Protein AF-A0A9P6E2W4-F1 (afdb_monomer)

Sequence (621 aa):
MAFSSSSATRSGRLSRLARTTFSVRLRFTAWRVTIISTPLVLALVAFSSHRPNINVLGLTLLSVVLVHHFLSMLGPRFSFPKILDCVLLCTECIATIPNLILYLTPIVHNTANKSNDSSVDIATIANIVLWFILILSLLLLSLFRTIDLVVAPRRSDSWKFLWERYDLAWPARKTSRKADQARAGIQTEGSLASKIILGHLYKSYFPGESGWVIYSRAILAVIFILSLLAYGFVNIVVGPLQERMMELAREHRSLSLSDQISQNFPLWGVVASIRLNYLESSIVSDIVQNFPSAISVEQLGSSRGSRACEWDPAQTSHDPTPIAGQHTIFFAGMFLCQIPGLYLYNPDVLRVQDAGLSRFNSDLLVTVNFTQLKIPGDRLGFTSRDSVQIFLATNPDVKRVMTLTAPTTLIPGVNLVGMVKMAIRRKFQFQGLSSLGIFDIYEDTVIGDMPHVYSDPLASGPVASPLILRDPNSGKSREDYQNQSVFSGFSQVGGLWTFFAGIFAAVFGTSTMRILFGLKPLAIFGLAHSFQKSKLREACNAEYPRVQQDLSALPVDRGILSLMHDHLLDVEFLSPNKSHKDDYDSNDINDTQRSDLAHENIDLNPLCTSSSEYTDSKYVP

Structure (mmCIF, N/CA/C/O backbone):
data_AF-A0A9P6E2W4-F1
#
_entry.id   AF-A0A9P6E2W4-F1
#
loop_
_atom_site.group_PDB
_atom_site.id
_atom_site.type_symbol
_atom_site.label_atom_id
_atom_site.label_alt_id
_atom_site.label_comp_id
_atom_site.label_asym_id
_atom_site.label_entity_id
_atom_site.label_seq_id
_atom_site.pdbx_PDB_ins_code
_atom_site.Cartn_x
_atom_site.Cartn_y
_atom_site.Cartn_z
_atom_site.occupancy
_atom_site.B_iso_or_equiv
_atom_site.auth_seq_id
_atom_site.auth_comp_id
_atom_site.auth_asym_id
_atom_site.auth_atom_id
_atom_site.pdbx_PDB_model_num
ATOM 1 N N . MET A 1 1 ? -52.756 -23.139 67.344 1.00 40.38 1 MET A N 1
ATOM 2 C CA . MET A 1 1 ? -52.790 -23.454 65.898 1.00 40.38 1 MET A CA 1
ATOM 3 C C . MET A 1 1 ? -52.792 -22.155 65.101 1.00 40.38 1 MET A C 1
ATOM 5 O O . MET A 1 1 ? -53.851 -21.563 64.982 1.00 40.38 1 MET A O 1
ATOM 9 N N . ALA A 1 2 ? -51.631 -21.680 64.636 1.00 42.97 2 ALA A N 1
ATOM 10 C CA . ALA A 1 2 ? -51.486 -20.686 63.557 1.00 42.97 2 ALA A CA 1
ATOM 11 C C . ALA A 1 2 ? -49.994 -20.353 63.364 1.00 42.97 2 ALA A C 1
ATOM 13 O O . ALA A 1 2 ? -49.530 -19.349 63.877 1.00 42.97 2 ALA A O 1
ATOM 14 N N . PHE A 1 3 ? -49.239 -21.197 62.657 1.00 42.91 3 PHE A N 1
ATOM 15 C CA . PHE A 1 3 ? -47.951 -20.828 62.047 1.00 42.91 3 PHE A CA 1
ATOM 16 C C . PHE A 1 3 ? -47.621 -21.847 60.948 1.00 42.91 3 PHE A C 1
ATOM 18 O O . PHE A 1 3 ? -46.970 -22.850 61.201 1.00 42.91 3 PHE A O 1
ATOM 25 N N . SER A 1 4 ? -48.129 -21.625 59.731 1.00 41.91 4 SER A N 1
ATOM 26 C CA . SER A 1 4 ? -47.621 -22.257 58.500 1.00 41.91 4 SER A CA 1
ATOM 27 C C . SER A 1 4 ? -48.259 -21.596 57.271 1.00 41.91 4 SER A C 1
ATOM 29 O O . SER A 1 4 ? -49.301 -22.029 56.790 1.00 41.91 4 SER A O 1
ATOM 31 N N . SER A 1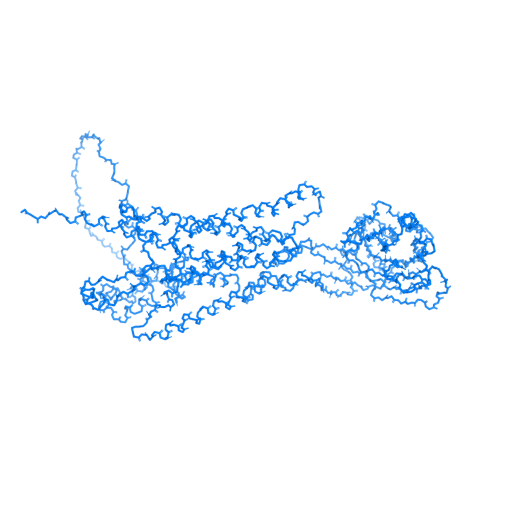 5 ? -47.681 -20.490 56.787 1.00 41.06 5 SER A N 1
ATOM 32 C CA . SER A 1 5 ? -48.003 -19.957 55.445 1.00 41.06 5 SER A CA 1
ATOM 33 C C . SER A 1 5 ? -46.945 -19.018 54.832 1.00 41.06 5 SER A C 1
ATOM 35 O O . SER A 1 5 ? -47.159 -18.483 53.744 1.00 41.06 5 SER A O 1
ATOM 37 N N . SER A 1 6 ? -45.771 -18.815 55.450 1.00 47.09 6 SER A N 1
ATOM 38 C CA . SER A 1 6 ? -44.806 -17.805 54.968 1.00 47.09 6 SER A CA 1
ATOM 39 C C . SER A 1 6 ? -43.807 -18.292 53.903 1.00 47.09 6 SER A C 1
ATOM 41 O O . SER A 1 6 ? -43.174 -17.458 53.254 1.00 47.09 6 SER A O 1
ATOM 43 N N . SER A 1 7 ? -43.673 -19.600 53.645 1.00 45.12 7 SER A N 1
ATOM 44 C CA . SER A 1 7 ? -42.653 -20.116 52.709 1.00 45.12 7 SER A CA 1
ATOM 45 C C . SER A 1 7 ? -43.036 -19.969 51.226 1.00 45.12 7 SER A C 1
ATOM 47 O O . SER A 1 7 ? -42.170 -19.706 50.387 1.00 45.12 7 SER A O 1
ATOM 49 N N . ALA A 1 8 ? -44.329 -20.019 50.886 1.00 46.38 8 ALA A N 1
ATOM 50 C CA . ALA A 1 8 ? -44.798 -19.965 49.495 1.00 46.38 8 ALA A CA 1
ATOM 51 C C . ALA A 1 8 ? -44.622 -18.582 48.826 1.00 46.38 8 ALA A C 1
ATOM 53 O O . ALA A 1 8 ? -44.503 -18.480 47.604 1.00 46.38 8 ALA A O 1
ATOM 54 N N . THR A 1 9 ? -44.540 -17.495 49.602 1.00 49.19 9 THR A N 1
ATOM 55 C CA . THR A 1 9 ? -44.405 -16.130 49.053 1.00 49.19 9 THR A CA 1
ATOM 56 C C . THR A 1 9 ? -42.960 -15.745 48.709 1.00 49.19 9 THR A C 1
ATOM 58 O O . THR A 1 9 ? -42.741 -14.844 47.892 1.00 49.19 9 THR A O 1
ATOM 61 N N . ARG A 1 10 ? -41.958 -16.445 49.263 1.00 46.12 10 ARG A N 1
ATOM 62 C CA . ARG A 1 10 ? -40.530 -16.132 49.059 1.00 46.12 10 ARG A CA 1
ATOM 63 C C . ARG A 1 10 ? -39.995 -16.675 47.725 1.00 46.12 10 ARG A C 1
ATOM 65 O O . ARG A 1 10 ? -39.312 -15.947 47.006 1.00 46.12 10 ARG A O 1
ATOM 72 N N . SER A 1 11 ? -40.412 -17.885 47.337 1.00 45.62 11 SER A N 1
ATOM 73 C CA . SER A 1 11 ? -40.090 -18.511 46.037 1.00 45.62 11 SER A CA 1
ATOM 74 C C . SER A 1 11 ? -40.647 -17.712 44.840 1.00 45.62 11 SER A C 1
ATOM 76 O O . SER A 1 11 ? -39.957 -17.455 43.846 1.00 45.62 11 SER A O 1
ATOM 78 N N . GLY A 1 12 ? -41.867 -17.178 44.973 1.00 50.25 12 GLY A N 1
ATOM 79 C CA . GLY A 1 12 ? -42.482 -16.324 43.952 1.00 50.25 12 GLY A CA 1
ATOM 80 C C . GLY A 1 12 ? -41.794 -14.963 43.757 1.00 50.25 12 GLY A C 1
ATOM 81 O O . GLY A 1 12 ? -41.888 -14.386 42.673 1.00 50.25 12 GLY A O 1
ATOM 82 N N . ARG A 1 13 ? -41.090 -14.438 44.771 1.00 50.31 13 ARG A N 1
ATOM 83 C CA . ARG A 1 13 ? -40.333 -13.174 44.667 1.00 50.31 13 ARG A CA 1
ATOM 84 C C . ARG A 1 13 ? -38.989 -13.355 43.964 1.00 50.31 13 ARG A C 1
ATOM 86 O O . ARG A 1 13 ? -38.655 -12.527 43.120 1.00 50.31 13 ARG A O 1
ATOM 93 N N . LEU A 1 14 ? -38.262 -14.437 44.248 1.00 47.31 14 LEU A N 1
ATOM 94 C CA . LEU A 1 14 ? -36.962 -14.724 43.623 1.00 47.31 14 LEU A CA 1
ATOM 95 C C . LEU A 1 14 ? -37.091 -15.000 42.117 1.00 47.31 14 LEU A C 1
ATOM 97 O O . LEU A 1 14 ? -36.346 -14.432 41.320 1.00 47.31 14 LEU A O 1
ATOM 101 N N . SER A 1 15 ? -38.109 -15.759 41.699 1.00 49.72 15 SER A N 1
ATOM 102 C CA . SER A 1 15 ? -38.359 -16.024 40.271 1.00 49.72 15 SER A CA 1
ATOM 103 C C . SER A 1 15 ? -38.841 -14.796 39.481 1.00 49.72 15 SER A C 1
ATOM 105 O O . SER A 1 15 ? -38.644 -14.731 38.263 1.00 49.72 15 SER A O 1
ATOM 107 N N . ARG A 1 16 ? -39.449 -13.803 40.152 1.00 49.50 16 ARG A N 1
ATOM 108 C CA . ARG A 1 16 ? -39.798 -12.503 39.551 1.00 49.50 16 ARG A CA 1
ATOM 109 C C . ARG A 1 16 ? -38.578 -11.594 39.417 1.00 49.50 16 ARG A C 1
ATOM 111 O O . ARG A 1 16 ? -38.427 -10.987 38.364 1.00 49.50 16 ARG A O 1
ATOM 118 N N . LEU A 1 17 ? -37.702 -11.557 40.425 1.00 49.62 17 LEU A N 1
ATOM 119 C CA . LEU A 1 17 ? -36.446 -10.793 40.413 1.00 49.62 17 LEU A CA 1
ATOM 120 C C . LEU A 1 17 ? -35.450 -11.307 39.361 1.00 49.62 17 LEU A C 1
ATOM 122 O O . LEU A 1 17 ? -34.822 -10.507 38.668 1.00 49.62 17 LEU A O 1
ATOM 126 N N . ALA A 1 18 ? -35.352 -12.627 39.179 1.00 47.22 18 ALA A N 1
ATOM 127 C CA . ALA A 1 18 ? -34.524 -13.232 38.131 1.00 47.22 18 ALA A CA 1
ATOM 128 C C . ALA A 1 18 ? -35.051 -12.922 36.712 1.00 47.22 18 ALA A C 1
ATOM 130 O O . ALA A 1 18 ? -34.279 -12.645 35.795 1.00 47.22 18 ALA A O 1
ATOM 131 N N . ARG A 1 19 ? -36.379 -12.889 36.523 1.00 51.19 19 ARG A N 1
ATOM 132 C CA . ARG A 1 19 ? -36.994 -12.554 35.224 1.00 51.19 19 ARG A CA 1
ATOM 133 C C . ARG A 1 19 ? -36.888 -11.072 34.865 1.00 51.19 19 ARG A C 1
ATOM 135 O O . ARG A 1 19 ? -36.658 -10.749 33.699 1.00 51.19 19 ARG A O 1
ATOM 142 N N . THR A 1 20 ? -37.025 -10.167 35.834 1.00 50.81 20 THR A N 1
ATOM 143 C CA . THR A 1 20 ? -36.863 -8.725 35.586 1.00 50.81 20 THR A CA 1
ATOM 144 C C . THR A 1 20 ? -35.409 -8.356 35.306 1.00 50.81 20 THR A C 1
ATOM 146 O O . THR A 1 20 ? -35.151 -7.582 34.385 1.00 50.81 20 THR A O 1
ATOM 149 N N . THR A 1 21 ? -34.448 -8.956 36.014 1.00 47.59 21 THR A N 1
ATOM 150 C CA . THR A 1 21 ? -33.014 -8.753 35.740 1.00 47.59 21 THR A CA 1
ATOM 151 C C . THR A 1 21 ? -32.591 -9.295 34.371 1.00 47.59 21 THR A C 1
ATOM 153 O O . THR A 1 21 ? -31.802 -8.639 33.688 1.00 47.59 21 THR A O 1
ATOM 156 N N . PHE A 1 22 ? -33.160 -10.417 33.914 1.00 46.31 22 PHE A N 1
ATOM 157 C CA . PHE A 1 22 ? -32.892 -10.971 32.581 1.00 46.31 22 PHE A CA 1
ATOM 158 C C . PHE A 1 22 ? -33.386 -10.061 31.440 1.00 46.31 22 PHE A C 1
ATOM 160 O O . PHE A 1 22 ? -32.594 -9.695 30.575 1.00 46.31 22 PHE A O 1
ATOM 167 N N . SER A 1 23 ? -34.647 -9.602 31.466 1.00 47.56 23 SER A N 1
ATOM 168 C CA . SER A 1 23 ? -35.191 -8.693 30.430 1.00 47.56 23 SER A CA 1
ATOM 169 C C . SER A 1 23 ? -34.456 -7.342 30.379 1.00 47.56 23 SER A C 1
ATOM 171 O O . SER A 1 23 ? -34.236 -6.774 29.310 1.00 47.56 23 SER A O 1
ATOM 173 N N . VAL A 1 24 ? -34.002 -6.828 31.526 1.00 50.12 24 VAL A N 1
ATOM 174 C CA . VAL A 1 24 ? -33.217 -5.584 31.579 1.00 50.12 24 VAL A CA 1
ATOM 175 C C . VAL A 1 24 ? -31.842 -5.747 30.925 1.00 50.12 24 VAL A C 1
ATOM 177 O O . VAL A 1 24 ? -31.432 -4.868 30.165 1.00 50.12 24 VAL A O 1
ATOM 180 N N . ARG A 1 25 ? -31.137 -6.857 31.193 1.00 47.72 25 ARG A N 1
ATOM 181 C CA . ARG A 1 25 ? -29.840 -7.161 30.561 1.00 47.72 25 ARG A CA 1
ATOM 182 C C . ARG A 1 25 ? -29.974 -7.298 29.045 1.00 47.72 25 ARG A C 1
ATOM 184 O O . ARG A 1 25 ? -29.106 -6.846 28.313 1.00 47.72 25 ARG A O 1
ATOM 191 N N . LEU A 1 26 ? -31.095 -7.836 28.583 1.00 48.22 26 LEU A N 1
ATOM 192 C CA . LEU A 1 26 ? -31.401 -8.040 27.173 1.00 48.22 26 LEU A CA 1
ATOM 193 C C . LEU A 1 26 ? -31.588 -6.722 26.392 1.00 48.22 26 LEU A C 1
ATOM 195 O O . LEU A 1 26 ? -30.977 -6.515 25.343 1.00 48.22 26 LEU A O 1
ATOM 199 N N . ARG A 1 27 ? -32.371 -5.783 26.946 1.00 53.62 27 ARG A N 1
ATOM 200 C CA . ARG A 1 27 ? -32.585 -4.438 26.367 1.00 53.62 27 ARG A CA 1
ATOM 201 C C . ARG A 1 27 ? -31.310 -3.614 26.286 1.00 53.62 27 ARG A C 1
ATOM 203 O O . ARG A 1 27 ? -31.170 -2.757 25.423 1.00 53.62 27 ARG A O 1
ATOM 210 N N . PHE A 1 28 ? -30.398 -3.862 27.214 1.00 50.50 28 PHE A N 1
ATOM 211 C CA . PHE A 1 28 ? -29.119 -3.185 27.311 1.00 50.50 28 PHE A CA 1
ATOM 212 C C . PHE A 1 28 ? -28.142 -3.631 26.218 1.00 50.50 28 PHE A C 1
ATOM 214 O O . PHE A 1 28 ? -27.510 -2.793 25.572 1.00 50.50 28 PHE A O 1
ATOM 221 N N . THR A 1 29 ? -28.077 -4.931 25.934 1.00 49.84 29 THR A N 1
ATOM 222 C CA . THR A 1 29 ? -27.294 -5.450 24.807 1.00 49.84 29 THR A CA 1
ATOM 223 C C . THR A 1 29 ? -27.864 -4.966 23.472 1.00 49.84 29 THR A C 1
ATOM 225 O O . THR A 1 29 ? -27.108 -4.536 22.606 1.00 49.84 29 THR A O 1
ATOM 228 N N . ALA A 1 30 ? -29.195 -4.899 23.357 1.00 53.34 30 ALA A N 1
ATOM 229 C CA . ALA A 1 30 ? -29.890 -4.341 22.198 1.00 53.34 30 ALA A CA 1
ATOM 230 C C . ALA A 1 30 ? -29.743 -2.815 22.024 1.00 53.34 30 ALA A C 1
ATOM 232 O O . ALA A 1 30 ? -30.168 -2.290 21.012 1.00 53.34 30 ALA A O 1
ATOM 233 N N . TRP A 1 31 ? -29.189 -2.073 22.984 1.00 59.28 31 TRP A N 1
ATOM 234 C CA . TRP A 1 31 ? -28.897 -0.642 22.806 1.00 59.28 31 TRP A CA 1
ATOM 235 C C . TRP A 1 31 ? -27.435 -0.427 22.397 1.00 59.28 31 TRP A C 1
ATOM 237 O O . TRP A 1 31 ? -27.132 0.361 21.505 1.00 59.28 31 TRP A O 1
ATOM 247 N N . ARG A 1 32 ? -26.520 -1.198 22.999 1.00 57.53 32 ARG A N 1
ATOM 248 C CA . ARG A 1 32 ? -25.078 -1.178 22.697 1.00 57.53 32 ARG A CA 1
ATOM 249 C C . ARG A 1 32 ? -24.769 -1.530 21.251 1.00 57.53 32 ARG A C 1
ATOM 251 O O . ARG A 1 32 ? -23.950 -0.888 20.607 1.00 57.53 32 ARG A O 1
ATOM 258 N N . VAL A 1 33 ? -25.432 -2.563 20.762 1.00 55.66 33 VAL A N 1
ATOM 259 C CA . VAL A 1 33 ? -25.231 -3.071 19.413 1.00 55.66 33 VAL A CA 1
ATOM 260 C C . VAL A 1 33 ? -25.770 -2.074 18.379 1.00 55.66 33 VAL A C 1
ATOM 262 O O . VAL A 1 33 ? -25.120 -1.890 17.358 1.00 55.66 33 VAL A O 1
ATOM 265 N N . THR A 1 34 ? -26.842 -1.324 18.678 1.00 59.09 34 THR A N 1
ATOM 266 C CA . THR A 1 34 ? -27.303 -0.220 17.818 1.00 59.09 34 THR A CA 1
ATOM 267 C C . THR A 1 34 ? -26.239 0.870 17.708 1.00 59.09 34 THR A C 1
ATOM 269 O O . THR A 1 34 ? -25.816 1.174 16.602 1.00 59.09 34 THR A O 1
ATOM 272 N N . ILE A 1 35 ? -25.718 1.378 18.833 1.00 59.22 35 ILE A N 1
ATOM 273 C CA . ILE A 1 35 ? -24.688 2.441 18.855 1.00 59.22 35 ILE A CA 1
ATOM 274 C C . ILE A 1 35 ? -23.433 2.059 18.071 1.00 59.22 35 ILE A C 1
ATOM 276 O O . ILE A 1 35 ? -22.842 2.919 17.429 1.00 59.22 35 ILE A O 1
ATOM 280 N N . ILE A 1 36 ? -23.021 0.792 18.136 1.00 55.81 36 ILE A N 1
ATOM 281 C CA . ILE A 1 36 ? -21.848 0.295 17.409 1.00 55.81 36 ILE A CA 1
ATOM 282 C C . ILE A 1 36 ? -22.181 0.088 15.926 1.00 55.81 36 ILE A C 1
ATOM 284 O O . ILE A 1 36 ? -21.369 0.426 15.069 1.00 55.81 36 ILE A O 1
ATOM 288 N N . SER A 1 37 ? -23.379 -0.413 15.607 1.00 58.62 37 SER A N 1
ATOM 289 C CA . SER A 1 37 ? -23.798 -0.657 14.224 1.00 58.62 37 SER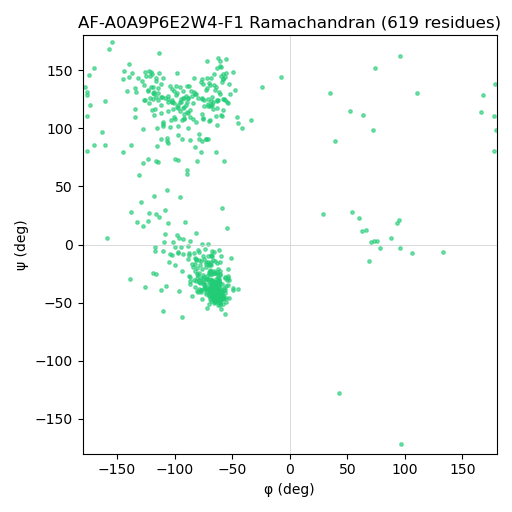 A CA 1
ATOM 290 C C . SER A 1 37 ? -23.990 0.634 13.421 1.00 58.62 37 SER A C 1
ATOM 292 O O . SER A 1 37 ? -23.568 0.688 12.275 1.00 58.62 37 SER A O 1
ATOM 294 N N . THR A 1 38 ? -24.525 1.708 14.011 1.00 59.81 38 THR A N 1
ATOM 295 C CA . THR A 1 38 ? -24.844 2.964 13.309 1.00 59.81 38 THR A CA 1
ATOM 296 C C . THR A 1 38 ? -23.643 3.642 12.612 1.00 59.81 38 THR A C 1
ATOM 298 O O . THR A 1 38 ? -23.748 3.937 11.421 1.00 59.81 38 THR A O 1
ATOM 301 N N . PRO A 1 39 ? -22.489 3.888 13.270 1.00 54.53 39 PRO A N 1
ATOM 302 C CA . PRO A 1 39 ? -21.304 4.439 12.609 1.00 54.53 39 PRO A CA 1
ATOM 303 C C . PRO A 1 39 ? -20.661 3.442 11.637 1.00 54.53 39 PRO A C 1
ATOM 305 O O . PRO A 1 39 ? -20.104 3.861 10.626 1.00 54.53 39 PRO A O 1
ATOM 308 N N . LEU A 1 40 ? -20.784 2.134 11.896 1.00 57.41 40 LEU A N 1
ATOM 309 C CA . LEU A 1 40 ? -20.317 1.083 10.990 1.00 57.41 40 LEU A CA 1
ATOM 310 C C . LEU A 1 40 ? -21.101 1.103 9.669 1.00 57.41 40 LEU A C 1
ATOM 312 O O . LEU A 1 40 ? -20.507 1.044 8.595 1.00 57.41 40 LEU A O 1
ATOM 316 N N . VAL A 1 41 ? -22.428 1.261 9.752 1.00 60.56 41 VAL A N 1
ATOM 317 C CA . VAL A 1 41 ? -23.320 1.470 8.605 1.00 60.56 41 VAL A CA 1
ATOM 318 C C . VAL A 1 41 ? -22.953 2.753 7.870 1.00 60.56 41 VAL A C 1
ATOM 320 O O . VAL A 1 41 ? -22.839 2.734 6.650 1.00 60.56 41 VAL A O 1
ATOM 323 N N . LEU A 1 42 ? -22.731 3.863 8.582 1.00 59.50 42 LEU A N 1
ATOM 324 C CA . LEU A 1 42 ? -22.363 5.138 7.957 1.00 59.50 42 LEU A CA 1
ATOM 325 C C . LEU A 1 42 ? -21.038 5.039 7.186 1.00 59.50 42 LEU A C 1
ATOM 327 O O . LEU A 1 42 ? -20.942 5.529 6.062 1.00 59.50 42 LEU A O 1
ATOM 331 N N . ALA A 1 43 ? -20.039 4.366 7.766 1.00 57.97 43 ALA A N 1
ATOM 332 C CA . ALA A 1 43 ? -18.764 4.093 7.112 1.00 57.97 43 ALA A CA 1
ATOM 333 C C . ALA A 1 43 ? -18.949 3.208 5.868 1.00 57.97 43 ALA A C 1
ATOM 335 O O . ALA A 1 43 ? -18.376 3.497 4.821 1.00 57.97 43 ALA A O 1
ATOM 336 N N . LEU A 1 44 ? -19.812 2.189 5.948 1.00 59.94 44 LEU A N 1
ATOM 337 C CA . LEU A 1 44 ? -20.186 1.334 4.818 1.00 59.94 44 LEU A CA 1
ATOM 338 C C . LEU A 1 44 ? -20.889 2.097 3.694 1.00 59.94 44 LEU A C 1
ATOM 340 O O . LEU A 1 44 ? -20.599 1.850 2.524 1.00 59.94 44 LEU A O 1
ATOM 344 N N . VAL A 1 45 ? -21.777 3.039 4.023 1.00 59.94 45 VAL A N 1
ATOM 345 C CA . VAL A 1 45 ? -22.448 3.912 3.044 1.00 59.94 45 VAL A CA 1
ATOM 346 C C . VAL A 1 45 ? -21.452 4.830 2.363 1.00 59.94 45 VAL A C 1
ATOM 348 O O . VAL A 1 45 ? -21.439 4.905 1.136 1.00 59.94 45 VAL A O 1
ATOM 351 N N . ALA A 1 46 ? -20.598 5.497 3.141 1.00 57.34 46 ALA A N 1
ATOM 352 C CA . ALA A 1 46 ? -19.574 6.386 2.610 1.00 57.34 46 ALA A CA 1
ATOM 353 C C . ALA A 1 46 ? -18.609 5.623 1.691 1.00 57.34 46 ALA A C 1
ATOM 355 O O . ALA A 1 46 ? -18.337 6.072 0.579 1.00 57.34 46 ALA A O 1
ATOM 356 N N . PHE A 1 47 ? -18.175 4.430 2.101 1.00 58.97 47 PHE A N 1
ATOM 357 C CA . PHE A 1 47 ? -17.299 3.579 1.299 1.00 58.97 47 PHE A CA 1
ATOM 358 C C . PHE A 1 47 ? -17.990 3.055 0.034 1.00 58.97 47 PHE A C 1
ATOM 360 O O . PHE A 1 47 ? -17.396 3.022 -1.043 1.00 58.97 47 PHE A O 1
ATOM 367 N N . SER A 1 48 ? -19.269 2.687 0.139 1.00 57.22 48 SER A N 1
ATOM 368 C CA . SER A 1 48 ? -20.049 2.228 -1.009 1.00 57.22 48 SER A CA 1
ATOM 369 C C . SER A 1 48 ? -20.278 3.354 -2.015 1.00 57.22 48 SER A C 1
ATOM 371 O O . SER A 1 48 ? -20.225 3.070 -3.207 1.00 57.22 48 SER A O 1
ATOM 373 N N . SER A 1 49 ? -20.465 4.608 -1.558 1.00 54.75 49 SER A N 1
ATOM 374 C CA . SER A 1 49 ? -20.770 5.806 -2.375 1.00 54.75 49 SER A CA 1
ATOM 375 C C . SER A 1 49 ? -19.792 6.074 -3.525 1.00 54.75 49 SER A C 1
ATOM 377 O O . SER A 1 49 ? -20.145 6.740 -4.492 1.00 54.75 49 SER A O 1
ATOM 379 N N . HIS A 1 50 ? -18.580 5.521 -3.452 1.00 52.66 50 HIS A N 1
ATOM 380 C CA . HIS A 1 50 ? -17.570 5.606 -4.507 1.00 52.66 50 HIS A CA 1
ATOM 381 C C . HIS A 1 50 ? -17.773 4.624 -5.669 1.00 52.66 50 HIS A C 1
ATOM 383 O O . HIS A 1 50 ? -17.029 4.684 -6.648 1.00 52.66 50 HIS A O 1
ATOM 389 N N . ARG A 1 51 ? -18.764 3.725 -5.612 1.00 59.19 51 ARG A N 1
ATOM 390 C CA . ARG A 1 51 ? -19.100 2.848 -6.741 1.00 59.19 51 ARG A CA 1
ATOM 391 C C . ARG A 1 51 ? -20.284 3.415 -7.536 1.00 59.19 51 ARG A C 1
ATOM 393 O O . ARG A 1 51 ? -21.324 3.692 -6.945 1.00 59.19 51 ARG A O 1
ATOM 400 N N . PRO A 1 52 ? -20.185 3.521 -8.874 1.00 51.88 52 PRO A N 1
ATOM 401 C CA . PRO A 1 52 ? -21.186 4.200 -9.706 1.00 51.88 52 PRO A CA 1
ATOM 402 C C . PRO A 1 52 ? -22.557 3.496 -9.788 1.00 51.88 52 PRO A C 1
ATOM 404 O O . PRO A 1 52 ? -23.506 4.091 -10.282 1.00 51.88 52 PRO A O 1
ATOM 407 N N . ASN A 1 53 ? -22.691 2.266 -9.274 1.00 57.62 53 ASN A N 1
ATOM 408 C CA . ASN A 1 53 ? -23.897 1.433 -9.396 1.00 57.62 53 ASN A CA 1
ATOM 409 C C . ASN A 1 53 ? -24.544 1.097 -8.043 1.00 57.62 53 ASN A C 1
ATOM 411 O O . ASN A 1 53 ? -24.933 -0.047 -7.798 1.00 57.62 53 ASN A O 1
ATOM 415 N N . ILE A 1 54 ? -24.638 2.051 -7.120 1.00 58.34 54 ILE A N 1
ATOM 416 C CA . ILE A 1 54 ? -25.390 1.804 -5.885 1.00 58.34 54 ILE A CA 1
ATOM 417 C C . ILE A 1 54 ? -26.877 1.957 -6.167 1.00 58.34 54 ILE A C 1
ATOM 419 O O . ILE A 1 54 ? -27.339 2.998 -6.629 1.00 58.34 54 ILE A O 1
ATOM 423 N N . ASN A 1 55 ? -27.638 0.921 -5.823 1.00 67.56 55 ASN A N 1
ATOM 424 C CA . ASN A 1 55 ? -29.090 0.966 -5.843 1.00 67.56 55 ASN A CA 1
ATOM 425 C C . ASN A 1 55 ? -29.579 2.072 -4.895 1.00 67.56 55 ASN A C 1
ATOM 427 O O . ASN A 1 55 ? -29.469 1.938 -3.674 1.00 67.56 55 ASN A O 1
ATOM 431 N N . VAL A 1 56 ? -30.159 3.141 -5.452 1.00 68.88 56 VAL A N 1
ATOM 432 C CA . VAL A 1 56 ? -30.784 4.253 -4.706 1.00 68.88 56 VAL A CA 1
ATOM 433 C C . VAL A 1 56 ? -31.742 3.718 -3.636 1.00 68.88 56 VAL A C 1
ATOM 435 O O . VAL A 1 56 ? -31.754 4.211 -2.510 1.00 68.88 56 VAL A O 1
ATOM 438 N N . LEU A 1 57 ? -32.451 2.629 -3.956 1.00 68.88 57 LEU A N 1
ATOM 439 C CA . LEU A 1 57 ? -33.329 1.908 -3.039 1.00 68.88 57 LEU A CA 1
ATOM 440 C C . LEU A 1 57 ? -32.603 1.451 -1.761 1.00 68.88 57 LEU A C 1
ATOM 442 O O . LEU A 1 57 ? -33.103 1.677 -0.662 1.00 68.88 57 LEU A O 1
ATOM 446 N N . GLY A 1 58 ? -31.406 0.871 -1.887 1.00 68.38 58 GLY A N 1
ATOM 447 C CA . GLY A 1 58 ? -30.605 0.411 -0.751 1.00 68.38 58 GLY A CA 1
ATOM 448 C C . GLY A 1 58 ? -30.164 1.565 0.149 1.00 68.38 58 GLY A C 1
ATOM 449 O O . GLY A 1 58 ? -30.280 1.472 1.368 1.00 68.38 58 GLY A O 1
ATOM 450 N N . LEU A 1 59 ? -29.751 2.689 -0.448 1.00 65.81 59 LEU A N 1
ATOM 451 C CA . LEU A 1 59 ? -29.352 3.888 0.294 1.00 65.81 59 LEU A CA 1
ATOM 452 C C . LEU A 1 59 ? -30.539 4.522 1.038 1.00 65.81 59 LEU A C 1
ATOM 454 O O . LEU A 1 59 ? -30.400 4.932 2.190 1.00 65.81 59 LEU A O 1
ATOM 458 N N . THR A 1 60 ? -31.722 4.559 0.412 1.00 69.62 60 THR A N 1
ATOM 459 C CA . THR A 1 60 ? -32.950 5.068 1.045 1.00 69.62 60 THR A CA 1
ATOM 460 C C . THR A 1 60 ? -33.424 4.192 2.199 1.00 69.62 60 THR A C 1
ATOM 462 O O . THR A 1 60 ? -33.736 4.717 3.266 1.00 69.62 60 THR A O 1
ATOM 465 N N . LEU A 1 61 ? -33.420 2.866 2.032 1.00 67.12 61 LEU A N 1
ATOM 466 C CA . LEU A 1 61 ? -33.831 1.926 3.077 1.00 67.12 61 LEU A CA 1
ATOM 467 C C . LEU A 1 61 ? -32.894 2.021 4.285 1.00 67.12 61 LEU A C 1
ATOM 469 O O . LEU A 1 61 ? -33.347 2.107 5.423 1.00 67.12 61 LEU A O 1
ATOM 473 N N . LEU A 1 62 ? -31.591 2.119 4.022 1.00 67.31 62 LEU A N 1
ATOM 474 C CA . LEU A 1 62 ? -30.570 2.264 5.049 1.00 67.31 62 LEU A CA 1
ATOM 475 C C . LEU A 1 62 ? -30.667 3.602 5.788 1.00 67.31 62 LEU A C 1
ATOM 477 O O . LEU A 1 62 ? -30.508 3.636 7.002 1.00 67.31 62 LEU A O 1
ATOM 481 N N . SER A 1 63 ? -30.997 4.687 5.083 1.00 66.50 63 SER A N 1
ATOM 482 C CA . SER A 1 63 ? -31.215 6.014 5.678 1.00 66.50 63 SER A CA 1
ATOM 483 C C . SER A 1 63 ? -32.442 6.039 6.594 1.00 66.50 63 SER A C 1
ATOM 485 O O . SER A 1 63 ? -32.371 6.565 7.703 1.00 66.50 63 SER A O 1
ATOM 487 N N . VAL A 1 64 ? -33.557 5.431 6.167 1.00 71.00 64 VAL A N 1
ATOM 488 C CA . VAL A 1 64 ? -34.785 5.308 6.978 1.00 71.00 64 VAL A CA 1
ATOM 489 C C . VAL A 1 64 ? -34.519 4.505 8.248 1.00 71.00 64 VAL A C 1
ATOM 491 O O . VAL A 1 64 ? -34.945 4.892 9.334 1.00 71.00 64 VAL A O 1
ATOM 494 N N . VAL A 1 65 ? -33.764 3.419 8.122 1.00 68.88 65 VAL A N 1
ATOM 495 C CA . VAL A 1 65 ? -33.346 2.568 9.235 1.00 68.88 65 VAL A CA 1
ATOM 496 C C . VAL A 1 65 ? -32.408 3.305 10.198 1.00 68.88 65 VAL A C 1
ATOM 498 O O . VAL A 1 65 ? -32.588 3.228 11.410 1.00 68.88 65 VAL A O 1
ATOM 501 N N . LEU A 1 66 ? -31.457 4.086 9.683 1.00 66.88 66 LEU A N 1
ATOM 502 C CA . LEU A 1 66 ? -30.555 4.924 10.481 1.00 66.88 66 LEU A CA 1
ATOM 503 C C . LEU A 1 66 ? -31.322 5.961 11.303 1.00 66.88 66 LEU A C 1
ATOM 505 O O . LEU A 1 66 ? -31.085 6.110 12.503 1.00 66.88 66 LEU A O 1
ATOM 509 N N . VAL A 1 67 ? -32.276 6.643 10.664 1.00 71.19 67 VAL A N 1
ATOM 510 C CA . VAL A 1 67 ? -33.170 7.601 11.322 1.00 71.19 67 VAL A CA 1
ATOM 511 C C . VAL A 1 67 ? -34.023 6.893 12.371 1.00 71.19 67 VAL A C 1
ATOM 513 O O . VAL A 1 67 ? -34.150 7.389 13.486 1.00 71.19 67 VAL A O 1
ATOM 516 N N . HIS A 1 68 ? -34.555 5.710 12.063 1.00 74.88 68 HIS A N 1
ATOM 517 C CA . HIS A 1 68 ? -35.333 4.905 13.004 1.00 74.88 68 HIS A CA 1
ATOM 518 C C . HIS A 1 68 ? -34.518 4.482 14.235 1.00 74.88 68 HIS A C 1
ATOM 520 O O . HIS A 1 68 ? -34.979 4.660 15.365 1.00 74.88 68 HIS A O 1
ATOM 526 N N . HIS A 1 69 ? -33.290 3.991 14.049 1.00 69.94 69 HIS A N 1
ATOM 527 C CA . HIS A 1 69 ? -32.381 3.629 15.143 1.00 69.94 69 HIS A CA 1
ATOM 528 C C . HIS A 1 69 ? -32.001 4.845 15.985 1.00 69.94 69 HIS A C 1
ATOM 530 O O . HIS A 1 69 ? -32.032 4.777 17.214 1.00 69.94 69 HIS A O 1
ATOM 536 N N . PHE A 1 70 ? -31.713 5.977 15.341 1.00 66.12 70 PHE A N 1
ATOM 537 C CA . PHE A 1 70 ? -31.405 7.235 16.017 1.00 66.12 70 PHE A CA 1
ATOM 538 C C . PHE A 1 70 ? -32.593 7.755 16.840 1.00 66.12 70 PHE A C 1
ATOM 540 O O . PHE A 1 70 ? -32.441 8.085 18.015 1.00 66.12 70 PHE A O 1
ATOM 547 N N . LEU A 1 71 ? -33.800 7.761 16.269 1.00 67.88 71 LEU A N 1
ATOM 548 C CA . LEU A 1 71 ? -35.024 8.166 16.966 1.00 67.88 71 LEU A CA 1
ATOM 549 C C . LEU A 1 71 ? -35.3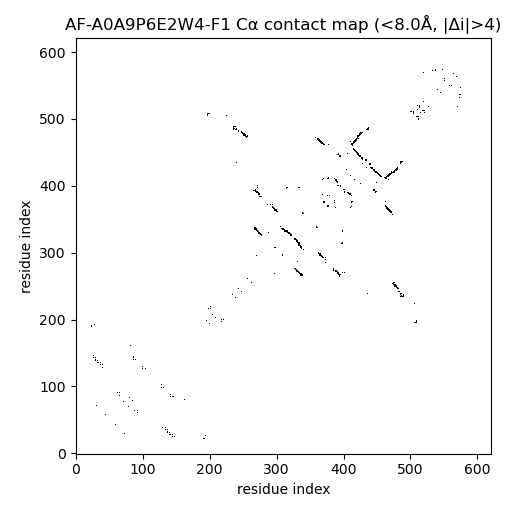49 7.221 18.128 1.00 67.88 71 LEU A C 1
ATOM 551 O O . LEU A 1 71 ? -35.660 7.679 19.227 1.00 67.88 71 LEU A O 1
ATOM 555 N N . SER A 1 72 ? -35.183 5.914 17.928 1.00 64.25 72 SER A N 1
ATOM 556 C CA . SER A 1 72 ? -35.340 4.904 18.982 1.00 64.25 72 SER A CA 1
ATOM 557 C C . SER A 1 72 ? -34.328 5.094 20.122 1.00 64.25 72 SER A C 1
ATOM 559 O O . SER A 1 72 ? -34.616 4.772 21.278 1.00 64.25 72 SER A O 1
ATOM 561 N N . MET A 1 73 ? -33.159 5.668 19.820 1.00 58.72 73 MET A N 1
ATOM 562 C CA . MET A 1 73 ? -32.107 5.981 20.786 1.00 58.72 73 MET A CA 1
ATOM 563 C C . MET A 1 73 ? -32.430 7.209 21.657 1.00 58.72 73 MET A C 1
ATOM 565 O O . MET A 1 73 ? -32.030 7.239 22.822 1.00 58.72 73 MET A O 1
ATOM 569 N N . LEU A 1 74 ? -33.205 8.180 21.151 1.00 59.44 74 LEU A N 1
ATOM 570 C CA . LEU A 1 74 ? -33.613 9.404 21.872 1.00 59.44 74 LEU A CA 1
ATOM 571 C C . LEU A 1 74 ? -34.643 9.159 22.994 1.00 59.44 74 LEU A C 1
ATOM 573 O O . LEU A 1 74 ? -35.046 10.083 23.708 1.00 59.44 74 LEU A O 1
ATOM 577 N N . GLY A 1 75 ? -35.039 7.903 23.203 1.00 57.09 75 GLY A N 1
ATOM 578 C CA . GLY A 1 75 ? -35.798 7.467 24.365 1.00 57.09 75 GLY A CA 1
ATOM 579 C C . GLY A 1 75 ? -37.312 7.386 24.137 1.00 57.09 75 GLY A C 1
ATOM 580 O O . GLY A 1 75 ? -37.811 7.514 23.022 1.00 57.09 75 GLY A O 1
ATOM 581 N N . PRO A 1 76 ? -38.091 7.156 25.211 1.00 52.94 76 PRO A N 1
ATOM 582 C CA . PRO A 1 76 ? -39.485 6.705 25.132 1.00 52.94 76 PRO A CA 1
ATOM 583 C C . PRO A 1 76 ? -40.465 7.710 24.511 1.00 52.94 76 PRO A C 1
ATOM 585 O O . PRO A 1 76 ? -41.622 7.361 24.309 1.00 52.94 76 PRO A O 1
ATOM 588 N N . ARG A 1 77 ? -40.030 8.942 24.215 1.00 50.22 77 ARG A N 1
ATOM 589 C CA . ARG A 1 77 ? -40.832 9.927 23.472 1.00 50.22 77 ARG A CA 1
ATOM 590 C C . ARG A 1 77 ? -40.963 9.590 21.984 1.00 50.22 77 ARG A C 1
ATOM 592 O O . ARG A 1 77 ? -41.898 10.069 21.359 1.00 50.22 77 ARG A O 1
ATOM 599 N N . PHE A 1 78 ? -40.076 8.750 21.455 1.00 53.91 78 PHE A N 1
ATOM 600 C CA . PHE A 1 78 ? -40.043 8.329 20.052 1.00 53.91 78 PHE A CA 1
ATOM 601 C C . PHE A 1 78 ? -40.136 6.801 19.908 1.00 53.91 78 PHE A C 1
ATOM 603 O O . PHE A 1 78 ? -39.616 6.221 18.960 1.00 53.91 78 PHE A O 1
ATOM 610 N N . SER A 1 79 ? -40.769 6.111 20.867 1.00 56.12 79 SER A N 1
ATOM 611 C CA . SER A 1 79 ? -40.900 4.654 20.799 1.00 56.12 79 SER A CA 1
ATOM 612 C C . SER A 1 79 ? -41.960 4.248 19.775 1.00 56.12 79 SER A C 1
ATOM 614 O O . SER A 1 79 ? -43.156 4.389 20.037 1.00 56.12 79 SER A O 1
ATOM 616 N N . PHE A 1 80 ? -41.523 3.696 18.647 1.00 66.94 80 PHE A N 1
ATOM 617 C CA . PHE A 1 80 ? -42.395 3.000 17.706 1.00 66.94 80 PHE A CA 1
ATOM 618 C C . PHE A 1 80 ? -43.049 1.762 18.350 1.00 66.94 80 PHE A C 1
ATOM 620 O O . PHE A 1 80 ? -42.547 1.239 19.357 1.00 66.94 80 PHE A O 1
ATOM 627 N N . PRO A 1 81 ? -44.163 1.253 17.784 1.00 77.62 81 PRO A N 1
ATOM 628 C CA . PRO A 1 81 ? -44.727 -0.025 18.200 1.00 77.62 81 PRO A CA 1
ATOM 629 C C . PRO A 1 81 ? -43.636 -1.097 18.166 1.00 77.62 81 PRO A C 1
ATOM 631 O O . PRO A 1 81 ? -42.949 -1.256 17.159 1.00 77.62 81 PRO A O 1
ATOM 634 N N . LYS A 1 82 ? -43.474 -1.860 19.253 1.00 71.00 82 LYS A N 1
ATOM 635 C CA . LYS A 1 82 ? -42.402 -2.871 19.367 1.00 71.00 82 LYS A CA 1
ATOM 636 C C . LYS A 1 82 ? -42.402 -3.881 18.217 1.00 71.00 82 LYS A C 1
ATOM 638 O O . LYS A 1 82 ? -41.345 -4.389 17.859 1.00 71.00 82 LYS A O 1
ATOM 643 N N . ILE A 1 83 ? -43.584 -4.160 17.665 1.00 74.12 83 ILE A N 1
ATOM 644 C CA . ILE A 1 83 ? -43.773 -5.030 16.501 1.00 74.12 83 ILE A CA 1
ATOM 645 C C . ILE A 1 83 ? -43.148 -4.395 15.258 1.00 74.12 83 ILE A C 1
ATOM 647 O O . ILE A 1 83 ? -42.381 -5.062 14.578 1.00 74.12 83 ILE A O 1
ATOM 651 N N . LEU A 1 84 ? -43.416 -3.112 14.996 1.00 75.19 84 LEU A N 1
ATOM 652 C CA . LEU A 1 84 ? -42.851 -2.392 13.852 1.00 75.19 84 LEU A CA 1
ATOM 653 C C . LEU A 1 84 ? -41.324 -2.338 13.935 1.00 75.19 84 LEU A C 1
ATOM 655 O O . LEU A 1 84 ? -40.643 -2.579 12.951 1.00 75.19 84 LEU A O 1
ATOM 659 N N . ASP A 1 85 ? -40.799 -2.092 15.130 1.00 73.56 85 ASP A N 1
ATOM 660 C CA . ASP A 1 85 ? -39.364 -2.055 15.407 1.00 73.56 85 ASP A CA 1
ATOM 661 C C . ASP A 1 85 ? -38.700 -3.426 15.143 1.00 73.56 85 ASP A C 1
ATOM 663 O O . ASP A 1 85 ? -37.649 -3.518 14.516 1.00 73.56 85 ASP A O 1
ATOM 667 N N . CYS A 1 86 ? -39.362 -4.521 15.537 1.00 75.31 86 CYS A N 1
ATOM 668 C CA . CYS A 1 86 ? -38.901 -5.881 15.248 1.00 75.31 86 CYS A CA 1
ATOM 669 C C . CYS A 1 86 ? -38.996 -6.226 13.752 1.00 75.31 86 CYS A C 1
ATOM 671 O O . CYS A 1 86 ? -38.099 -6.869 13.215 1.00 75.31 86 CYS A O 1
ATOM 673 N N . VAL A 1 87 ? -40.063 -5.790 13.072 1.00 78.75 87 VAL A N 1
ATOM 674 C CA . VAL A 1 87 ? -40.249 -5.990 11.627 1.00 78.75 87 VAL A CA 1
ATOM 675 C C . VAL A 1 87 ? -39.192 -5.222 10.841 1.00 78.75 87 VAL A C 1
ATOM 677 O O . VAL A 1 87 ? -38.565 -5.812 9.966 1.00 78.75 87 VAL A O 1
ATOM 680 N N . LEU A 1 88 ? -38.938 -3.954 11.171 1.00 76.69 88 LEU A N 1
ATOM 681 C CA . LEU A 1 88 ? -37.899 -3.138 10.536 1.00 76.69 88 LEU A CA 1
ATOM 682 C C . LEU A 1 88 ? -36.522 -3.785 10.684 1.00 76.69 88 LEU A C 1
ATOM 684 O O . LEU A 1 88 ? -35.803 -3.919 9.700 1.00 76.69 88 LEU A O 1
ATOM 688 N N . LEU A 1 89 ? -36.206 -4.282 11.879 1.00 76.31 89 LEU A N 1
ATOM 689 C CA . LEU A 1 89 ? -34.938 -4.946 12.147 1.00 76.31 89 LEU A CA 1
ATOM 690 C C . LEU A 1 89 ? -34.784 -6.285 11.403 1.00 76.31 89 LEU A C 1
ATOM 692 O O . LEU A 1 89 ? -33.730 -6.577 10.845 1.00 76.31 89 LEU A O 1
ATOM 696 N N . CYS A 1 90 ? -35.839 -7.104 11.351 1.00 77.62 90 CYS A N 1
ATOM 697 C CA . CYS A 1 90 ? -35.831 -8.329 10.549 1.00 77.62 90 CYS A CA 1
ATOM 698 C C . CYS A 1 90 ? -35.711 -8.018 9.054 1.00 77.62 90 CYS A C 1
ATOM 700 O O . CYS A 1 90 ? -34.987 -8.711 8.345 1.00 77.62 90 CYS A O 1
ATOM 702 N N . THR A 1 91 ? -36.379 -6.964 8.582 1.00 77.56 91 THR A N 1
ATOM 703 C CA . THR A 1 91 ? -36.298 -6.511 7.186 1.00 77.56 91 THR A CA 1
ATOM 704 C C . THR A 1 91 ? -34.884 -6.036 6.856 1.00 77.56 91 THR A C 1
ATOM 706 O O . THR A 1 91 ? -34.374 -6.347 5.787 1.00 77.56 91 THR A O 1
ATOM 709 N N . GLU A 1 92 ? -34.211 -5.364 7.792 1.00 75.00 92 GLU A N 1
ATOM 710 C CA . GLU A 1 92 ? -32.810 -4.952 7.674 1.00 75.00 92 GLU A CA 1
ATOM 711 C C . GLU A 1 92 ? -31.862 -6.162 7.595 1.00 75.00 92 GLU A C 1
ATOM 713 O O . GLU A 1 92 ? -31.038 -6.239 6.683 1.00 75.00 92 GLU A O 1
ATOM 718 N N . CYS A 1 93 ? -32.019 -7.165 8.468 1.00 78.00 93 CYS A N 1
ATOM 719 C CA . CYS A 1 93 ? -31.263 -8.422 8.372 1.00 78.00 93 CYS A CA 1
ATOM 720 C C . CYS A 1 93 ? -31.495 -9.127 7.024 1.00 78.00 93 CYS A C 1
ATOM 722 O O . CYS A 1 93 ? -30.548 -9.549 6.364 1.00 78.00 93 CYS A O 1
ATOM 724 N N . ILE A 1 94 ? -32.752 -9.226 6.584 1.00 80.88 94 ILE A N 1
ATOM 725 C CA . ILE A 1 94 ? -33.110 -9.883 5.320 1.00 80.88 94 ILE A CA 1
ATOM 726 C C . ILE A 1 94 ? -32.591 -9.090 4.114 1.00 80.88 94 ILE A C 1
ATOM 728 O O . ILE A 1 94 ? -32.220 -9.701 3.122 1.00 80.88 94 ILE A O 1
ATOM 732 N N . ALA A 1 95 ? -32.519 -7.758 4.180 1.00 76.56 95 ALA A N 1
ATOM 733 C CA . ALA A 1 95 ? -32.009 -6.921 3.094 1.00 76.56 95 ALA A CA 1
ATOM 734 C C . ALA A 1 95 ? -30.470 -6.866 3.041 1.00 76.56 95 ALA A C 1
ATOM 736 O O . ALA A 1 95 ? -29.888 -6.694 1.968 1.00 76.56 95 ALA A O 1
ATOM 737 N N . THR A 1 96 ? -29.786 -7.016 4.177 1.00 76.06 96 THR A N 1
ATOM 738 C CA . THR A 1 96 ? -28.313 -6.976 4.252 1.00 76.06 96 THR A CA 1
ATOM 739 C C . THR A 1 96 ? -27.661 -8.280 3.786 1.00 76.06 96 THR A C 1
ATOM 741 O O . THR A 1 96 ? -26.617 -8.230 3.138 1.00 76.06 96 THR A O 1
ATOM 744 N N . ILE A 1 97 ? -28.295 -9.436 4.015 1.00 78.25 97 ILE A N 1
ATOM 745 C CA . ILE A 1 97 ? -27.767 -10.751 3.605 1.00 78.25 97 ILE A CA 1
ATOM 746 C C . ILE A 1 97 ? -27.580 -10.873 2.074 1.00 78.25 97 ILE A C 1
ATOM 748 O O . ILE A 1 97 ? -26.478 -11.223 1.654 1.00 78.25 97 ILE A O 1
ATOM 752 N N . PRO A 1 98 ? -28.564 -10.547 1.208 1.00 79.38 98 PRO A N 1
ATOM 753 C CA . PRO A 1 98 ? -28.391 -10.579 -0.244 1.00 79.38 98 PRO A CA 1
ATOM 754 C C . PRO A 1 98 ? -27.309 -9.620 -0.732 1.00 79.38 98 PRO A C 1
ATOM 756 O O . PRO A 1 98 ? -26.572 -9.966 -1.647 1.00 79.38 98 PRO A O 1
ATOM 759 N N . ASN A 1 99 ? -27.171 -8.444 -0.110 1.00 74.25 99 ASN A N 1
ATOM 760 C CA . ASN A 1 99 ? -26.106 -7.498 -0.448 1.00 74.25 99 ASN A CA 1
ATOM 761 C C . ASN A 1 99 ? -24.721 -8.063 -0.108 1.00 74.25 99 ASN A C 1
ATOM 763 O O . ASN A 1 99 ? -23.810 -7.948 -0.925 1.00 74.25 99 ASN A O 1
ATOM 767 N N . LEU A 1 100 ? -24.569 -8.739 1.038 1.00 79.19 100 LEU A N 1
ATOM 768 C CA . LEU A 1 100 ? -23.338 -9.458 1.365 1.00 79.19 100 LEU A CA 1
ATOM 769 C C . LEU A 1 100 ? -23.072 -10.599 0.371 1.00 79.19 100 LEU A C 1
ATOM 771 O O . LEU A 1 100 ? -21.945 -10.746 -0.091 1.00 79.19 100 LEU A O 1
ATOM 775 N N . ILE A 1 101 ? -24.088 -11.386 0.005 1.00 79.50 101 ILE A N 1
ATOM 776 C CA . ILE A 1 101 ? -23.942 -12.482 -0.967 1.00 79.50 101 ILE A CA 1
ATOM 777 C C . ILE A 1 101 ? -23.524 -11.931 -2.335 1.00 79.50 101 ILE A C 1
ATOM 779 O O . ILE A 1 101 ? -22.550 -12.408 -2.914 1.00 79.50 101 ILE A O 1
ATOM 783 N N . LEU A 1 102 ? -24.195 -10.889 -2.833 1.00 79.69 102 LEU A N 1
ATOM 784 C CA . LEU A 1 102 ? -23.841 -10.216 -4.086 1.00 79.69 102 LEU A CA 1
ATOM 785 C C . LEU A 1 102 ? -22.437 -9.606 -4.033 1.00 79.69 102 LEU A C 1
ATOM 787 O O . LEU A 1 102 ? -21.754 -9.576 -5.052 1.00 79.69 102 LEU A O 1
ATOM 791 N N . TYR A 1 103 ? -21.982 -9.162 -2.860 1.00 74.69 103 TYR A N 1
ATOM 792 C CA . TYR A 1 103 ? -20.619 -8.674 -2.664 1.00 74.69 103 TYR A CA 1
ATOM 793 C C . TYR A 1 103 ? -19.580 -9.808 -2.643 1.00 74.69 103 TYR A C 1
ATOM 795 O O . TYR A 1 103 ? -18.493 -9.650 -3.194 1.00 74.69 103 TYR A O 1
ATOM 803 N N . LEU A 1 104 ? -19.908 -10.959 -2.047 1.00 77.94 104 LEU A N 1
ATOM 804 C CA . LEU A 1 104 ? -19.035 -12.135 -1.953 1.00 77.94 104 LEU A CA 1
ATOM 805 C C . LEU A 1 104 ? -18.930 -12.916 -3.266 1.00 77.94 104 LEU A C 1
ATOM 807 O O . LEU A 1 104 ? -17.875 -13.475 -3.559 1.00 77.94 104 LEU A O 1
ATOM 811 N N . THR A 1 105 ? -19.990 -12.940 -4.074 1.00 78.56 105 THR A N 1
ATOM 812 C CA . THR A 1 105 ? -20.061 -13.764 -5.294 1.00 78.56 105 THR A CA 1
ATOM 813 C C . THR A 1 105 ? -18.929 -13.461 -6.296 1.00 78.56 105 THR A C 1
ATOM 815 O O . THR A 1 105 ? -18.274 -14.407 -6.730 1.00 78.56 105 THR A O 1
ATOM 818 N N . PRO A 1 106 ? -18.596 -12.192 -6.624 1.00 75.06 106 PRO A N 1
ATOM 819 C CA . PRO A 1 106 ? -17.476 -11.864 -7.509 1.00 75.06 106 PRO A CA 1
ATOM 820 C C . PRO A 1 106 ? -16.118 -12.247 -6.922 1.00 75.06 106 PRO A C 1
ATOM 822 O O . PRO A 1 106 ? -15.206 -12.592 -7.663 1.00 75.06 106 PRO A O 1
ATOM 825 N N . ILE A 1 107 ? -15.971 -12.182 -5.596 1.00 74.81 107 ILE A N 1
ATOM 826 C CA . ILE A 1 107 ? -14.718 -12.504 -4.904 1.00 74.81 107 ILE A CA 1
ATOM 827 C C . ILE A 1 107 ? -14.475 -14.002 -4.991 1.00 74.81 107 ILE A C 1
ATOM 829 O O . ILE A 1 107 ? -13.419 -14.406 -5.455 1.00 74.81 107 ILE A O 1
ATOM 833 N N . VAL A 1 108 ? -15.480 -14.805 -4.630 1.00 78.06 108 VAL A N 1
ATOM 834 C CA . VAL A 1 108 ? -15.425 -16.269 -4.717 1.00 78.06 108 VAL A CA 1
ATOM 835 C C . VAL A 1 108 ? -15.201 -16.714 -6.163 1.00 78.06 108 VAL A C 1
ATOM 837 O O . VAL A 1 108 ? -14.378 -17.591 -6.415 1.00 78.06 108 VAL A O 1
ATOM 840 N N . HIS A 1 109 ? -15.876 -16.071 -7.122 1.00 78.06 109 HIS A N 1
ATOM 841 C CA . HIS A 1 109 ? -15.695 -16.362 -8.542 1.00 78.06 109 HIS A CA 1
ATOM 842 C C . HIS A 1 109 ? -14.279 -16.015 -9.032 1.00 78.06 109 HIS A C 1
ATOM 844 O O . HIS A 1 109 ? -13.658 -16.808 -9.736 1.00 78.06 109 HIS A O 1
ATOM 850 N N . ASN A 1 110 ? -13.724 -14.876 -8.606 1.00 70.94 110 ASN A N 1
ATOM 851 C CA . ASN A 1 110 ? -12.369 -14.465 -8.976 1.00 70.94 110 ASN A CA 1
ATOM 852 C C . ASN A 1 110 ? -11.282 -15.304 -8.295 1.00 70.94 110 ASN A C 1
ATOM 854 O O . ASN A 1 110 ? -10.273 -15.593 -8.931 1.00 70.94 110 ASN A O 1
ATOM 858 N N . THR A 1 111 ? -11.468 -15.720 -7.039 1.00 69.12 111 THR A N 1
ATOM 859 C CA . THR A 1 111 ? -10.514 -16.603 -6.348 1.00 69.12 111 THR A CA 1
ATOM 860 C C . THR A 1 111 ? -10.548 -18.026 -6.893 1.00 69.12 111 THR A C 1
ATOM 862 O O . THR A 1 111 ? -9.525 -18.695 -6.879 1.00 69.12 111 THR A O 1
ATOM 865 N N . ALA A 1 112 ? -11.696 -18.489 -7.400 1.00 71.00 112 ALA A N 1
ATOM 866 C CA . ALA A 1 112 ? -11.801 -19.800 -8.038 1.00 71.00 112 ALA A CA 1
ATOM 867 C C . ALA A 1 112 ? -11.130 -19.841 -9.425 1.00 71.00 112 ALA A C 1
ATOM 869 O O . ALA A 1 112 ? -10.633 -20.890 -9.822 1.00 71.00 112 ALA A O 1
ATOM 870 N N . ASN A 1 113 ? -11.092 -18.709 -10.142 1.00 69.06 113 ASN A N 1
ATOM 871 C CA . ASN A 1 113 ? -10.605 -18.643 -11.525 1.00 69.06 113 ASN A CA 1
ATOM 872 C C . ASN A 1 113 ? -9.186 -18.067 -11.699 1.00 69.06 113 ASN A C 1
ATOM 874 O O . ASN A 1 113 ? -8.650 -18.148 -12.803 1.00 69.06 113 ASN A O 1
ATOM 878 N N . LYS A 1 114 ? -8.548 -17.493 -10.668 1.00 53.28 114 LYS A N 1
ATOM 879 C CA . LYS A 1 114 ? -7.171 -16.975 -10.782 1.00 53.28 114 LYS A CA 1
ATOM 880 C C . LYS A 1 114 ? -6.136 -17.945 -10.220 1.00 53.28 114 LYS A C 1
ATOM 882 O O . LYS A 1 114 ? -5.960 -18.053 -9.011 1.00 53.28 114 LYS A O 1
ATOM 887 N N . SER A 1 115 ? -5.372 -18.560 -11.120 1.00 53.66 115 SER A N 1
ATOM 888 C CA . SER A 1 115 ? -4.078 -19.153 -10.793 1.00 53.66 115 SER A CA 1
ATOM 889 C C . SER A 1 115 ? -3.063 -18.045 -10.469 1.00 53.66 115 SER A C 1
ATOM 891 O O . SER A 1 115 ? -2.757 -17.200 -11.308 1.00 53.66 115 SER A O 1
ATOM 893 N N . ASN A 1 116 ? -2.548 -18.082 -9.243 1.00 50.03 116 ASN A N 1
ATOM 894 C CA . ASN A 1 116 ? -1.309 -17.478 -8.734 1.00 50.03 116 ASN A CA 1
ATOM 895 C C . ASN A 1 116 ? -1.154 -15.953 -8.593 1.00 50.03 116 ASN A C 1
ATOM 897 O O . ASN A 1 116 ? -0.269 -15.565 -7.842 1.00 50.03 116 ASN A O 1
ATOM 901 N N . ASP A 1 117 ? -1.996 -15.094 -9.177 1.00 52.47 117 ASP A N 1
ATOM 902 C CA . ASP A 1 117 ? -1.741 -13.631 -9.139 1.00 52.47 117 ASP A CA 1
ATOM 903 C C . ASP A 1 117 ? -2.804 -12.800 -8.384 1.00 52.47 117 ASP A C 1
ATOM 905 O O . ASP A 1 117 ? -3.039 -11.625 -8.673 1.00 52.47 117 ASP A O 1
ATOM 909 N N . SER A 1 118 ? -3.515 -13.399 -7.421 1.00 44.75 118 SER A N 1
ATOM 910 C CA . SER A 1 118 ? -4.574 -12.716 -6.664 1.00 44.75 118 SER A CA 1
ATOM 911 C C . SER A 1 118 ? -4.155 -12.390 -5.233 1.00 44.75 118 SER A C 1
ATOM 913 O O . SER A 1 118 ? -4.459 -13.134 -4.297 1.00 44.75 118 SER A O 1
ATOM 915 N N . SER A 1 119 ? -3.551 -11.219 -5.035 1.00 51.16 119 SER A N 1
ATOM 916 C CA . SER A 1 119 ? -3.698 -10.536 -3.754 1.00 51.16 119 SER A CA 1
ATOM 917 C C . SER A 1 119 ? -5.184 -10.204 -3.592 1.00 51.16 119 SER A C 1
ATOM 919 O O . SER A 1 119 ? -5.738 -9.325 -4.252 1.00 51.16 119 SER A O 1
ATOM 921 N N . VAL A 1 120 ? -5.886 -10.986 -2.768 1.00 60.09 120 VAL A N 1
ATOM 922 C CA . VAL A 1 120 ? -7.226 -10.608 -2.315 1.00 60.09 120 VAL A CA 1
ATOM 923 C C . VAL A 1 120 ? -7.052 -9.266 -1.615 1.00 60.09 120 VAL A C 1
ATOM 925 O O . VAL A 1 120 ? -6.392 -9.191 -0.578 1.00 60.09 120 VAL A O 1
ATOM 928 N N . ASP A 1 121 ? -7.567 -8.196 -2.224 1.00 68.44 121 ASP A N 1
ATOM 929 C CA . ASP A 1 121 ? -7.361 -6.847 -1.709 1.00 68.44 121 ASP A CA 1
ATOM 930 C C . ASP A 1 121 ? -7.863 -6.795 -0.266 1.00 68.44 121 ASP A C 1
ATOM 932 O O . ASP A 1 121 ? -9.010 -7.132 0.023 1.00 68.44 121 ASP A O 1
ATOM 936 N N . ILE A 1 122 ? -7.000 -6.390 0.660 1.00 59.38 122 ILE A N 1
ATOM 937 C CA . ILE A 1 122 ? -7.308 -6.328 2.090 1.00 59.38 122 ILE A CA 1
ATOM 938 C C . ILE A 1 122 ? -8.477 -5.377 2.365 1.00 59.38 122 ILE A C 1
ATOM 940 O O . ILE A 1 122 ? -9.198 -5.583 3.335 1.00 59.38 122 ILE A O 1
ATOM 944 N N . ALA A 1 123 ? -8.758 -4.414 1.477 1.00 59.88 123 ALA A N 1
ATOM 945 C CA . ALA A 1 123 ? -9.992 -3.624 1.539 1.00 59.88 123 ALA A CA 1
ATOM 946 C C . ALA A 1 123 ? -11.255 -4.494 1.401 1.00 59.88 123 ALA A C 1
ATOM 948 O O . ALA A 1 123 ? -12.286 -4.227 2.019 1.00 59.88 123 ALA A O 1
ATOM 949 N N . THR A 1 124 ? -11.165 -5.566 0.622 1.00 68.81 124 THR A N 1
ATOM 950 C CA . THR A 1 124 ? -12.209 -6.577 0.470 1.00 68.81 124 THR A CA 1
ATOM 951 C C . THR A 1 124 ? -12.359 -7.397 1.746 1.00 68.81 124 THR A C 1
ATOM 953 O O . THR A 1 124 ? -13.472 -7.549 2.239 1.00 68.81 124 THR A O 1
ATOM 956 N N . ILE A 1 125 ? -11.251 -7.870 2.329 1.00 69.88 125 ILE A N 1
ATOM 957 C CA . ILE A 1 125 ? -11.270 -8.629 3.592 1.00 69.88 125 ILE A CA 1
ATOM 958 C C . ILE A 1 125 ? -11.821 -7.759 4.728 1.00 69.88 125 ILE A C 1
ATOM 960 O O . ILE A 1 125 ? -12.716 -8.188 5.451 1.00 69.88 125 ILE A O 1
ATOM 964 N N . ALA A 1 126 ? -11.352 -6.516 4.847 1.00 64.88 126 ALA A N 1
ATOM 965 C CA . ALA A 1 126 ? -11.840 -5.556 5.828 1.00 64.88 126 ALA A CA 1
ATOM 966 C C . ALA A 1 126 ? -13.340 -5.282 5.651 1.00 64.88 126 ALA A C 1
ATOM 968 O O . ALA A 1 126 ? -14.070 -5.302 6.638 1.00 64.88 126 ALA A O 1
ATOM 969 N N . ASN A 1 127 ? -13.829 -5.113 4.416 1.00 69.06 127 ASN A N 1
ATOM 970 C CA . ASN A 1 127 ? -15.264 -4.974 4.152 1.00 69.06 127 ASN A CA 1
ATOM 971 C C . ASN A 1 127 ? -16.057 -6.223 4.539 1.00 69.06 127 ASN A C 1
ATOM 973 O O . ASN A 1 127 ? -17.123 -6.087 5.131 1.00 69.06 127 ASN A O 1
ATOM 977 N N . ILE A 1 128 ? -15.556 -7.427 4.249 1.00 73.62 128 ILE A N 1
ATOM 978 C CA . ILE A 1 128 ? -16.211 -8.678 4.659 1.00 73.62 128 ILE A CA 1
ATOM 979 C C . ILE A 1 128 ? -16.310 -8.744 6.183 1.00 73.62 128 ILE A C 1
ATOM 981 O O . ILE A 1 128 ? -17.382 -9.028 6.713 1.00 73.62 128 ILE A O 1
ATOM 985 N N . VAL A 1 129 ? -15.221 -8.441 6.894 1.00 70.38 129 VAL A N 1
ATOM 986 C CA . VAL A 1 129 ? -15.198 -8.419 8.363 1.00 70.38 129 VAL A CA 1
ATOM 987 C C . VAL A 1 129 ? -16.172 -7.372 8.901 1.00 70.38 129 VAL A C 1
ATOM 989 O O . VAL A 1 129 ? -16.931 -7.660 9.823 1.00 70.38 129 VAL A O 1
ATOM 992 N N . LEU A 1 130 ? -16.214 -6.183 8.300 1.00 70.06 130 LEU A N 1
ATOM 993 C CA . LEU A 1 130 ? -17.119 -5.106 8.691 1.00 70.06 130 LEU A CA 1
ATOM 994 C C . LEU A 1 130 ? -18.592 -5.500 8.485 1.00 70.06 130 LEU A C 1
ATOM 996 O O . LEU A 1 130 ? -19.404 -5.342 9.394 1.00 70.06 130 LEU A O 1
ATOM 1000 N N . TRP A 1 131 ? -18.931 -6.086 7.333 1.00 74.38 131 TRP A N 1
ATOM 1001 C CA . TRP A 1 131 ? -20.263 -6.628 7.056 1.00 74.38 131 TRP A CA 1
ATOM 1002 C C . TRP A 1 131 ? -20.633 -7.771 8.001 1.00 74.38 131 TRP A C 1
ATOM 1004 O O . TRP A 1 131 ? -21.773 -7.848 8.452 1.00 74.38 131 TRP A O 1
ATOM 1014 N N . PHE A 1 132 ? -19.684 -8.645 8.334 1.00 71.75 132 PHE A N 1
ATOM 1015 C CA . PHE A 1 132 ? -19.912 -9.737 9.273 1.00 71.75 132 PHE A CA 1
ATOM 1016 C C . PHE A 1 132 ? -20.195 -9.210 10.682 1.00 71.75 132 PHE A C 1
ATOM 1018 O O . PHE A 1 132 ? -21.165 -9.631 11.310 1.00 71.75 132 PHE A O 1
ATOM 1025 N N . ILE A 1 133 ? -19.408 -8.237 11.157 1.00 69.62 133 ILE A N 1
ATOM 1026 C CA . ILE A 1 133 ? -19.645 -7.551 12.434 1.00 69.62 133 ILE A CA 1
ATOM 1027 C C . ILE A 1 133 ? -21.016 -6.872 12.417 1.00 69.62 133 ILE A C 1
ATOM 1029 O O . ILE A 1 133 ? -21.753 -6.988 13.396 1.00 69.62 133 ILE A O 1
ATOM 1033 N N . LEU A 1 134 ? -21.387 -6.214 11.315 1.00 73.62 134 LEU A N 1
ATOM 1034 C CA . LEU A 1 134 ? -22.695 -5.584 11.155 1.00 73.62 134 LEU A CA 1
ATOM 1035 C C . LEU A 1 134 ? -23.836 -6.603 11.261 1.00 73.62 134 LEU A C 1
ATOM 1037 O O . LEU A 1 134 ? -24.752 -6.422 12.056 1.00 73.62 134 LEU A O 1
ATOM 1041 N N . ILE A 1 135 ? -23.777 -7.687 10.489 1.00 74.00 135 ILE A N 1
ATOM 1042 C CA . ILE A 1 135 ? -24.829 -8.707 10.451 1.00 74.00 135 ILE A CA 1
ATOM 1043 C C . ILE A 1 135 ? -24.933 -9.418 11.797 1.00 74.00 135 ILE A C 1
ATOM 1045 O O . ILE A 1 135 ? -26.034 -9.587 12.313 1.00 74.00 135 ILE A O 1
ATOM 1049 N N . LEU A 1 136 ? -23.803 -9.784 12.407 1.00 72.88 136 LEU A N 1
ATOM 1050 C CA . LEU A 1 136 ? -23.781 -10.398 13.733 1.00 72.88 136 LEU A CA 1
ATOM 1051 C C . LEU A 1 136 ? -24.385 -9.461 14.785 1.00 72.88 136 LEU A C 1
ATOM 1053 O O . LEU A 1 136 ? -25.158 -9.903 15.636 1.00 72.88 136 LEU A O 1
ATOM 1057 N N . SER A 1 137 ? -24.080 -8.165 14.689 1.00 71.06 137 SER A N 1
ATOM 1058 C CA . SER A 1 137 ? -24.679 -7.123 15.520 1.00 71.06 137 SER A CA 1
ATOM 1059 C C . SER A 1 137 ? -26.200 -7.092 15.332 1.00 71.06 137 SER A C 1
ATOM 1061 O O . SER A 1 137 ? -26.945 -7.286 16.289 1.00 71.06 137 SER A O 1
ATOM 1063 N N . LEU A 1 138 ? -26.688 -6.945 14.101 1.00 71.94 138 LEU A N 1
ATOM 1064 C CA . LEU A 1 138 ? -28.124 -6.883 13.807 1.00 71.94 138 LEU A CA 1
ATOM 1065 C C . LEU A 1 138 ? -28.875 -8.161 14.227 1.00 71.94 138 LEU A C 1
ATOM 1067 O O . LEU A 1 138 ? -29.955 -8.076 14.818 1.00 71.94 138 LEU A O 1
ATOM 1071 N N . LEU A 1 139 ? -28.285 -9.341 14.015 1.00 72.38 139 LEU A N 1
ATOM 1072 C CA . LEU A 1 139 ? -28.840 -10.627 14.450 1.00 72.38 139 LEU A CA 1
ATOM 1073 C C . LEU A 1 139 ? -28.938 -10.723 15.973 1.00 72.38 139 LEU A C 1
ATOM 1075 O O . LEU A 1 139 ? -29.986 -11.114 16.489 1.00 72.38 139 LEU A O 1
ATOM 1079 N N . LEU A 1 140 ? -27.891 -10.326 16.702 1.00 69.19 140 LEU A N 1
ATOM 1080 C CA . LEU A 1 140 ? -27.925 -10.264 18.164 1.00 69.19 140 LEU A CA 1
ATOM 1081 C C . LEU A 1 140 ? -29.009 -9.294 18.644 1.00 69.19 140 LEU A C 1
ATOM 1083 O O . LEU A 1 140 ? -29.773 -9.627 19.549 1.00 69.19 140 LEU A O 1
ATOM 1087 N N . LEU A 1 141 ? -29.134 -8.125 18.009 1.00 69.94 141 LEU A N 1
ATOM 1088 C CA . LEU A 1 141 ? -30.181 -7.151 18.322 1.00 69.94 141 LEU A CA 1
ATOM 1089 C C . LEU A 1 141 ? -31.584 -7.744 18.143 1.00 69.94 141 LEU A C 1
ATOM 1091 O O . LEU A 1 141 ? -32.459 -7.550 18.990 1.00 69.94 141 LEU A O 1
ATOM 1095 N N . SER A 1 142 ? -31.775 -8.490 17.053 1.00 72.62 142 SER A N 1
ATOM 1096 C CA . SER A 1 142 ? -33.044 -9.124 16.695 1.00 72.62 142 SER A CA 1
ATOM 1097 C C . SER A 1 142 ? -33.405 -10.242 17.656 1.00 72.62 142 SER A C 1
ATOM 1099 O O . SER A 1 142 ? -34.524 -10.285 18.177 1.00 72.62 142 SER A O 1
ATOM 1101 N N . LEU A 1 143 ? -32.433 -11.089 17.992 1.00 73.19 143 LEU A N 1
ATOM 1102 C CA . LEU A 1 143 ? -32.574 -12.128 19.004 1.00 73.19 143 LEU A CA 1
ATOM 1103 C C . LEU A 1 143 ? -32.978 -11.526 20.357 1.00 73.19 143 LEU A C 1
ATOM 1105 O O . LEU A 1 143 ? -33.909 -11.996 21.009 1.00 73.19 143 LEU A O 1
ATOM 1109 N N . PHE A 1 144 ? -32.323 -10.443 20.778 1.00 69.31 144 PHE A N 1
ATOM 1110 C CA . PHE A 1 144 ? -32.672 -9.785 22.031 1.00 69.31 144 PHE A CA 1
ATOM 1111 C C . PHE A 1 144 ? -34.076 -9.185 21.988 1.00 69.31 144 PHE A C 1
ATOM 1113 O O . PHE A 1 144 ? -34.842 -9.371 22.927 1.00 69.31 144 PHE A O 1
ATOM 1120 N N . ARG A 1 145 ? -34.471 -8.527 20.897 1.00 70.00 145 ARG A N 1
ATOM 1121 C CA . ARG A 1 145 ? -35.827 -7.973 20.744 1.00 70.00 145 ARG A CA 1
ATOM 1122 C C . ARG A 1 145 ? -36.908 -9.052 20.768 1.00 70.00 145 ARG A C 1
ATOM 1124 O O . ARG A 1 145 ? -37.923 -8.867 21.436 1.00 70.00 145 ARG A O 1
ATOM 1131 N N . THR A 1 146 ? -36.688 -10.166 20.073 1.00 71.00 146 THR A N 1
ATOM 1132 C CA . THR A 1 146 ? -37.633 -11.291 20.003 1.00 71.00 146 THR A CA 1
ATOM 1133 C C . THR A 1 146 ? -37.781 -11.993 21.346 1.00 71.00 146 THR A C 1
ATOM 1135 O O . THR A 1 146 ? -38.909 -12.191 21.795 1.00 71.00 146 THR A O 1
ATOM 1138 N N . ILE A 1 147 ? -36.682 -12.280 22.049 1.00 69.44 147 ILE A N 1
ATOM 1139 C CA . ILE A 1 147 ? -36.731 -12.823 23.415 1.00 69.44 147 ILE A CA 1
ATOM 1140 C C . ILE A 1 147 ? -37.493 -11.861 24.341 1.00 69.44 147 ILE A C 1
ATOM 1142 O O . ILE A 1 147 ? -38.328 -12.305 25.121 1.00 69.44 147 ILE A O 1
ATOM 1146 N N . ASP A 1 148 ? -37.289 -10.547 24.234 1.00 65.19 148 ASP A N 1
ATOM 1147 C CA . ASP A 1 148 ? -38.020 -9.563 25.042 1.00 65.19 148 ASP A CA 1
ATOM 1148 C C . ASP A 1 148 ? -39.533 -9.546 24.750 1.00 65.19 148 ASP A C 1
ATOM 1150 O O . ASP A 1 148 ? -40.338 -9.224 25.628 1.00 65.19 148 ASP A O 1
ATOM 1154 N N . LEU A 1 149 ? -39.919 -9.888 23.519 1.00 70.62 149 LEU A N 1
ATOM 1155 C CA . LEU A 1 149 ? -41.304 -9.976 23.054 1.00 70.62 149 LEU A CA 1
ATOM 1156 C C . LEU A 1 149 ? -41.969 -11.282 23.518 1.00 70.62 149 LEU A C 1
ATOM 1158 O O . LEU A 1 149 ? -43.125 -11.263 23.931 1.00 70.62 149 LEU A O 1
ATOM 1162 N N . VAL A 1 150 ? -41.221 -12.390 23.517 1.00 73.75 150 VAL A N 1
ATOM 1163 C CA . VAL A 1 150 ? -41.675 -13.725 23.951 1.00 73.75 150 VAL A CA 1
ATOM 1164 C C . VAL A 1 150 ? -41.715 -13.851 25.478 1.00 73.75 150 VAL A C 1
ATOM 1166 O O . VAL A 1 150 ? -42.638 -14.448 26.029 1.00 73.75 150 VAL A O 1
ATOM 1169 N N . VAL A 1 151 ? -40.728 -13.283 26.177 1.00 66.50 151 VAL A N 1
ATOM 1170 C CA . VAL A 1 151 ? -40.603 -13.338 27.646 1.00 66.50 151 VAL A CA 1
ATOM 1171 C C . VAL A 1 151 ? -41.480 -12.284 28.330 1.00 66.50 151 VAL A C 1
ATOM 1173 O O . VAL A 1 151 ? -41.772 -12.412 29.524 1.00 66.50 151 VAL A O 1
ATOM 1176 N N . ALA A 1 152 ? -41.957 -11.265 27.598 1.00 64.75 152 ALA A N 1
ATOM 1177 C CA . ALA A 1 152 ? -42.964 -10.347 28.115 1.00 64.75 152 ALA A CA 1
ATOM 1178 C C . ALA A 1 152 ? -44.173 -11.161 28.618 1.00 64.75 152 ALA A C 1
ATOM 1180 O O . ALA A 1 152 ? -44.748 -11.945 27.864 1.00 64.75 152 ALA A O 1
ATOM 1181 N N . PRO A 1 153 ? -44.545 -11.034 29.903 1.00 52.47 153 PRO A N 1
ATOM 1182 C CA . PRO A 1 153 ? -45.467 -11.965 30.528 1.00 52.47 153 PRO A CA 1
ATOM 1183 C C . PRO A 1 153 ? -46.798 -12.003 29.772 1.00 52.47 153 PRO A C 1
ATOM 1185 O O . PRO A 1 153 ? -47.455 -10.971 29.609 1.00 52.47 153 PRO A O 1
ATOM 1188 N N . ARG A 1 154 ? -47.197 -13.219 29.368 1.00 51.16 154 ARG A N 1
ATOM 1189 C CA . ARG A 1 154 ? -48.560 -13.619 28.978 1.00 51.16 154 ARG A CA 1
ATOM 1190 C C . ARG A 1 154 ? -49.526 -13.319 30.137 1.00 51.16 154 ARG A C 1
ATOM 1192 O O . ARG A 1 154 ? -49.966 -14.207 30.856 1.00 51.16 154 ARG A O 1
ATOM 1199 N N . ARG A 1 155 ? -49.820 -12.045 30.384 1.00 48.78 155 ARG A N 1
ATOM 1200 C CA . ARG A 1 155 ? -51.061 -11.633 31.039 1.00 48.78 155 ARG A CA 1
ATOM 1201 C C . ARG A 1 155 ? -52.119 -11.606 29.942 1.00 48.78 155 ARG A C 1
ATOM 1203 O O . ARG A 1 155 ? -51.871 -11.050 28.877 1.00 48.78 155 ARG A O 1
ATOM 1210 N N . SER A 1 156 ? -53.251 -12.258 30.180 1.00 47.19 156 SER A N 1
ATOM 1211 C CA . SER A 1 156 ? -54.279 -12.570 29.177 1.00 47.19 156 SER A CA 1
ATOM 1212 C C . SER A 1 156 ? -54.895 -11.356 28.470 1.00 47.19 156 SER A C 1
ATOM 1214 O O . SER A 1 156 ? -55.536 -11.540 27.445 1.00 47.19 156 SER A O 1
ATOM 1216 N N . ASP A 1 157 ? -54.621 -10.129 28.926 1.00 54.41 157 ASP A N 1
ATOM 1217 C CA . ASP A 1 157 ? -55.181 -8.894 28.356 1.00 54.41 157 ASP A CA 1
ATOM 1218 C C . ASP A 1 157 ? -54.135 -8.055 27.573 1.00 54.41 157 ASP A C 1
ATOM 1220 O O . ASP A 1 157 ? -54.389 -6.919 27.169 1.00 54.41 157 ASP A O 1
ATOM 1224 N N . SER A 1 158 ? -52.932 -8.603 27.342 1.00 51.38 158 SER A N 1
ATOM 1225 C CA . SER A 1 158 ? -51.741 -7.886 26.839 1.00 51.38 158 SER A CA 1
ATOM 1226 C C . SER A 1 158 ? -51.798 -7.366 25.392 1.00 51.38 158 SER A C 1
ATOM 1228 O O . SER A 1 158 ? -50.924 -6.584 25.014 1.00 51.38 158 SER A O 1
ATOM 1230 N N . TRP A 1 159 ? -52.797 -7.722 24.576 1.00 55.19 159 TRP A N 1
ATOM 1231 C CA . TRP A 1 159 ? -52.902 -7.176 23.210 1.00 55.19 159 TRP A CA 1
ATOM 1232 C C . TRP A 1 159 ? -53.205 -5.673 23.200 1.00 55.19 159 TRP A C 1
ATOM 1234 O O . TRP A 1 159 ? -52.676 -4.959 22.349 1.00 55.19 159 TRP A O 1
ATOM 1244 N N . LYS A 1 160 ? -53.943 -5.161 24.198 1.00 57.09 160 LYS A N 1
ATOM 1245 C CA . LYS A 1 160 ? -54.122 -3.710 24.377 1.00 57.09 160 LYS A CA 1
ATOM 1246 C C . LYS A 1 160 ? -52.807 -3.017 24.741 1.00 57.09 160 LYS A C 1
ATOM 1248 O O . LYS A 1 160 ? -52.489 -1.981 24.178 1.00 57.09 160 LYS A O 1
ATOM 1253 N N . PHE A 1 161 ? -51.949 -3.641 25.550 1.00 55.34 161 PHE A N 1
ATOM 1254 C CA . PHE A 1 161 ? -50.651 -3.068 25.943 1.00 55.34 161 PHE A CA 1
ATOM 1255 C C . PHE A 1 161 ? -49.651 -2.910 24.778 1.00 55.34 161 PHE A C 1
ATOM 1257 O O . PHE A 1 161 ? -48.731 -2.095 24.860 1.00 55.34 161 PHE A O 1
ATOM 1264 N N . LEU A 1 162 ? -49.812 -3.680 23.695 1.00 53.16 162 LEU A N 1
ATOM 1265 C CA . LEU A 1 162 ? -48.989 -3.564 22.484 1.00 53.16 162 LEU A CA 1
ATOM 1266 C C . LEU A 1 162 ? -49.365 -2.356 21.605 1.00 53.16 162 LEU A C 1
ATOM 1268 O O . LEU A 1 162 ? -48.512 -1.903 20.843 1.00 53.16 162 LEU A O 1
ATOM 1272 N N . TRP A 1 163 ? -50.582 -1.818 21.747 1.00 53.94 163 TRP A N 1
ATOM 1273 C CA . TRP A 1 163 ? -51.125 -0.735 20.913 1.00 53.94 163 TRP A CA 1
ATOM 1274 C C . TRP A 1 163 ? -51.486 0.549 21.695 1.00 53.94 163 TRP A C 1
ATOM 1276 O O . TRP A 1 163 ? -51.461 1.643 21.137 1.00 53.94 163 TRP A O 1
ATOM 1286 N N . GLU A 1 164 ? -51.761 0.464 22.997 1.00 45.19 164 GLU A N 1
ATOM 1287 C CA . GLU A 1 164 ? -52.352 1.538 23.815 1.00 45.19 164 GLU A CA 1
ATOM 1288 C C . GLU A 1 164 ? -51.295 2.479 24.434 1.00 45.19 164 GLU A C 1
ATOM 1290 O O . GLU A 1 164 ? -51.155 2.598 25.653 1.00 45.19 164 GLU A O 1
ATOM 1295 N N . ARG A 1 165 ? -50.498 3.150 23.589 1.00 47.38 165 ARG A N 1
ATOM 1296 C CA . ARG A 1 165 ? -49.547 4.191 24.043 1.00 47.38 165 ARG A CA 1
ATOM 1297 C C . ARG A 1 165 ? -49.545 5.501 23.252 1.00 47.38 165 ARG A C 1
ATOM 1299 O O . ARG A 1 165 ? -48.605 6.277 23.391 1.00 47.38 165 ARG A O 1
ATOM 1306 N N . TYR A 1 166 ? -50.611 5.782 22.505 1.00 41.50 166 TYR A N 1
ATOM 1307 C CA . TYR A 1 166 ? -50.785 7.043 21.770 1.00 41.50 166 TYR A CA 1
ATOM 1308 C C . TYR A 1 166 ? -51.805 8.020 22.377 1.00 41.50 166 TYR A C 1
ATOM 1310 O O . TYR A 1 166 ? -52.205 8.966 21.707 1.00 41.50 166 TYR A O 1
ATOM 1318 N N . ASP A 1 167 ? -52.172 7.880 23.653 1.00 39.69 167 ASP A N 1
ATOM 1319 C CA . ASP A 1 167 ? -52.879 8.966 24.341 1.00 39.69 167 ASP A CA 1
ATOM 1320 C C . ASP A 1 167 ? -51.879 10.052 24.770 1.00 39.69 167 ASP A C 1
ATOM 1322 O O . ASP A 1 167 ? -51.308 10.039 25.861 1.00 39.69 167 ASP A O 1
ATOM 1326 N N . LEU A 1 168 ? -51.680 11.023 23.872 1.00 43.62 168 LEU A N 1
ATOM 1327 C CA . LEU A 1 168 ? -50.988 12.301 24.097 1.00 43.62 168 LEU A CA 1
ATOM 1328 C C . LEU A 1 168 ? -51.672 13.184 25.163 1.00 43.62 168 LEU A C 1
ATOM 1330 O O . LEU A 1 168 ? -51.135 14.223 25.549 1.00 43.62 168 LEU A O 1
ATOM 1334 N N . ALA A 1 169 ? -52.825 12.771 25.687 1.00 38.28 169 ALA A N 1
ATOM 1335 C CA . ALA A 1 169 ? -53.481 13.414 26.812 1.00 38.28 169 ALA A CA 1
ATOM 1336 C C . ALA A 1 169 ? -52.864 12.935 28.136 1.00 38.28 169 ALA A C 1
ATOM 1338 O O . ALA A 1 169 ? -53.376 12.040 28.800 1.00 38.28 169 ALA A O 1
ATOM 1339 N N . TRP A 1 170 ? -51.759 13.556 28.551 1.00 38.84 170 TRP A N 1
ATOM 1340 C CA . TRP A 1 170 ? -51.298 13.501 29.939 1.00 38.84 170 TRP A CA 1
ATOM 1341 C C . TRP A 1 170 ? -52.280 14.290 30.822 1.00 38.84 170 TRP A C 1
ATOM 1343 O O . TRP A 1 170 ? -52.260 15.522 30.765 1.00 38.84 170 TRP A O 1
ATOM 1353 N N . PRO A 1 171 ? -53.131 13.671 31.667 1.00 42.78 171 PRO A N 1
ATOM 1354 C CA . PRO A 1 171 ? -54.019 14.443 32.510 1.00 42.78 171 PRO A CA 1
ATOM 1355 C C . PRO A 1 171 ? -53.291 14.780 33.808 1.00 42.78 171 PRO A C 1
ATOM 1357 O O . PRO A 1 171 ? -52.669 13.935 34.460 1.00 42.78 171 PRO A O 1
ATOM 1360 N N . ALA A 1 172 ? -53.449 16.031 34.209 1.00 46.28 172 ALA A N 1
ATOM 1361 C CA . ALA A 1 172 ? -52.967 16.686 35.416 1.00 46.28 172 ALA A CA 1
ATOM 1362 C C . ALA A 1 172 ? -53.440 16.075 36.767 1.00 46.28 172 ALA A C 1
ATOM 1364 O O . ALA A 1 172 ? -53.557 16.784 37.760 1.00 46.28 172 ALA A O 1
ATOM 1365 N N . ARG A 1 173 ? -53.685 14.760 36.873 1.00 44.41 173 ARG A N 1
ATOM 1366 C CA . ARG A 1 173 ? -54.175 14.077 38.093 1.00 44.41 173 ARG A CA 1
ATOM 1367 C C . ARG A 1 173 ? -53.107 13.233 38.806 1.00 44.41 173 ARG A C 1
ATOM 1369 O O . ARG A 1 173 ? -53.350 12.084 39.167 1.00 44.41 173 ARG A O 1
ATOM 1376 N N . LYS A 1 174 ? -51.899 13.768 39.024 1.00 44.22 174 LYS A N 1
ATOM 1377 C CA . LYS A 1 174 ? -50.825 13.070 39.778 1.00 44.22 174 LYS A CA 1
ATOM 1378 C C . LYS A 1 174 ? -50.287 13.822 40.998 1.00 44.22 174 LYS A C 1
ATOM 1380 O O . LYS A 1 174 ? -49.205 13.500 41.483 1.00 44.22 174 LYS A O 1
ATOM 1385 N N . THR A 1 175 ? -51.039 14.775 41.539 1.00 51.19 175 THR A N 1
ATOM 1386 C CA . THR A 1 175 ? -50.691 15.415 42.818 1.00 51.19 175 THR A CA 1
ATOM 1387 C C . THR A 1 175 ? -51.149 14.602 44.033 1.00 51.19 175 THR A C 1
ATOM 1389 O O . THR A 1 175 ? -50.430 14.568 45.021 1.00 51.19 175 THR A O 1
ATOM 1392 N N . SER A 1 176 ? -52.247 13.839 43.956 1.00 51.56 176 SER A N 1
ATOM 1393 C CA . SER A 1 176 ? -52.758 13.095 45.126 1.00 51.56 176 SER A CA 1
ATOM 1394 C C . SER A 1 176 ? -52.053 11.747 45.382 1.00 51.56 176 SER A C 1
ATOM 1396 O O . SER A 1 176 ? -51.737 11.425 46.521 1.00 51.56 176 SER A O 1
ATOM 1398 N N . ARG A 1 177 ? -51.669 10.988 44.344 1.00 50.03 177 ARG A N 1
ATOM 1399 C CA . ARG A 1 177 ? -51.042 9.656 44.522 1.00 50.03 177 ARG A CA 1
ATOM 1400 C C . ARG A 1 177 ? -49.562 9.663 44.929 1.00 50.03 177 ARG A C 1
ATOM 1402 O O . ARG A 1 177 ? -49.049 8.624 45.335 1.00 50.03 177 ARG A O 1
ATOM 1409 N N . LYS A 1 178 ? -48.862 10.801 44.826 1.00 50.78 178 LYS A N 1
ATOM 1410 C CA . LYS A 1 178 ? -47.451 10.908 45.247 1.00 50.78 178 LYS A CA 1
ATOM 1411 C C . LYS A 1 178 ? -47.288 10.888 46.772 1.00 50.78 178 LYS A C 1
ATOM 1413 O O . LYS A 1 178 ? -46.258 10.413 47.240 1.00 50.78 178 LYS A O 1
ATOM 1418 N N . ALA A 1 179 ? -48.294 11.331 47.530 1.00 56.53 179 ALA A N 1
ATOM 1419 C CA . ALA A 1 179 ? -48.263 11.291 48.993 1.00 56.53 179 ALA A CA 1
ATOM 1420 C C . ALA A 1 179 ? -48.352 9.849 49.532 1.00 56.53 179 ALA A C 1
ATOM 1422 O O . ALA A 1 179 ? -47.601 9.475 50.431 1.00 56.53 179 ALA A O 1
ATOM 1423 N N . ASP A 1 180 ? -49.175 9.004 48.907 1.00 56.09 180 ASP A N 1
ATOM 1424 C CA . ASP A 1 180 ? -49.340 7.608 49.336 1.00 56.09 180 ASP A CA 1
ATOM 1425 C C . ASP A 1 180 ? -48.191 6.703 48.863 1.00 56.09 180 ASP A C 1
ATOM 1427 O O . ASP A 1 180 ? -47.778 5.787 49.574 1.00 56.09 180 ASP A O 1
ATOM 1431 N N . GLN A 1 181 ? -47.598 6.984 47.696 1.00 53.59 181 GLN A N 1
ATOM 1432 C CA . GLN A 1 181 ? -46.422 6.245 47.216 1.00 53.59 181 GLN A CA 1
ATOM 1433 C C . GLN A 1 181 ? -45.139 6.571 47.994 1.00 53.59 181 GLN A C 1
ATOM 1435 O O . GLN A 1 181 ? -44.298 5.687 48.152 1.00 53.59 181 GLN A O 1
ATOM 1440 N N . ALA A 1 182 ? -45.006 7.790 48.532 1.00 55.03 182 ALA A N 1
ATOM 1441 C CA . ALA A 1 182 ? -43.914 8.136 49.442 1.00 55.03 182 ALA A CA 1
ATOM 1442 C C . ALA A 1 182 ? -44.011 7.373 50.779 1.00 55.03 182 ALA A C 1
ATOM 1444 O O . ALA A 1 182 ? -42.983 6.989 51.332 1.00 55.03 182 ALA A O 1
ATOM 1445 N N . ARG A 1 183 ? -45.229 7.073 51.260 1.00 53.62 183 ARG A N 1
ATOM 1446 C CA . ARG A 1 183 ? -45.454 6.252 52.467 1.00 53.62 183 ARG A CA 1
ATOM 1447 C C . ARG A 1 183 ? -45.227 4.754 52.255 1.00 53.62 183 ARG A C 1
ATOM 1449 O O . ARG A 1 183 ? -44.884 4.063 53.206 1.00 53.62 183 ARG A O 1
ATOM 1456 N N . ALA A 1 184 ? -45.385 4.247 51.034 1.00 55.31 184 ALA A N 1
ATOM 1457 C CA . ALA A 1 184 ? -45.223 2.819 50.751 1.00 55.31 184 ALA A CA 1
ATOM 1458 C C . ALA A 1 184 ? -43.763 2.379 50.522 1.00 55.31 184 ALA A C 1
ATOM 1460 O O . ALA A 1 184 ? -43.511 1.186 50.377 1.00 55.31 184 ALA A O 1
ATOM 1461 N N . GLY A 1 185 ? -42.797 3.304 50.439 1.00 48.97 185 GLY A N 1
ATOM 1462 C CA . GLY A 1 185 ? -41.386 2.964 50.197 1.00 48.97 185 GLY A CA 1
ATOM 1463 C C . GLY A 1 185 ? -41.116 2.284 48.845 1.00 48.97 185 GLY A C 1
ATOM 1464 O O . GLY A 1 185 ? -40.027 1.761 48.615 1.00 48.97 185 GLY A O 1
ATOM 1465 N N . ILE A 1 186 ? -42.088 2.276 47.928 1.00 51.00 186 ILE A N 1
ATOM 1466 C CA . ILE A 1 186 ? -41.952 1.632 46.621 1.00 51.00 186 ILE A CA 1
ATOM 1467 C C . ILE A 1 186 ? -41.314 2.641 45.669 1.00 51.00 186 ILE A C 1
ATOM 1469 O O . ILE A 1 186 ? -41.998 3.418 44.999 1.00 51.00 186 ILE A O 1
ATOM 1473 N N . GLN A 1 187 ? -39.980 2.635 45.621 1.00 48.38 187 GLN A N 1
ATOM 1474 C CA . GLN A 1 187 ? -39.228 3.328 44.581 1.00 48.38 187 GLN A CA 1
ATOM 1475 C C . GLN A 1 187 ? -39.659 2.785 43.215 1.00 48.38 187 GLN A C 1
ATOM 1477 O O . GLN A 1 187 ? -39.478 1.612 42.898 1.00 48.38 187 GLN A O 1
ATOM 1482 N N . THR A 1 188 ? -40.257 3.644 42.393 1.00 46.81 188 THR A N 1
ATOM 1483 C CA . THR A 1 188 ? -40.635 3.305 41.022 1.00 46.81 188 THR A CA 1
ATOM 1484 C C . THR A 1 188 ? -39.382 3.006 40.200 1.00 46.81 188 THR A C 1
ATOM 1486 O O . THR A 1 188 ? -38.603 3.913 39.893 1.00 46.81 188 THR A O 1
ATOM 1489 N N . GLU A 1 189 ? -39.203 1.734 39.838 1.00 47.81 189 GLU A N 1
ATOM 1490 C CA . GLU A 1 189 ? -38.180 1.223 38.921 1.00 47.81 189 GLU A CA 1
ATOM 1491 C C . GLU A 1 189 ? -38.385 1.792 37.504 1.00 47.81 189 GLU A C 1
ATOM 1493 O O . GLU A 1 189 ? -38.940 1.159 36.607 1.00 47.81 189 GLU A O 1
ATOM 1498 N N . GLY A 1 190 ? -37.951 3.035 37.284 1.00 46.34 190 GLY A N 1
ATOM 1499 C CA . GLY A 1 190 ? -37.690 3.537 35.935 1.00 46.34 190 GLY A CA 1
ATOM 1500 C C . GLY A 1 190 ? -36.647 2.650 35.245 1.00 46.34 190 GLY A C 1
ATOM 1501 O O . GLY A 1 190 ? -35.724 2.174 35.908 1.00 46.34 190 GLY A O 1
ATOM 1502 N N . SER A 1 191 ? -36.814 2.413 33.936 1.00 47.47 191 SER A N 1
ATOM 1503 C CA . SER A 1 191 ? -36.099 1.379 33.173 1.00 47.47 191 SER A CA 1
ATOM 1504 C C . SER A 1 191 ? -34.598 1.352 33.468 1.00 47.47 191 SER A C 1
ATOM 1506 O O . SER A 1 191 ? -33.843 2.240 33.077 1.00 47.47 191 SER A O 1
ATOM 1508 N N . LEU A 1 192 ? -34.188 0.288 34.145 1.00 50.53 192 LEU A N 1
ATOM 1509 C CA . LEU A 1 192 ? -32.875 0.086 34.749 1.00 50.53 192 LEU A CA 1
ATOM 1510 C C . LEU A 1 192 ? -31.730 0.059 33.708 1.00 50.53 192 LEU A C 1
ATOM 1512 O O . LEU A 1 192 ? -30.581 0.293 34.051 1.00 50.53 192 LEU A O 1
ATOM 1516 N N . ALA A 1 193 ? -32.048 -0.111 32.419 1.00 43.06 193 ALA A N 1
ATOM 1517 C CA . ALA A 1 193 ? -31.081 -0.142 31.319 1.00 43.06 193 ALA A CA 1
ATOM 1518 C C . ALA A 1 193 ? -30.413 1.218 31.028 1.00 43.06 193 ALA A C 1
ATOM 1520 O O . ALA A 1 193 ? -29.196 1.265 30.861 1.00 43.06 193 ALA A O 1
ATOM 1521 N N . SER A 1 194 ? -31.155 2.337 31.045 1.00 47.06 194 SER A N 1
ATOM 1522 C CA . SER A 1 194 ? -30.536 3.669 30.892 1.00 47.06 194 SER A CA 1
ATOM 1523 C C . SER A 1 194 ? -29.716 4.062 32.124 1.00 47.06 194 SER A C 1
ATOM 1525 O O . SER A 1 194 ? -28.836 4.920 32.039 1.00 47.06 194 SER A O 1
ATOM 1527 N N . LYS A 1 195 ? -29.950 3.390 33.263 1.00 50.97 195 LYS A N 1
ATOM 1528 C CA . LYS A 1 195 ? -29.223 3.631 34.507 1.00 50.97 195 LYS A CA 1
ATOM 1529 C C . LYS A 1 195 ? -27.822 3.004 34.567 1.00 50.97 195 LYS A C 1
ATOM 1531 O O . LYS A 1 195 ? -27.040 3.414 35.415 1.00 50.97 195 LYS A O 1
ATOM 1536 N N . ILE A 1 196 ? -27.485 2.033 33.715 1.00 51.84 196 ILE A N 1
ATOM 1537 C CA . ILE A 1 196 ? -26.246 1.255 33.906 1.00 51.84 196 ILE A CA 1
ATOM 1538 C C . ILE A 1 196 ? -25.017 1.945 33.296 1.00 51.84 196 ILE A C 1
ATOM 1540 O O . ILE A 1 196 ? -23.995 2.025 33.965 1.00 51.84 196 ILE A O 1
ATOM 1544 N N . ILE A 1 197 ? -25.103 2.488 32.076 1.00 51.41 197 ILE A N 1
ATOM 1545 C CA . ILE A 1 197 ? -23.954 3.185 31.453 1.00 51.41 197 ILE A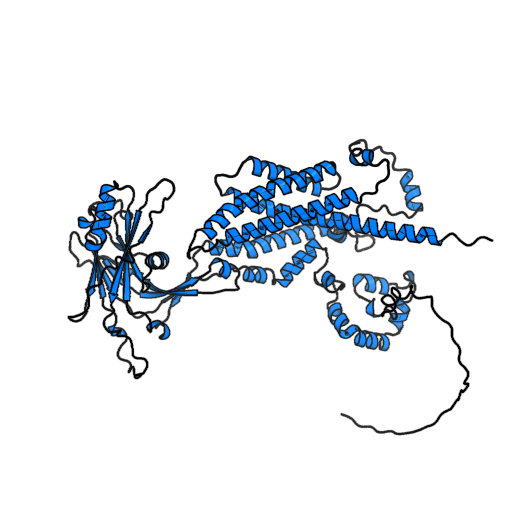 CA 1
ATOM 1546 C C . ILE A 1 197 ? -24.036 4.678 31.742 1.00 51.41 197 ILE A C 1
ATOM 1548 O O . ILE A 1 197 ? -23.204 5.241 32.446 1.00 51.41 197 ILE A O 1
ATOM 1552 N N . LEU A 1 198 ? -25.103 5.315 31.259 1.00 55.72 198 LEU A N 1
ATOM 1553 C CA . LEU A 1 198 ? -25.324 6.738 31.479 1.00 55.72 198 LEU A CA 1
ATOM 1554 C C . LEU A 1 198 ? -25.796 7.014 32.898 1.00 55.72 198 LEU A C 1
ATOM 1556 O O . LEU A 1 198 ? -25.413 8.024 33.463 1.00 55.72 198 LEU A O 1
ATOM 1560 N N . GLY A 1 199 ? -26.565 6.129 33.532 1.00 63.94 199 GLY A N 1
ATOM 1561 C CA . GLY A 1 199 ? -26.957 6.376 34.918 1.00 63.94 199 GLY A CA 1
ATOM 1562 C C . GLY A 1 199 ? -25.826 6.292 35.922 1.00 63.94 199 GLY A C 1
ATOM 1563 O O . GLY A 1 199 ? -26.034 6.804 37.008 1.00 63.94 199 GLY A O 1
ATOM 1564 N N . HIS A 1 200 ? -24.656 5.734 35.587 1.00 63.84 200 HIS A N 1
ATOM 1565 C CA . HIS A 1 200 ? -23.458 5.924 36.406 1.00 63.84 200 HIS A CA 1
ATOM 1566 C C . HIS A 1 200 ? -22.888 7.339 36.251 1.00 63.84 200 HIS A C 1
ATOM 1568 O O . HIS A 1 200 ? -22.453 7.929 37.237 1.00 63.84 200 HIS A O 1
ATOM 1574 N N . LEU A 1 201 ? -22.953 7.922 35.052 1.00 63.94 201 LEU A N 1
ATOM 1575 C CA . LEU A 1 201 ? -22.595 9.325 34.818 1.00 63.94 201 LEU A CA 1
ATOM 1576 C C . LEU A 1 201 ? -23.611 10.284 35.461 1.00 63.94 201 LEU A C 1
ATOM 1578 O O . LEU A 1 201 ? -23.219 11.268 36.092 1.00 63.94 201 LEU A O 1
ATOM 1582 N N . TYR A 1 202 ? -24.899 9.937 35.376 1.00 71.31 202 TYR A N 1
ATOM 1583 C CA . TYR A 1 202 ? -26.020 10.663 35.969 1.00 71.31 202 TYR A CA 1
ATOM 1584 C C . TYR A 1 202 ? -26.316 10.269 37.427 1.00 71.31 202 TYR A C 1
ATOM 1586 O O . TYR A 1 202 ? -27.290 10.755 38.008 1.00 71.31 202 TYR A O 1
ATOM 1594 N N . LYS A 1 203 ? -25.515 9.383 38.038 1.00 75.12 203 LYS A N 1
ATOM 1595 C CA . LYS A 1 203 ? -25.679 9.036 39.452 1.00 75.12 203 LYS A CA 1
ATOM 1596 C C . LYS A 1 203 ? -25.193 10.215 40.273 1.00 75.12 203 LYS A C 1
ATOM 1598 O O . LYS A 1 203 ? -24.104 10.726 40.032 1.00 75.12 203 LYS A O 1
ATOM 1603 N N . SER A 1 204 ? -25.984 10.614 41.257 1.00 73.19 204 SER A N 1
ATOM 1604 C CA . SER A 1 204 ? -25.476 11.477 42.311 1.00 73.19 204 SER A CA 1
ATOM 1605 C C . SER A 1 204 ? -24.463 10.671 43.135 1.00 73.19 204 SER A C 1
ATOM 1607 O O . SER A 1 204 ? -24.798 9.598 43.643 1.00 73.19 204 S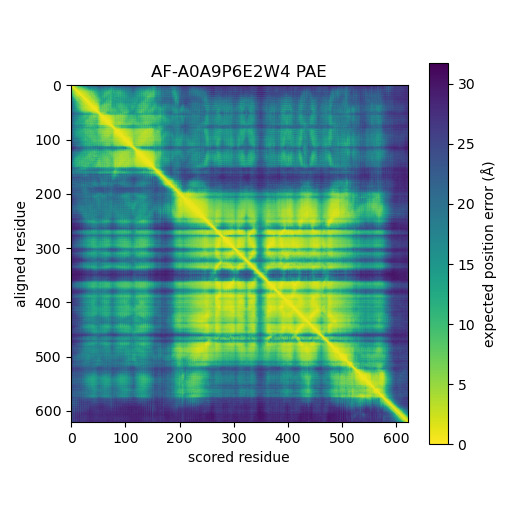ER A O 1
ATOM 1609 N N . TYR A 1 205 ? -23.216 11.135 43.185 1.00 67.62 205 TYR A N 1
ATOM 1610 C CA . TYR A 1 205 ? -22.145 10.539 43.990 1.00 67.62 205 TYR A CA 1
ATOM 1611 C C . TYR A 1 205 ? -22.129 11.113 45.403 1.00 67.62 205 TYR A C 1
ATOM 1613 O O . TYR A 1 205 ? -21.724 10.416 46.328 1.00 67.62 205 TYR A O 1
ATOM 1621 N N . PHE A 1 206 ? -22.612 12.347 45.569 1.00 71.75 206 PHE A N 1
ATOM 1622 C CA . PHE A 1 206 ? -22.659 13.024 46.859 1.00 71.75 206 PHE A CA 1
ATOM 1623 C C . PHE A 1 206 ? -24.094 13.396 47.233 1.00 71.75 206 PHE A C 1
ATOM 1625 O O . PHE A 1 206 ? -24.821 13.934 46.392 1.00 71.75 206 PHE A O 1
ATOM 1632 N N . PRO A 1 207 ? -24.514 13.173 48.490 1.00 71.94 207 PRO A N 1
ATOM 1633 C CA . PRO A 1 207 ? -25.773 13.714 48.983 1.00 71.94 207 PRO A CA 1
ATOM 1634 C C . PRO A 1 207 ? -25.796 15.236 48.773 1.00 71.94 207 PRO A C 1
ATOM 1636 O O . PRO A 1 207 ? -24.903 15.937 49.237 1.00 71.94 207 PRO A O 1
ATOM 1639 N N . GLY A 1 208 ? -26.797 15.743 48.049 1.00 81.88 208 GLY A N 1
ATOM 1640 C CA . GLY A 1 208 ? -26.915 17.173 47.732 1.00 81.88 208 GLY A CA 1
ATOM 1641 C C . GLY A 1 208 ? -26.185 17.635 46.464 1.00 81.88 208 GLY A C 1
ATOM 1642 O O . GLY A 1 208 ? -26.179 18.831 46.182 1.00 81.88 208 GLY A O 1
ATOM 1643 N N . GLU A 1 209 ? -25.603 16.726 45.671 1.00 75.44 209 GLU A N 1
ATOM 1644 C CA . GLU A 1 209 ? -25.017 17.078 44.372 1.00 75.44 209 GLU A CA 1
ATOM 1645 C C . GLU A 1 209 ? -26.068 17.735 43.462 1.00 75.44 209 GLU A C 1
ATOM 1647 O O . GLU A 1 209 ? -27.145 17.182 43.217 1.00 75.44 209 GLU A O 1
ATOM 1652 N N . SER A 1 210 ? -25.765 18.936 42.962 1.00 86.50 210 SER A N 1
ATOM 1653 C CA . SER A 1 210 ? -26.705 19.677 42.125 1.00 86.50 210 SER A CA 1
ATOM 1654 C C . SER A 1 210 ? -26.891 18.979 40.775 1.00 86.50 210 SER A C 1
ATOM 1656 O O . SER A 1 210 ? -25.947 18.447 40.187 1.00 86.50 210 SER A O 1
ATOM 1658 N N . GLY A 1 211 ? -28.116 19.010 40.239 1.00 79.00 211 GLY A N 1
ATOM 1659 C CA . GLY A 1 211 ? -28.410 18.390 38.943 1.00 79.00 211 GLY A CA 1
ATOM 1660 C C . GLY A 1 211 ? -27.499 18.903 37.823 1.00 79.00 211 GLY A C 1
ATOM 1661 O O . GLY A 1 211 ? -27.076 18.125 36.976 1.00 79.00 211 GLY A O 1
ATOM 1662 N N . TRP A 1 212 ? -27.127 20.187 37.858 1.00 77.50 212 TRP A N 1
ATOM 1663 C CA . TRP A 1 212 ? -26.214 20.798 36.888 1.00 77.50 212 TRP A CA 1
ATOM 1664 C C . TRP A 1 212 ? -24.829 20.146 36.855 1.00 77.50 212 TRP A C 1
ATOM 1666 O O . TRP A 1 212 ? -24.315 19.909 35.765 1.00 77.50 212 TRP A O 1
ATOM 1676 N N . VAL A 1 213 ? -24.252 19.807 38.014 1.00 67.88 213 VAL A N 1
ATOM 1677 C CA . VAL A 1 213 ? -22.951 19.114 38.096 1.00 67.88 213 VAL A CA 1
ATOM 1678 C C . VAL A 1 213 ? -23.050 17.704 37.513 1.00 67.88 213 VAL A C 1
ATOM 1680 O O . VAL A 1 213 ? -22.170 17.255 36.779 1.00 67.88 213 VAL A O 1
ATOM 1683 N N . ILE A 1 214 ? -24.165 17.021 37.773 1.00 75.88 214 ILE A N 1
ATOM 1684 C CA . ILE A 1 214 ? -24.434 15.689 37.230 1.00 75.88 214 ILE A CA 1
ATOM 1685 C C . ILE A 1 214 ? -24.543 15.740 35.693 1.00 75.88 214 ILE A C 1
ATOM 1687 O O . ILE A 1 214 ? -23.930 14.924 35.000 1.00 75.88 214 ILE A O 1
ATOM 1691 N N . TYR A 1 215 ? -25.293 16.706 35.146 1.00 74.75 215 TYR A N 1
ATOM 1692 C CA . TYR A 1 215 ? -25.446 16.877 33.697 1.00 74.75 215 TYR A CA 1
ATOM 1693 C C . TYR A 1 215 ? -24.137 17.283 33.016 1.00 74.75 215 TYR A C 1
ATOM 1695 O O . TYR A 1 215 ? -23.799 16.706 31.982 1.00 74.75 215 TYR A O 1
ATOM 1703 N N . SER A 1 216 ? -23.389 18.232 33.586 1.00 72.94 216 SER A N 1
ATOM 1704 C CA . SER A 1 216 ? -22.127 18.691 33.000 1.00 72.94 216 SER A CA 1
ATOM 1705 C C . SER A 1 216 ? -21.092 17.570 32.953 1.00 72.94 216 SER A C 1
ATOM 1707 O O . SER A 1 216 ? -20.484 17.358 31.906 1.00 72.94 216 SER A O 1
ATOM 1709 N N . ARG A 1 217 ? -20.960 16.772 34.023 1.00 77.19 217 ARG A N 1
ATOM 1710 C CA . ARG A 1 217 ? -20.085 15.590 34.043 1.00 77.19 217 ARG A CA 1
ATOM 1711 C C . ARG A 1 217 ? -20.466 14.583 32.964 1.00 77.19 217 ARG A C 1
ATOM 1713 O O . ARG A 1 217 ? -19.587 14.077 32.273 1.00 77.19 217 ARG A O 1
ATOM 1720 N N . ALA A 1 218 ? -21.755 14.283 32.813 1.00 73.19 218 ALA A N 1
ATOM 1721 C CA . ALA A 1 218 ? -22.209 13.332 31.803 1.00 73.19 218 ALA A CA 1
ATOM 1722 C C . ALA A 1 218 ? -21.925 13.826 30.375 1.00 73.19 218 ALA A C 1
ATOM 1724 O O . ALA A 1 218 ? -21.440 13.052 29.554 1.00 73.19 218 ALA A O 1
ATOM 1725 N N . ILE A 1 219 ? -22.166 15.111 30.095 1.00 74.88 219 ILE A N 1
ATOM 1726 C CA . ILE A 1 219 ? -21.868 15.720 28.791 1.00 74.88 219 ILE A CA 1
ATOM 1727 C C . ILE A 1 219 ? -20.361 15.699 28.518 1.00 74.88 219 ILE A C 1
ATOM 1729 O O . ILE A 1 219 ? -19.948 15.241 27.456 1.00 74.88 219 ILE A O 1
ATOM 1733 N N . LEU A 1 220 ? -19.536 16.129 29.478 1.00 70.50 220 LEU A N 1
ATOM 1734 C CA . LEU A 1 220 ? -18.076 16.112 29.345 1.00 70.50 220 LEU A CA 1
ATOM 1735 C C . LEU A 1 220 ? -17.542 14.696 29.119 1.00 70.50 220 LEU A C 1
ATOM 1737 O O . LEU A 1 220 ? -16.682 14.506 28.265 1.00 70.50 220 LEU A O 1
ATOM 1741 N N . ALA A 1 221 ? -18.078 13.696 29.823 1.00 72.69 221 ALA A N 1
ATOM 1742 C CA . ALA A 1 221 ? -17.698 12.302 29.620 1.00 72.69 221 ALA A CA 1
ATOM 1743 C C . ALA A 1 221 ? -18.061 11.801 28.214 1.00 72.69 221 ALA A C 1
ATOM 1745 O O . ALA A 1 221 ? -17.249 11.132 27.583 1.00 72.69 221 ALA A O 1
ATOM 1746 N N . VAL A 1 222 ? -19.246 12.145 27.697 1.00 73.81 222 VAL A N 1
ATOM 1747 C CA . VAL A 1 222 ? -19.649 11.784 26.328 1.00 73.81 222 VAL A CA 1
ATOM 1748 C C . VAL A 1 222 ? -18.756 12.466 25.294 1.00 73.81 222 VAL A C 1
ATOM 1750 O O . VAL A 1 222 ? -18.272 11.788 24.392 1.00 73.81 222 VAL A O 1
ATOM 1753 N N . ILE A 1 223 ? -18.490 13.770 25.436 1.00 72.81 223 ILE A N 1
ATOM 1754 C CA . ILE A 1 223 ? -17.575 14.506 24.548 1.00 72.81 223 ILE A CA 1
ATOM 1755 C C . ILE A 1 223 ? -16.188 13.864 24.584 1.00 72.81 223 ILE A C 1
ATOM 1757 O O . ILE A 1 223 ? -15.618 13.591 23.537 1.00 72.81 223 ILE A O 1
ATOM 1761 N N . PHE A 1 224 ? -15.666 13.563 25.773 1.00 75.31 224 PHE A N 1
ATOM 1762 C CA . PHE A 1 224 ? -14.363 12.927 25.936 1.00 75.31 224 PHE A CA 1
ATOM 1763 C C . PHE A 1 224 ? -14.301 11.542 25.275 1.00 75.31 224 PHE A C 1
ATOM 1765 O O . PHE A 1 224 ? -13.355 11.260 24.544 1.00 75.31 224 PHE A O 1
ATOM 1772 N N . ILE A 1 225 ? -15.321 10.699 25.468 1.00 74.38 225 ILE A N 1
ATOM 1773 C CA . ILE A 1 225 ? -15.412 9.380 24.823 1.00 74.38 225 ILE A CA 1
ATOM 1774 C C . ILE A 1 225 ? -15.473 9.526 23.300 1.00 74.38 225 ILE A C 1
ATOM 1776 O O . ILE A 1 225 ? -14.753 8.821 22.599 1.00 74.38 225 ILE A O 1
ATOM 1780 N N . LEU A 1 226 ? -16.296 10.439 22.777 1.00 75.38 226 LEU A N 1
ATOM 1781 C CA . LEU A 1 226 ? -16.391 10.686 21.337 1.00 75.38 226 LEU A CA 1
ATOM 1782 C C . LEU A 1 226 ? -15.065 11.193 20.764 1.00 75.38 226 LEU A C 1
ATOM 1784 O O . LEU A 1 226 ? -14.643 10.705 19.720 1.00 75.38 226 LEU A O 1
ATOM 1788 N N . SER A 1 227 ? -14.381 12.103 21.459 1.00 76.31 227 SER A N 1
ATOM 1789 C CA . SER A 1 227 ? -13.057 12.590 21.067 1.00 76.31 227 SER A CA 1
ATOM 1790 C C . SER A 1 227 ? -12.014 11.473 21.067 1.00 76.31 227 SER A C 1
ATOM 1792 O O . SER A 1 227 ? -11.242 11.378 20.118 1.00 76.31 227 SER A O 1
ATOM 1794 N N . LEU A 1 228 ? -12.010 10.590 22.073 1.00 78.19 228 LEU A N 1
ATOM 1795 C CA . LEU A 1 228 ? -11.118 9.425 22.111 1.00 78.19 228 LEU A CA 1
ATOM 1796 C C . LEU A 1 228 ? -11.415 8.429 20.987 1.00 78.19 228 LEU A C 1
ATOM 1798 O O . LEU A 1 228 ? -10.486 7.917 20.371 1.00 78.19 228 LEU A O 1
ATOM 1802 N N . LEU A 1 229 ? -12.691 8.158 20.704 1.00 78.88 229 LEU A N 1
ATOM 1803 C CA . LEU A 1 229 ? -13.092 7.278 19.607 1.00 78.88 229 LEU A CA 1
ATOM 1804 C C . LEU A 1 229 ? -12.720 7.870 18.247 1.00 78.88 229 LEU A C 1
ATOM 1806 O O . LEU A 1 229 ? -12.193 7.152 17.404 1.00 78.88 229 LEU A O 1
ATOM 1810 N N . ALA A 1 230 ? -12.949 9.169 18.044 1.00 77.50 230 ALA A N 1
ATOM 1811 C CA . ALA A 1 230 ? -12.567 9.868 16.824 1.00 77.50 230 ALA A CA 1
ATOM 1812 C C . ALA A 1 230 ? -11.042 9.884 16.649 1.00 77.50 230 ALA A C 1
ATOM 1814 O O . ALA A 1 230 ? -10.547 9.543 15.579 1.00 77.50 230 ALA A O 1
ATOM 1815 N N . TYR A 1 231 ? -10.293 10.200 17.709 1.00 85.38 231 TYR A N 1
ATOM 1816 C CA . TYR A 1 231 ? -8.832 10.161 17.699 1.00 85.38 231 TYR A CA 1
ATOM 1817 C C . TYR A 1 231 ? -8.305 8.745 17.429 1.00 85.38 231 TYR A C 1
ATOM 1819 O O . TYR A 1 231 ? -7.424 8.563 16.592 1.00 85.38 231 TYR A O 1
ATOM 1827 N N . GLY A 1 232 ? -8.880 7.727 18.074 1.00 83.69 232 GLY A N 1
ATOM 1828 C CA . GLY A 1 232 ? -8.558 6.329 17.807 1.00 83.69 232 GLY A CA 1
ATOM 1829 C C . GLY A 1 232 ? -8.843 5.946 16.358 1.00 83.69 232 GLY A C 1
ATOM 1830 O O . GLY A 1 232 ? -7.981 5.382 15.699 1.00 83.69 232 GLY A O 1
ATOM 1831 N N . PHE A 1 233 ? -10.004 6.314 15.819 1.00 83.75 233 PHE A N 1
ATOM 1832 C CA . PHE A 1 233 ? -10.358 6.045 14.426 1.00 83.75 233 PHE A CA 1
ATOM 1833 C C . PHE A 1 233 ? -9.386 6.706 13.438 1.00 83.75 233 PHE A C 1
ATOM 1835 O O . PHE A 1 233 ? -8.924 6.052 12.505 1.00 83.75 233 PHE A O 1
ATOM 1842 N N . VAL A 1 234 ? -9.027 7.974 13.656 1.00 83.19 234 VAL A N 1
ATOM 1843 C CA . VAL A 1 234 ? -8.082 8.684 12.785 1.00 83.19 234 VAL A CA 1
ATOM 1844 C C . VAL A 1 234 ? -6.712 8.001 12.790 1.00 83.19 234 VAL A C 1
ATOM 1846 O O . VAL A 1 234 ? -6.187 7.719 11.720 1.00 83.19 234 VAL A O 1
ATOM 1849 N N . ASN A 1 235 ? -6.156 7.658 13.953 1.00 89.12 235 ASN A N 1
ATOM 1850 C CA . ASN A 1 235 ? -4.795 7.104 14.015 1.00 89.12 235 ASN A CA 1
ATOM 1851 C C . ASN A 1 235 ? -4.717 5.601 13.711 1.00 89.12 235 ASN A C 1
ATOM 1853 O O . ASN A 1 235 ? -3.717 5.137 13.177 1.00 89.12 235 ASN A O 1
ATOM 1857 N N . ILE A 1 236 ? -5.750 4.824 14.046 1.00 88.00 236 ILE A N 1
ATOM 1858 C CA . ILE A 1 236 ? -5.758 3.363 13.858 1.00 88.00 236 ILE A CA 1
ATOM 1859 C C . ILE A 1 236 ? -6.234 2.997 12.447 1.00 88.00 236 ILE A C 1
ATOM 1861 O O . ILE A 1 236 ? -5.760 2.014 11.886 1.00 88.00 236 ILE A O 1
ATOM 1865 N N . VAL A 1 237 ? -7.169 3.762 11.869 1.00 85.25 237 VAL A N 1
ATOM 1866 C CA . VAL A 1 237 ? -7.790 3.438 10.574 1.00 85.25 237 VAL A CA 1
ATOM 1867 C C . VAL A 1 237 ? -7.343 4.403 9.484 1.00 85.25 237 VAL A C 1
ATOM 1869 O O . VAL A 1 237 ? -6.811 3.967 8.467 1.00 85.25 237 VAL A O 1
ATOM 1872 N N . VAL A 1 238 ? -7.552 5.710 9.670 1.00 84.50 238 VAL A N 1
ATOM 1873 C CA . VAL A 1 238 ? -7.320 6.690 8.594 1.00 84.50 238 VAL A CA 1
ATOM 1874 C C . VAL A 1 238 ? -5.832 6.846 8.285 1.00 84.50 238 VAL A C 1
ATOM 1876 O O . VAL A 1 238 ? -5.474 6.844 7.113 1.00 84.50 238 VAL A O 1
ATOM 1879 N N . GLY A 1 239 ? -4.976 6.923 9.302 1.00 89.81 239 GLY A N 1
ATOM 1880 C CA . GLY A 1 239 ? -3.529 7.088 9.151 1.00 89.81 239 GLY A CA 1
ATOM 1881 C C . GLY A 1 239 ? -2.877 6.000 8.288 1.00 89.81 239 GLY A C 1
ATOM 1882 O O . GLY A 1 239 ? -2.371 6.306 7.206 1.00 89.81 239 GLY A O 1
ATOM 1883 N N . PRO A 1 240 ? -2.986 4.712 8.671 1.00 89.69 240 PRO A N 1
ATOM 1884 C CA . PRO A 1 240 ? -2.456 3.609 7.868 1.00 89.69 240 PRO A CA 1
ATOM 1885 C C . PRO A 1 240 ? -3.057 3.536 6.454 1.00 89.69 240 PRO A C 1
ATOM 1887 O O . PRO A 1 240 ? -2.366 3.183 5.500 1.00 89.69 240 PRO A O 1
ATOM 1890 N N . LEU A 1 241 ? -4.337 3.899 6.282 1.00 85.69 241 LEU A N 1
ATOM 1891 C CA . LEU A 1 241 ? -4.966 3.954 4.956 1.00 85.69 241 LEU A CA 1
ATOM 1892 C C . LEU A 1 241 ? -4.406 5.083 4.083 1.00 85.69 241 LEU A C 1
ATOM 1894 O O . LEU A 1 241 ? -4.186 4.861 2.893 1.00 85.69 241 LEU A O 1
ATOM 1898 N N . GLN A 1 242 ? -4.176 6.270 4.649 1.00 88.19 242 GLN A N 1
ATOM 1899 C CA . GLN A 1 242 ? -3.578 7.399 3.932 1.00 88.19 242 GLN A CA 1
ATOM 1900 C C . GLN A 1 242 ? -2.152 7.077 3.492 1.00 88.19 242 GLN A C 1
ATOM 1902 O O . GLN A 1 242 ? -1.799 7.347 2.346 1.00 88.19 242 GLN A O 1
ATOM 1907 N N . GLU A 1 243 ? -1.352 6.451 4.358 1.00 87.62 243 GLU A N 1
ATOM 1908 C CA . GLU A 1 243 ? -0.006 6.019 3.979 1.00 87.62 243 GLU A CA 1
ATOM 1909 C C . GLU A 1 243 ? -0.022 4.917 2.928 1.00 87.62 243 GLU A C 1
ATOM 1911 O O . GLU A 1 243 ? 0.792 4.959 2.019 1.00 87.62 243 GLU A O 1
ATOM 1916 N N . ARG A 1 244 ? -0.985 3.989 2.955 1.00 84.44 244 ARG A N 1
ATOM 1917 C CA . ARG A 1 244 ? -1.114 2.977 1.894 1.00 84.44 244 ARG A CA 1
ATOM 1918 C C . ARG A 1 244 ? -1.383 3.590 0.516 1.00 84.44 244 ARG A C 1
ATOM 1920 O O . ARG A 1 244 ? -1.008 2.999 -0.493 1.00 84.44 244 ARG A O 1
ATOM 1927 N N . MET A 1 245 ? -2.042 4.746 0.457 1.00 82.50 245 MET A N 1
ATOM 1928 C CA . MET A 1 245 ? -2.280 5.455 -0.805 1.00 82.50 245 MET A CA 1
ATOM 1929 C C . MET A 1 245 ? -1.028 6.164 -1.339 1.00 82.50 245 MET A C 1
ATOM 1931 O O . MET A 1 245 ? -1.042 6.638 -2.474 1.00 82.50 245 MET A O 1
ATOM 1935 N N . MET A 1 246 ? 0.045 6.238 -0.550 1.00 84.69 246 MET A N 1
ATOM 1936 C CA . MET A 1 246 ? 1.305 6.865 -0.926 1.00 84.69 246 MET A CA 1
ATOM 1937 C C . MET A 1 246 ? 2.419 5.815 -0.965 1.00 84.69 246 MET A C 1
ATOM 1939 O O . MET A 1 246 ? 2.677 5.119 0.010 1.00 84.69 246 MET A O 1
ATOM 1943 N N . GLU A 1 247 ? 3.149 5.719 -2.075 1.00 83.56 247 GLU A N 1
ATOM 1944 C CA . GLU A 1 247 ? 4.379 4.920 -2.108 1.00 83.56 247 GLU A CA 1
ATOM 1945 C C . GLU A 1 247 ? 5.511 5.688 -1.413 1.00 83.56 247 GLU A C 1
ATOM 1947 O O . GLU A 1 247 ? 6.347 6.343 -2.041 1.00 83.56 247 GLU A O 1
ATOM 1952 N N . LEU A 1 248 ? 5.511 5.645 -0.082 1.00 88.88 248 LEU A N 1
ATOM 1953 C CA . LEU A 1 248 ? 6.609 6.148 0.729 1.00 88.88 248 LEU A CA 1
ATOM 1954 C C . LEU A 1 248 ? 7.804 5.208 0.576 1.00 88.88 248 LEU A C 1
ATOM 1956 O O . LEU A 1 248 ? 7.737 4.015 0.867 1.00 88.88 248 LEU A O 1
ATOM 1960 N N . ALA A 1 249 ? 8.916 5.767 0.111 1.00 90.62 249 ALA A N 1
ATOM 1961 C CA . ALA A 1 249 ? 10.166 5.047 -0.027 1.00 90.62 249 ALA A CA 1
ATOM 1962 C C . ALA A 1 249 ? 11.262 5.756 0.765 1.00 90.62 249 ALA A C 1
ATOM 1964 O O . ALA A 1 249 ? 11.450 6.969 0.646 1.00 90.62 249 ALA A O 1
ATOM 1965 N N . ARG A 1 250 ? 12.007 4.989 1.554 1.00 93.81 250 ARG A N 1
ATOM 1966 C CA . ARG A 1 250 ? 13.196 5.439 2.265 1.00 93.81 250 ARG A CA 1
ATOM 1967 C C . ARG A 1 250 ? 14.422 5.116 1.424 1.00 93.81 250 ARG A C 1
ATOM 1969 O O . ARG A 1 250 ? 14.649 3.968 1.051 1.00 93.81 250 ARG A O 1
ATOM 1976 N N . GLU A 1 251 ? 15.203 6.140 1.098 1.00 92.62 251 GLU A N 1
ATOM 1977 C CA . GLU A 1 251 ? 16.467 5.969 0.381 1.00 92.62 251 GLU A CA 1
ATOM 1978 C C . GLU A 1 251 ? 17.612 5.857 1.393 1.00 92.62 251 GLU A C 1
ATOM 1980 O O . GLU A 1 251 ? 17.906 6.792 2.138 1.00 92.62 251 GLU A O 1
ATOM 1985 N N . HIS A 1 252 ? 18.279 4.711 1.393 1.00 91.00 252 HIS A N 1
ATOM 1986 C CA . HIS A 1 252 ? 19.533 4.476 2.084 1.00 91.00 252 HIS A CA 1
ATOM 1987 C C . HIS A 1 252 ? 20.674 4.560 1.073 1.00 91.00 252 HIS A C 1
ATOM 1989 O O . HIS A 1 252 ? 20.624 3.964 -0.004 1.00 91.00 252 HIS A O 1
ATOM 1995 N N . ARG A 1 253 ? 21.719 5.309 1.419 1.00 88.44 253 ARG A N 1
ATOM 1996 C CA . ARG A 1 253 ? 22.932 5.417 0.607 1.00 88.44 253 ARG A CA 1
ATOM 1997 C C . ARG A 1 253 ? 24.059 4.721 1.338 1.00 88.44 253 ARG A C 1
ATOM 1999 O O . ARG A 1 253 ? 24.315 5.034 2.499 1.00 88.44 253 ARG A O 1
ATOM 2006 N N . SER A 1 254 ? 24.722 3.799 0.658 1.00 81.94 254 SER A N 1
ATOM 2007 C CA . SER A 1 254 ? 25.926 3.151 1.156 1.00 81.94 254 SER A CA 1
ATOM 2008 C C . SER A 1 254 ? 27.077 3.425 0.196 1.00 81.94 254 SER A C 1
ATOM 2010 O O . SER A 1 254 ? 26.890 3.609 -1.006 1.00 81.94 254 SER A O 1
ATOM 2012 N N . LEU A 1 255 ? 28.291 3.499 0.739 1.00 77.25 255 LEU A N 1
ATOM 2013 C CA . LEU A 1 255 ? 29.494 3.673 -0.079 1.00 77.25 255 LEU A CA 1
ATOM 2014 C C . LEU A 1 255 ? 29.792 2.424 -0.922 1.00 77.25 255 LEU A C 1
ATOM 2016 O O . LEU A 1 255 ? 30.426 2.541 -1.964 1.00 77.25 255 LEU A O 1
ATOM 2020 N N . SER A 1 256 ? 29.295 1.259 -0.502 1.00 71.19 256 SER A N 1
ATOM 2021 C CA . SER A 1 256 ? 29.379 -0.013 -1.220 1.00 71.19 256 SER A CA 1
ATOM 2022 C C . SER A 1 256 ? 28.044 -0.760 -1.161 1.00 71.19 256 SER A C 1
ATOM 2024 O O . SER A 1 256 ? 27.298 -0.642 -0.182 1.00 71.19 256 SER A O 1
ATOM 2026 N N . LEU A 1 257 ? 27.714 -1.525 -2.208 1.00 67.19 257 LEU A N 1
ATOM 2027 C CA . LEU A 1 257 ? 26.662 -2.541 -2.110 1.00 67.19 257 LEU A CA 1
ATOM 2028 C C . LEU A 1 257 ? 27.120 -3.633 -1.132 1.00 67.19 257 LEU A C 1
ATOM 2030 O O . LEU A 1 257 ? 28.307 -3.933 -1.055 1.00 67.19 257 LEU A O 1
ATOM 2034 N N . SER A 1 258 ? 26.187 -4.228 -0.386 1.00 68.31 258 SER A N 1
ATOM 2035 C CA . SER A 1 258 ? 26.508 -5.380 0.463 1.00 68.31 258 SER A CA 1
ATOM 2036 C C . SER A 1 258 ? 27.006 -6.545 -0.398 1.00 68.31 258 SER A C 1
ATOM 2038 O O . SER A 1 258 ? 26.339 -6.913 -1.366 1.00 68.31 258 SER A O 1
ATOM 2040 N N . ASP A 1 259 ? 28.133 -7.155 -0.023 1.00 66.06 259 ASP A N 1
ATOM 2041 C CA . ASP A 1 259 ? 28.755 -8.264 -0.765 1.00 66.06 259 ASP A CA 1
ATOM 2042 C C . ASP A 1 259 ? 27.806 -9.455 -0.976 1.00 66.06 259 ASP A C 1
ATOM 2044 O O . ASP A 1 259 ? 27.901 -10.156 -1.981 1.00 66.06 259 ASP A O 1
ATOM 2048 N N . GLN A 1 260 ? 26.832 -9.653 -0.082 1.00 62.41 260 GLN A N 1
ATOM 2049 C CA . GLN A 1 260 ? 25.829 -10.723 -0.189 1.00 62.41 260 GLN A CA 1
ATOM 2050 C C . GLN A 1 260 ? 24.930 -10.587 -1.424 1.00 62.41 260 GLN A C 1
ATOM 2052 O O . GLN A 1 260 ? 24.405 -11.574 -1.929 1.00 62.41 260 GLN A O 1
ATOM 2057 N N . ILE A 1 261 ? 24.768 -9.366 -1.929 1.00 62.66 261 ILE A N 1
ATOM 2058 C CA . ILE A 1 261 ? 23.896 -9.064 -3.063 1.00 62.66 261 ILE A CA 1
ATOM 2059 C C . ILE A 1 261 ? 24.622 -9.410 -4.373 1.00 62.66 261 ILE A C 1
ATOM 2061 O O . ILE A 1 261 ? 23.993 -9.805 -5.343 1.00 62.66 261 ILE A O 1
ATOM 2065 N N . SER A 1 262 ? 25.956 -9.415 -4.394 1.00 56.50 262 SER A N 1
ATOM 2066 C CA . SER A 1 262 ? 26.749 -9.698 -5.601 1.00 56.50 262 SER A CA 1
ATOM 2067 C C . SER A 1 262 ? 26.650 -11.136 -6.145 1.00 56.50 262 SER A C 1
ATOM 2069 O O . SER A 1 262 ? 27.051 -11.381 -7.280 1.00 56.50 262 SER A O 1
ATOM 2071 N N . GLN A 1 263 ? 26.107 -12.093 -5.382 1.00 56.00 263 GLN A N 1
ATOM 2072 C CA . GLN A 1 263 ? 26.245 -13.522 -5.698 1.00 56.00 263 GLN A CA 1
ATOM 2073 C C . GLN A 1 263 ? 25.264 -14.060 -6.758 1.00 56.00 263 GLN A C 1
ATOM 2075 O O . GLN A 1 263 ? 25.504 -15.141 -7.287 1.00 56.00 263 GLN A O 1
ATOM 2080 N N . ASN A 1 264 ? 24.201 -13.324 -7.118 1.00 55.88 264 ASN A N 1
ATOM 2081 C CA . ASN A 1 264 ? 23.100 -13.859 -7.941 1.00 55.88 264 ASN A CA 1
ATOM 2082 C C . ASN A 1 264 ? 22.739 -13.045 -9.203 1.00 55.88 264 ASN A C 1
ATOM 2084 O O . ASN A 1 264 ? 21.671 -13.275 -9.770 1.00 55.88 264 ASN A O 1
ATOM 2088 N N . PHE A 1 265 ? 23.579 -12.117 -9.684 1.00 59.56 265 PHE A N 1
ATOM 2089 C CA . PHE A 1 265 ? 23.215 -11.265 -10.835 1.00 59.56 265 PHE A CA 1
ATOM 2090 C C . PHE A 1 265 ? 24.084 -11.482 -12.076 1.00 59.56 265 PHE A C 1
ATOM 2092 O O . PHE A 1 265 ? 25.028 -10.728 -12.293 1.00 59.56 265 PHE A O 1
ATOM 2099 N N . PRO A 1 266 ? 23.772 -12.465 -12.938 1.00 60.47 266 PRO A N 1
ATOM 2100 C CA . PRO A 1 266 ? 24.542 -12.639 -14.165 1.00 60.47 266 PRO A CA 1
ATOM 2101 C C . PRO A 1 266 ? 24.076 -11.756 -15.339 1.00 60.47 266 PRO A C 1
ATOM 2103 O O . PRO A 1 266 ? 24.831 -11.616 -16.303 1.00 60.47 266 PRO A O 1
ATOM 2106 N N . LEU A 1 267 ? 22.862 -11.180 -15.308 1.00 79.56 267 LEU A N 1
ATOM 2107 C CA . LEU A 1 267 ? 22.234 -10.568 -16.490 1.00 79.56 267 LEU A CA 1
ATOM 2108 C C . LEU A 1 267 ? 21.609 -9.193 -16.200 1.00 79.56 267 LEU A C 1
ATOM 2110 O O . LEU A 1 267 ? 20.861 -9.029 -15.234 1.00 79.56 267 LEU A O 1
ATOM 2114 N N . TRP A 1 268 ? 21.862 -8.229 -17.086 1.00 83.62 268 TRP A N 1
ATOM 2115 C CA . TRP A 1 268 ? 21.058 -7.011 -17.199 1.00 83.62 268 TRP A CA 1
ATOM 2116 C C . TRP A 1 268 ? 19.843 -7.292 -18.084 1.00 83.62 268 TRP A C 1
ATOM 2118 O O . TRP A 1 268 ? 19.998 -7.671 -19.243 1.00 83.62 268 TRP A O 1
ATOM 2128 N N . GLY A 1 269 ? 18.645 -7.085 -17.550 1.00 89.75 269 GLY A N 1
ATOM 2129 C CA . GLY A 1 269 ? 17.399 -7.021 -18.303 1.00 89.75 269 GLY A CA 1
ATOM 2130 C C . GLY A 1 269 ? 17.108 -5.577 -18.702 1.00 89.75 269 GLY A C 1
ATOM 2131 O O . GLY A 1 269 ? 16.768 -4.744 -17.857 1.00 89.75 269 GLY A O 1
ATOM 2132 N N . VAL A 1 270 ? 17.241 -5.274 -19.994 1.00 92.06 270 VAL A N 1
ATOM 2133 C CA . VAL A 1 270 ? 16.808 -3.997 -20.572 1.00 92.06 270 VAL A CA 1
ATOM 2134 C C . VAL A 1 270 ? 15.398 -4.188 -21.102 1.00 92.06 270 VAL A C 1
ATOM 2136 O O . VAL A 1 270 ? 15.194 -4.865 -22.106 1.00 92.06 270 VAL A O 1
ATOM 2139 N N . VAL A 1 271 ? 14.414 -3.614 -20.418 1.00 94.19 271 VAL A N 1
ATOM 2140 C CA . VAL A 1 271 ? 13.014 -3.690 -20.836 1.00 94.19 271 VAL A CA 1
ATOM 2141 C C . VAL A 1 271 ? 12.666 -2.431 -21.606 1.00 94.19 271 VAL A C 1
ATOM 2143 O O . VAL A 1 271 ? 12.749 -1.326 -21.074 1.00 94.19 271 VAL A O 1
ATOM 2146 N N . ALA A 1 272 ? 12.260 -2.598 -22.857 1.00 94.38 272 ALA A N 1
ATOM 2147 C CA . ALA A 1 272 ? 11.742 -1.513 -23.669 1.00 94.38 272 ALA A CA 1
ATOM 2148 C C . ALA A 1 272 ? 10.221 -1.608 -23.736 1.00 94.38 272 ALA A C 1
ATOM 2150 O O . ALA A 1 272 ? 9.673 -2.683 -23.972 1.00 94.38 272 ALA A O 1
ATOM 2151 N N . SER A 1 273 ? 9.544 -0.480 -23.543 1.00 94.56 273 SER A N 1
ATOM 2152 C CA . SER A 1 273 ? 8.089 -0.384 -23.575 1.00 94.56 273 SER A CA 1
ATOM 2153 C C . SER A 1 273 ? 7.642 0.782 -24.442 1.00 94.56 273 SER A C 1
ATOM 2155 O O . SER A 1 273 ? 8.259 1.846 -24.432 1.00 94.56 273 SER A O 1
ATOM 2157 N N . ILE A 1 274 ? 6.543 0.602 -25.165 1.00 93.44 274 ILE A N 1
ATOM 2158 C CA . ILE A 1 274 ? 5.883 1.673 -25.909 1.00 93.44 274 ILE A CA 1
ATOM 2159 C C . ILE A 1 274 ? 4.402 1.729 -25.554 1.00 93.44 274 ILE A C 1
ATOM 2161 O O . ILE A 1 274 ? 3.739 0.701 -25.386 1.00 93.44 274 ILE A O 1
ATOM 2165 N N . ARG A 1 275 ? 3.881 2.954 -25.440 1.00 89.62 275 ARG A N 1
ATOM 2166 C CA . ARG A 1 275 ? 2.464 3.212 -25.192 1.00 89.62 275 ARG A CA 1
ATOM 2167 C C . ARG A 1 275 ? 1.789 3.658 -26.482 1.00 89.62 275 ARG A C 1
ATOM 2169 O O . ARG A 1 275 ? 1.941 4.801 -26.904 1.00 89.62 275 ARG A O 1
ATOM 2176 N N . LEU A 1 276 ? 0.982 2.779 -27.066 1.00 85.50 276 LEU A N 1
ATOM 2177 C CA . LEU A 1 276 ? 0.263 3.057 -28.305 1.00 85.50 276 LEU A CA 1
ATOM 2178 C C . LEU A 1 276 ? -1.164 3.512 -27.981 1.00 85.50 276 LEU A C 1
ATOM 2180 O O . LEU A 1 276 ? -1.949 2.766 -27.396 1.00 85.50 276 LEU A O 1
ATOM 2184 N N . ASN A 1 277 ? -1.491 4.748 -28.360 1.00 79.00 277 ASN A N 1
ATOM 2185 C CA . ASN A 1 277 ? -2.802 5.365 -28.165 1.00 79.00 277 ASN A CA 1
ATOM 2186 C C . ASN A 1 277 ? -3.425 5.698 -29.527 1.00 79.00 277 ASN A C 1
ATOM 2188 O O . ASN A 1 277 ? -2.797 6.406 -30.309 1.00 79.00 277 ASN A O 1
ATOM 2192 N N . TYR A 1 278 ? -4.677 5.293 -29.771 1.00 65.62 278 TYR A N 1
ATOM 2193 C CA . TYR A 1 278 ? -5.492 5.754 -30.915 1.00 65.62 278 TYR A CA 1
ATOM 2194 C C . TYR A 1 278 ? -4.935 5.474 -32.324 1.00 65.62 278 TYR A C 1
ATOM 2196 O O . TYR A 1 278 ? -5.312 6.152 -33.279 1.00 65.62 278 TYR A O 1
ATOM 2204 N N . LEU A 1 279 ? -4.060 4.484 -32.480 1.00 64.81 279 LEU A N 1
ATOM 2205 C CA . LEU A 1 279 ? -3.608 4.076 -33.806 1.00 64.81 279 LEU A CA 1
ATOM 2206 C C . LEU A 1 279 ? -4.618 3.119 -34.440 1.00 64.81 279 LEU A C 1
ATOM 2208 O O . LEU A 1 279 ? -5.224 2.288 -33.761 1.00 64.81 279 LEU A O 1
ATOM 2212 N N . GLU A 1 280 ? -4.792 3.253 -35.753 1.00 81.31 280 GLU A N 1
ATOM 2213 C CA . GLU A 1 280 ? -5.514 2.280 -36.567 1.00 81.31 280 GLU A CA 1
ATOM 2214 C C . GLU A 1 280 ? -4.913 0.888 -36.321 1.00 81.31 280 GLU A C 1
ATOM 2216 O O . GLU A 1 280 ? -3.692 0.746 -36.196 1.00 81.31 280 GLU A O 1
ATOM 2221 N N . SER A 1 281 ? -5.753 -0.143 -36.201 1.00 82.25 281 SER A N 1
ATOM 2222 C CA . SER A 1 281 ? -5.316 -1.479 -35.767 1.00 82.25 281 SER A CA 1
ATOM 2223 C C . SER A 1 281 ? -4.192 -2.064 -36.632 1.00 82.25 281 SER A C 1
ATOM 2225 O O . SER A 1 281 ? -3.365 -2.816 -36.123 1.00 82.25 281 SER A O 1
ATOM 2227 N N . SER A 1 282 ? -4.137 -1.682 -37.912 1.00 87.69 282 SER A N 1
ATOM 2228 C CA . SER A 1 282 ? -3.080 -2.043 -38.866 1.00 87.69 282 SER A CA 1
ATOM 2229 C C . SER A 1 282 ? -1.711 -1.457 -38.501 1.00 87.69 282 SER A C 1
ATOM 2231 O O . SER A 1 282 ? -0.694 -2.137 -38.596 1.00 87.69 282 SER A O 1
ATOM 2233 N N . ILE A 1 283 ? -1.663 -0.210 -38.027 1.00 86.62 283 ILE A N 1
ATOM 2234 C CA . ILE A 1 283 ? -0.410 0.435 -37.618 1.00 86.62 283 ILE A CA 1
ATOM 2235 C C . ILE A 1 283 ? 0.108 -0.220 -36.337 1.00 86.62 283 ILE A C 1
ATOM 2237 O O . ILE A 1 283 ? 1.303 -0.471 -36.213 1.00 86.62 283 ILE A O 1
ATOM 2241 N N . VAL A 1 284 ? -0.786 -0.547 -35.399 1.00 87.56 284 VAL A N 1
ATOM 2242 C CA . VAL A 1 284 ? -0.401 -1.225 -34.153 1.00 87.56 284 VAL A CA 1
ATOM 2243 C C . VAL A 1 284 ? 0.228 -2.587 -34.436 1.00 87.56 284 VAL A C 1
ATOM 2245 O O . VAL A 1 284 ? 1.270 -2.889 -33.858 1.00 87.56 284 VAL A O 1
ATOM 2248 N N . SER A 1 285 ? -0.361 -3.397 -35.324 1.00 89.31 285 SER A N 1
ATOM 2249 C CA . SER A 1 285 ? 0.213 -4.703 -35.667 1.00 89.31 285 SER A CA 1
ATOM 2250 C C . SER A 1 285 ? 1.599 -4.575 -36.292 1.00 89.31 285 SER A C 1
ATOM 2252 O O . SER A 1 285 ? 2.495 -5.330 -35.924 1.00 89.31 285 SER A O 1
ATOM 2254 N N . ASP A 1 286 ? 1.798 -3.588 -37.168 1.00 92.06 286 ASP A N 1
ATOM 2255 C CA . ASP A 1 286 ? 3.097 -3.342 -37.798 1.00 92.06 286 ASP A CA 1
ATOM 2256 C C . ASP A 1 286 ? 4.147 -2.902 -36.772 1.00 92.06 286 ASP A C 1
ATOM 2258 O O . ASP A 1 286 ? 5.288 -3.358 -36.816 1.00 92.06 286 ASP A O 1
ATOM 2262 N N . ILE A 1 287 ? 3.774 -2.031 -35.829 1.00 91.00 287 ILE A N 1
ATOM 2263 C CA . ILE A 1 287 ? 4.671 -1.589 -34.755 1.00 91.00 287 ILE A CA 1
ATOM 2264 C C . ILE A 1 287 ? 5.063 -2.772 -33.876 1.00 91.00 287 ILE A C 1
ATOM 2266 O O . ILE A 1 287 ? 6.244 -2.960 -33.611 1.00 91.00 287 ILE A O 1
ATOM 2270 N N . VAL A 1 288 ? 4.093 -3.586 -33.454 1.00 90.50 288 VAL A N 1
ATOM 2271 C CA . VAL A 1 288 ? 4.330 -4.756 -32.598 1.00 90.50 288 VAL A CA 1
ATOM 2272 C C . VAL A 1 288 ? 5.251 -5.771 -33.280 1.00 90.50 288 VAL A C 1
ATOM 2274 O O . VAL A 1 288 ? 6.160 -6.290 -32.638 1.00 90.50 288 VAL A O 1
ATOM 2277 N N . GLN A 1 289 ? 5.062 -6.027 -34.578 1.00 92.62 289 GLN A N 1
ATOM 2278 C CA . GLN A 1 289 ? 5.913 -6.951 -35.336 1.00 92.62 289 GLN A CA 1
ATOM 2279 C C . GLN A 1 289 ? 7.339 -6.422 -35.524 1.00 92.62 289 GLN A C 1
ATOM 2281 O O . GLN A 1 289 ? 8.291 -7.194 -35.438 1.00 92.62 289 GLN A O 1
ATOM 2286 N N . ASN A 1 290 ? 7.496 -5.114 -35.746 1.00 95.25 290 ASN A N 1
ATOM 2287 C CA . ASN A 1 290 ? 8.803 -4.496 -35.979 1.00 95.25 290 ASN A CA 1
ATOM 2288 C C . ASN A 1 290 ? 9.524 -4.077 -34.688 1.00 95.25 290 ASN A C 1
ATOM 2290 O O . ASN A 1 290 ? 10.697 -3.705 -34.746 1.00 95.25 290 ASN A O 1
ATOM 2294 N N . PHE A 1 291 ? 8.861 -4.126 -33.528 1.00 94.38 291 PHE A N 1
ATOM 2295 C CA . PHE A 1 291 ? 9.417 -3.636 -32.267 1.00 94.38 291 PHE A CA 1
ATOM 2296 C C . PHE A 1 291 ? 10.741 -4.311 -31.873 1.00 94.38 291 PHE A C 1
ATOM 2298 O O . PHE A 1 291 ? 11.685 -3.577 -31.576 1.00 94.38 291 PHE A O 1
ATOM 2305 N N . PRO A 1 292 ? 10.887 -5.654 -31.929 1.00 94.81 292 PRO A N 1
ATOM 2306 C CA . PRO A 1 292 ? 12.145 -6.305 -31.558 1.00 94.81 292 PRO A CA 1
ATOM 2307 C C . PRO A 1 292 ? 13.310 -5.923 -32.479 1.00 94.81 292 PRO A C 1
ATOM 2309 O O . PRO A 1 292 ? 14.435 -5.792 -32.018 1.00 94.81 292 PRO A O 1
ATOM 2312 N N . SER A 1 293 ? 13.050 -5.712 -33.775 1.00 95.44 293 SER A N 1
ATOM 2313 C CA . SER A 1 293 ? 14.075 -5.297 -34.744 1.00 95.44 293 SER A CA 1
ATOM 2314 C C . SER A 1 293 ? 14.411 -3.807 -34.683 1.00 95.44 293 SER A C 1
ATOM 2316 O O . SER A 1 293 ? 15.505 -3.411 -35.079 1.00 95.44 293 SER A O 1
ATOM 2318 N N . ALA A 1 294 ? 13.480 -2.983 -34.194 1.00 95.44 294 ALA A N 1
ATOM 2319 C CA . ALA A 1 294 ? 13.656 -1.539 -34.095 1.00 95.44 294 ALA A CA 1
ATOM 2320 C C . ALA A 1 294 ? 14.507 -1.113 -32.896 1.00 95.44 294 ALA A C 1
ATOM 2322 O O . ALA A 1 294 ? 14.924 0.045 -32.837 1.00 95.44 294 ALA A O 1
ATOM 2323 N N . ILE A 1 295 ? 14.754 -2.014 -31.945 1.00 95.31 295 ILE A N 1
ATOM 2324 C CA . ILE A 1 295 ? 15.534 -1.740 -30.742 1.00 95.31 295 ILE A CA 1
ATOM 2325 C C . ILE A 1 295 ? 16.752 -2.652 -30.731 1.00 95.31 295 ILE A C 1
ATOM 2327 O O . ILE A 1 295 ? 16.629 -3.870 -30.796 1.00 95.31 295 ILE A O 1
ATOM 2331 N N . SER A 1 296 ? 17.936 -2.061 -30.616 1.00 95.06 296 SER A N 1
ATOM 2332 C CA . SER A 1 296 ? 19.187 -2.802 -30.474 1.00 95.06 296 SER A CA 1
ATOM 2333 C C . SER A 1 296 ? 19.902 -2.380 -29.201 1.00 95.06 296 SER A C 1
ATOM 2335 O O . SER A 1 296 ? 20.060 -1.184 -28.947 1.00 95.06 296 SER A O 1
ATOM 2337 N N . VAL A 1 297 ? 20.364 -3.356 -28.422 1.00 93.44 297 VAL A N 1
ATOM 2338 C CA . VAL A 1 297 ? 21.150 -3.126 -27.207 1.00 93.44 297 VAL A CA 1
ATOM 2339 C C . VAL A 1 297 ? 22.537 -3.734 -27.397 1.00 93.44 297 VAL A C 1
ATOM 2341 O O . VAL A 1 297 ? 22.676 -4.945 -27.560 1.00 93.44 297 VAL A O 1
ATOM 2344 N N . GLU A 1 298 ? 23.564 -2.889 -27.386 1.00 92.19 298 GLU A N 1
ATOM 2345 C CA . GLU A 1 298 ? 24.963 -3.282 -27.566 1.00 92.19 298 GLU A CA 1
ATOM 2346 C C . GLU A 1 298 ? 25.779 -2.995 -26.300 1.00 92.19 298 GLU A C 1
ATOM 2348 O O . GLU A 1 298 ? 25.597 -1.971 -25.645 1.00 92.19 298 GLU A O 1
ATOM 2353 N N . GLN A 1 299 ? 26.700 -3.895 -25.950 1.00 89.06 299 GLN A N 1
ATOM 2354 C CA . GLN A 1 299 ? 27.661 -3.669 -24.871 1.00 89.06 299 GLN A CA 1
ATOM 2355 C C . GLN A 1 299 ? 28.910 -2.967 -25.407 1.00 89.06 299 GLN A C 1
ATOM 2357 O O . GLN A 1 299 ? 29.703 -3.551 -26.149 1.00 89.06 299 GLN A O 1
ATOM 2362 N N . LEU A 1 300 ? 29.123 -1.731 -24.975 1.00 87.06 300 LEU A N 1
ATOM 2363 C CA . LEU A 1 300 ? 30.316 -0.952 -25.262 1.00 87.06 300 LEU A CA 1
ATOM 2364 C C . LEU A 1 300 ? 31.487 -1.415 -24.383 1.00 87.06 300 LEU A C 1
ATOM 2366 O O . LEU A 1 300 ? 31.343 -1.709 -23.196 1.00 87.06 300 LEU A O 1
ATOM 2370 N N . GLY A 1 301 ? 32.681 -1.470 -24.975 1.00 79.19 301 GLY A N 1
ATOM 2371 C CA . GLY A 1 301 ? 33.917 -1.794 -24.256 1.00 79.19 301 GLY A CA 1
ATOM 2372 C C . GLY A 1 301 ? 34.108 -3.274 -23.908 1.00 79.19 301 GLY A C 1
ATOM 2373 O O . GLY A 1 301 ? 35.116 -3.617 -23.289 1.00 79.19 301 GLY A O 1
ATOM 2374 N N . SER A 1 302 ? 33.201 -4.164 -24.322 1.00 73.25 302 SER A N 1
ATOM 2375 C CA . SER A 1 302 ? 33.425 -5.600 -24.163 1.00 73.25 302 SER A CA 1
ATOM 2376 C C . SER A 1 302 ? 34.539 -6.082 -25.108 1.00 73.25 302 SER A C 1
ATOM 2378 O O . SER A 1 302 ? 34.650 -5.644 -26.257 1.00 73.25 302 SER A O 1
ATOM 2380 N N . SER A 1 303 ? 35.420 -6.958 -24.621 1.00 71.75 303 SER A N 1
ATOM 2381 C CA . SER A 1 303 ? 36.452 -7.573 -25.458 1.00 71.75 303 SER A CA 1
ATOM 2382 C C . SER A 1 303 ? 35.806 -8.421 -26.562 1.00 71.75 303 SER A C 1
ATOM 2384 O O . SER A 1 303 ? 34.702 -8.938 -26.393 1.00 71.75 303 SER A O 1
ATOM 2386 N N . ARG A 1 304 ? 36.496 -8.568 -27.709 1.00 68.19 304 ARG A N 1
ATOM 2387 C CA . ARG A 1 304 ? 36.062 -9.416 -28.838 1.00 68.19 304 ARG A CA 1
ATOM 2388 C C . ARG A 1 304 ? 35.573 -10.775 -28.316 1.00 68.19 304 ARG A C 1
ATOM 2390 O O . ARG A 1 304 ? 36.397 -11.604 -27.936 1.00 68.19 304 ARG A O 1
ATOM 2397 N N . GLY A 1 305 ? 34.256 -10.985 -28.299 1.00 70.38 305 GLY A N 1
ATOM 2398 C CA . GLY A 1 305 ? 33.637 -12.218 -27.809 1.00 70.38 305 GLY A CA 1
ATOM 2399 C C . GLY A 1 305 ? 32.446 -12.052 -26.860 1.00 70.38 305 GLY A C 1
ATOM 2400 O O . GLY A 1 305 ? 31.826 -13.069 -26.554 1.00 70.38 305 GLY A O 1
ATOM 2401 N N . SER A 1 306 ? 32.087 -10.842 -26.405 1.00 72.75 306 SER A N 1
ATOM 2402 C CA . SER A 1 306 ? 30.812 -10.691 -25.684 1.00 72.75 306 SER A CA 1
ATOM 2403 C C . SER A 1 306 ? 29.634 -10.962 -26.612 1.00 72.75 306 SER A C 1
ATOM 2405 O O . SER A 1 306 ? 29.624 -10.541 -27.772 1.00 72.75 306 SER A O 1
ATOM 2407 N N . ARG A 1 307 ? 28.647 -11.700 -26.104 1.00 78.31 307 ARG A N 1
ATOM 2408 C CA . ARG A 1 307 ? 27.403 -11.947 -26.830 1.00 78.31 307 ARG A CA 1
ATOM 2409 C C . ARG A 1 307 ? 26.597 -10.653 -26.855 1.00 78.31 307 ARG A C 1
ATOM 2411 O O . ARG A 1 307 ? 26.470 -9.983 -25.833 1.00 78.31 307 ARG A O 1
ATOM 2418 N N . ALA A 1 308 ? 26.061 -10.318 -28.026 1.00 83.44 308 ALA A N 1
ATOM 2419 C CA . ALA A 1 308 ? 25.077 -9.251 -28.141 1.00 83.44 308 ALA A CA 1
ATOM 2420 C C . ALA A 1 308 ? 23.899 -9.540 -27.201 1.00 83.44 308 ALA A C 1
ATOM 2422 O O . ALA A 1 308 ? 23.575 -10.706 -26.960 1.00 83.44 308 ALA A O 1
ATOM 2423 N N . CYS A 1 309 ? 23.277 -8.491 -26.667 1.00 90.44 309 CYS A N 1
ATOM 2424 C CA . CYS A 1 309 ? 22.084 -8.668 -25.857 1.00 90.44 309 CYS A CA 1
ATOM 2425 C C . CYS A 1 309 ? 20.982 -9.275 -26.724 1.00 90.44 309 CYS A C 1
ATOM 2427 O O . CYS A 1 309 ? 20.649 -8.734 -27.781 1.00 90.44 309 CYS A O 1
ATOM 2429 N N . GLU A 1 310 ? 20.442 -10.408 -26.294 1.00 93.19 310 GLU A N 1
ATOM 2430 C CA . GLU A 1 310 ? 19.451 -11.149 -27.066 1.00 93.19 310 GLU A CA 1
ATOM 2431 C C . GLU A 1 310 ? 18.048 -10.756 -26.606 1.00 93.19 310 GLU A C 1
ATOM 2433 O O . GLU A 1 310 ? 17.785 -10.627 -25.407 1.00 93.19 310 GLU A O 1
ATOM 2438 N N . TRP A 1 311 ? 17.155 -10.525 -27.566 1.00 92.62 311 TRP A N 1
ATOM 2439 C CA . TRP A 1 311 ? 15.735 -10.336 -27.293 1.00 92.62 311 TRP A CA 1
ATOM 2440 C C . TRP A 1 311 ? 15.129 -11.650 -26.797 1.00 92.62 311 TRP A C 1
ATOM 2442 O O . TRP A 1 311 ? 15.238 -12.664 -27.486 1.00 92.62 311 TRP A O 1
ATOM 2452 N N . ASP A 1 312 ? 14.452 -11.627 -25.649 1.00 91.94 312 ASP A N 1
ATOM 2453 C CA . ASP A 1 312 ? 13.740 -12.794 -25.129 1.00 91.94 312 ASP A CA 1
ATOM 2454 C C . ASP A 1 312 ? 12.241 -12.724 -25.491 1.00 91.94 312 ASP A C 1
ATOM 2456 O O . ASP A 1 312 ? 11.468 -12.006 -24.840 1.00 91.94 312 ASP A O 1
ATOM 2460 N N . PRO A 1 313 ? 11.779 -13.479 -26.508 1.00 87.88 313 PRO A N 1
ATOM 2461 C CA . PRO A 1 313 ? 10.370 -13.492 -26.878 1.00 87.88 313 PRO A CA 1
ATOM 2462 C C . PRO A 1 313 ? 9.483 -14.104 -25.785 1.00 87.88 313 PRO A C 1
ATOM 2464 O O . PRO A 1 313 ? 8.306 -13.755 -25.715 1.00 87.88 313 PRO A O 1
ATOM 2467 N N . ALA A 1 314 ? 10.016 -14.971 -24.912 1.00 87.00 314 ALA A N 1
ATOM 2468 C CA . ALA A 1 314 ? 9.240 -15.603 -23.844 1.00 87.00 314 ALA A CA 1
ATOM 2469 C C . ALA A 1 314 ? 8.828 -14.606 -22.750 1.00 87.00 314 ALA A C 1
ATOM 2471 O O . ALA A 1 314 ? 7.840 -14.835 -22.056 1.00 87.00 314 ALA A O 1
ATOM 2472 N N . GLN A 1 315 ? 9.550 -13.488 -22.631 1.00 83.25 315 GLN A N 1
ATOM 2473 C CA . GLN A 1 315 ? 9.266 -12.413 -21.678 1.00 83.25 315 GLN A CA 1
ATOM 2474 C C . GLN A 1 315 ? 8.481 -11.251 -22.301 1.00 83.25 315 GLN A C 1
ATOM 2476 O O . GLN A 1 315 ? 8.301 -10.212 -21.670 1.00 83.25 315 GLN A O 1
ATOM 2481 N N . THR A 1 316 ? 7.994 -11.388 -23.537 1.00 85.19 316 THR A N 1
ATOM 2482 C CA . THR A 1 316 ? 7.187 -10.332 -24.160 1.00 85.19 316 THR A CA 1
ATOM 2483 C C . THR A 1 316 ? 5.819 -10.262 -23.485 1.00 85.19 316 THR A C 1
ATOM 2485 O O . THR A 1 316 ? 5.048 -11.221 -23.509 1.00 85.19 316 THR A O 1
ATOM 2488 N N . SER A 1 317 ? 5.506 -9.114 -22.883 1.00 82.44 317 SER A N 1
ATOM 2489 C CA . SER A 1 317 ? 4.226 -8.883 -22.221 1.00 82.44 317 SER A CA 1
ATOM 2490 C C . SER A 1 317 ? 3.318 -8.043 -23.109 1.00 82.44 317 SER A C 1
ATOM 2492 O O . SER A 1 317 ? 3.650 -6.919 -23.499 1.00 82.44 317 SER A O 1
ATOM 2494 N N . HIS A 1 318 ? 2.147 -8.604 -23.400 1.00 81.81 318 HIS A N 1
ATOM 2495 C CA . HIS A 1 318 ? 1.040 -7.922 -24.049 1.00 81.81 318 HIS A CA 1
ATOM 2496 C C . HIS A 1 318 ? -0.069 -7.737 -23.023 1.00 81.81 318 HIS A C 1
ATOM 2498 O O . HIS A 1 318 ? -0.810 -8.679 -22.746 1.00 81.81 318 HIS A O 1
ATOM 2504 N N . ASP A 1 319 ? -0.196 -6.532 -22.471 1.00 75.12 319 ASP A N 1
ATOM 2505 C CA . ASP A 1 319 ? -1.310 -6.215 -21.578 1.00 75.12 319 ASP A CA 1
ATOM 2506 C C . ASP A 1 319 ? -2.245 -5.205 -22.260 1.00 75.12 319 ASP A C 1
ATOM 2508 O O . ASP A 1 319 ? -2.029 -3.986 -22.185 1.00 75.12 319 ASP A O 1
ATOM 2512 N N . PRO A 1 320 ? -3.266 -5.681 -22.999 1.00 69.31 320 PRO A N 1
ATOM 2513 C CA . PRO A 1 320 ? -4.336 -4.818 -23.457 1.00 69.31 320 PRO A CA 1
ATOM 2514 C C . PRO A 1 320 ? -5.172 -4.448 -22.231 1.00 69.31 320 PRO A C 1
ATOM 2516 O O . PRO A 1 320 ? -6.115 -5.150 -21.880 1.00 69.31 320 PRO A O 1
ATOM 2519 N N . THR A 1 321 ? -4.837 -3.344 -21.568 1.00 62.22 321 THR A N 1
ATOM 2520 C CA . THR A 1 321 ? -5.651 -2.826 -20.467 1.00 62.22 321 THR A CA 1
ATOM 2521 C C . THR A 1 321 ? -6.780 -1.967 -21.043 1.00 62.22 321 THR A C 1
ATOM 2523 O O . THR A 1 321 ? -6.528 -0.864 -21.537 1.00 62.22 321 THR A O 1
ATOM 2526 N N . PRO A 1 322 ? -8.051 -2.424 -21.012 1.00 52.09 322 PRO A N 1
ATOM 2527 C CA . PRO A 1 322 ? -9.175 -1.581 -21.389 1.00 52.09 322 PRO A CA 1
ATOM 2528 C C . PRO A 1 322 ? -9.397 -0.544 -20.283 1.00 52.09 322 PRO A C 1
ATOM 2530 O O . PRO A 1 322 ? -10.129 -0.775 -19.322 1.00 52.09 322 PRO A O 1
ATOM 2533 N N . ILE A 1 323 ? -8.758 0.616 -20.400 1.00 55.53 323 ILE A N 1
ATOM 2534 C CA . ILE A 1 323 ? -9.117 1.780 -19.589 1.00 55.53 323 ILE A CA 1
ATOM 2535 C C . ILE A 1 323 ? -10.426 2.311 -20.178 1.00 55.53 323 ILE A C 1
ATOM 2537 O O . ILE A 1 323 ? -10.504 2.536 -21.381 1.00 55.53 323 ILE A O 1
ATOM 2541 N N . ALA A 1 324 ? -11.475 2.441 -19.362 1.00 45.47 324 ALA A N 1
ATOM 2542 C CA . ALA A 1 324 ? -12.845 2.757 -19.782 1.00 45.47 324 ALA A CA 1
ATOM 2543 C C . ALA A 1 324 ? -12.919 3.850 -20.878 1.00 45.47 324 ALA A C 1
ATOM 2545 O O . ALA A 1 324 ? -12.814 5.039 -20.592 1.00 45.47 324 ALA A O 1
ATOM 2546 N N . GLY A 1 325 ? -13.100 3.430 -22.138 1.00 57.72 325 GLY A N 1
ATOM 2547 C CA . GLY A 1 325 ? -13.232 4.308 -23.310 1.00 57.72 325 GLY A CA 1
ATOM 2548 C C . GLY A 1 325 ? -11.957 4.574 -24.131 1.00 57.72 325 GLY A C 1
ATOM 2549 O O . GLY A 1 325 ? -12.051 5.240 -25.160 1.00 57.72 325 GLY A O 1
ATOM 2550 N N . GLN A 1 326 ? -10.787 4.057 -23.737 1.00 61.00 326 GLN A N 1
ATOM 2551 C CA . GLN A 1 326 ? -9.521 4.185 -24.472 1.00 61.00 326 GLN A CA 1
ATOM 2552 C C . GLN A 1 326 ? -8.778 2.846 -24.563 1.00 61.00 326 GLN A C 1
ATOM 2554 O O . GLN A 1 326 ? -8.314 2.300 -23.564 1.00 61.00 326 GLN A O 1
ATOM 2559 N N . HIS A 1 327 ? -8.603 2.345 -25.789 1.00 64.06 327 HIS A N 1
ATOM 2560 C CA . HIS A 1 327 ? -7.706 1.225 -26.073 1.00 64.06 327 HIS A CA 1
ATOM 2561 C C . HIS A 1 327 ? -6.260 1.732 -26.058 1.00 64.06 327 HIS A C 1
ATOM 2563 O O . HIS A 1 327 ? -5.739 2.179 -27.078 1.00 64.06 327 HIS A O 1
ATOM 2569 N N . THR A 1 328 ? -5.637 1.711 -24.880 1.00 70.62 328 THR A N 1
ATOM 2570 C CA . THR A 1 328 ? -4.185 1.867 -24.764 1.00 70.62 328 THR A CA 1
ATOM 2571 C C . THR A 1 328 ? -3.570 0.482 -24.849 1.00 70.62 328 THR A C 1
ATOM 2573 O O . THR A 1 328 ? -3.924 -0.394 -24.060 1.00 70.62 328 THR A O 1
ATOM 2576 N N . ILE A 1 329 ? -2.673 0.268 -25.807 1.00 76.75 329 ILE A N 1
ATOM 2577 C CA . ILE A 1 329 ? -1.933 -0.989 -25.909 1.00 76.75 329 ILE A CA 1
ATOM 2578 C C . ILE A 1 329 ? -0.534 -0.744 -25.363 1.00 76.75 329 ILE A C 1
ATOM 2580 O O . ILE A 1 329 ? 0.186 0.143 -25.830 1.00 76.75 329 ILE A O 1
ATOM 2584 N N . PHE A 1 330 ? -0.180 -1.531 -24.352 1.00 82.75 330 PHE A N 1
ATOM 2585 C CA . PHE A 1 330 ? 1.161 -1.587 -23.800 1.00 82.75 330 PHE A CA 1
ATOM 2586 C C . PHE A 1 330 ? 1.874 -2.785 -24.406 1.00 82.75 330 PHE A C 1
ATOM 2588 O O . PHE A 1 330 ? 1.434 -3.925 -24.244 1.00 82.75 330 PHE A O 1
ATOM 2595 N N . PHE A 1 331 ? 2.962 -2.510 -25.117 1.00 85.50 331 PHE A N 1
ATOM 2596 C CA . PHE A 1 331 ? 3.880 -3.539 -25.577 1.00 85.50 331 PHE A CA 1
ATOM 2597 C C . PHE A 1 331 ? 5.192 -3.360 -24.831 1.00 85.50 331 PHE A C 1
ATOM 2599 O O . PHE A 1 331 ? 5.737 -2.253 -24.809 1.00 85.50 331 PHE A O 1
ATOM 2606 N N . ALA A 1 332 ? 5.676 -4.425 -24.203 1.00 88.62 332 ALA A N 1
ATOM 2607 C CA . ALA A 1 332 ? 6.980 -4.437 -23.568 1.00 88.62 332 ALA A CA 1
ATOM 2608 C C . ALA A 1 332 ? 7.691 -5.761 -23.824 1.00 88.62 332 ALA A C 1
ATOM 2610 O O . ALA A 1 332 ? 7.068 -6.823 -23.815 1.00 88.62 332 ALA A O 1
ATOM 2611 N N . GLY A 1 333 ? 9.006 -5.705 -23.981 1.00 86.81 333 GLY A N 1
ATOM 2612 C CA . GLY A 1 333 ? 9.820 -6.909 -23.903 1.00 86.81 333 GLY A CA 1
ATOM 2613 C C . GLY A 1 333 ? 11.250 -6.614 -23.497 1.00 86.81 333 GLY A C 1
ATOM 2614 O O . GLY A 1 333 ? 11.628 -5.457 -23.287 1.00 86.81 333 GLY A O 1
ATOM 2615 N N . MET A 1 334 ? 12.000 -7.690 -23.297 1.00 89.88 334 MET A N 1
ATOM 2616 C CA . MET A 1 334 ? 13.257 -7.682 -22.566 1.00 89.88 334 MET A CA 1
ATOM 2617 C C . MET A 1 334 ? 14.414 -8.112 -23.458 1.00 89.88 334 MET A C 1
ATOM 2619 O O . MET A 1 334 ? 14.333 -9.114 -24.163 1.00 89.88 334 MET A O 1
ATOM 2623 N N . PHE A 1 335 ? 15.515 -7.375 -23.366 1.00 90.19 335 PHE A N 1
ATOM 2624 C CA . PHE A 1 335 ? 16.817 -7.776 -23.875 1.00 90.19 335 PHE A CA 1
ATOM 2625 C C . PHE A 1 335 ? 17.675 -8.243 -22.701 1.00 90.19 335 PHE A C 1
ATOM 2627 O O . PHE A 1 335 ? 17.859 -7.498 -21.735 1.00 90.19 335 PHE A O 1
ATOM 2634 N N . LEU A 1 336 ? 18.195 -9.466 -22.781 1.00 88.25 336 LEU A N 1
ATOM 2635 C CA . LEU A 1 336 ? 19.076 -10.041 -21.770 1.00 88.25 336 LEU A CA 1
ATOM 2636 C C . LEU A 1 336 ? 20.533 -9.826 -22.182 1.00 88.25 336 LEU A C 1
ATOM 2638 O O . LEU A 1 336 ? 21.011 -10.358 -23.182 1.00 88.25 336 LEU A O 1
ATOM 2642 N N . CYS A 1 337 ? 21.247 -9.037 -21.389 1.00 87.19 337 CYS A N 1
ATOM 2643 C CA . CYS A 1 337 ? 22.646 -8.697 -21.589 1.00 87.19 337 CYS A CA 1
ATOM 2644 C C . CYS A 1 337 ? 23.511 -9.451 -20.572 1.00 87.19 337 CYS A C 1
ATOM 2646 O O . CYS A 1 337 ? 23.426 -9.194 -19.369 1.00 87.19 337 CYS A O 1
ATOM 2648 N N . GLN A 1 338 ? 24.369 -10.359 -21.040 1.00 82.19 338 GLN A N 1
ATOM 2649 C CA . GLN A 1 338 ? 25.271 -11.105 -20.161 1.00 82.19 338 GLN A CA 1
ATOM 2650 C C . GLN A 1 338 ? 26.446 -10.242 -19.706 1.00 82.19 338 GLN A C 1
ATOM 2652 O O . GLN A 1 338 ? 27.168 -9.716 -20.546 1.00 82.19 338 GLN A O 1
ATOM 2657 N N . ILE A 1 339 ? 26.668 -10.111 -18.395 1.00 70.75 339 ILE A N 1
ATOM 2658 C CA . ILE A 1 339 ? 27.797 -9.332 -17.869 1.00 70.75 339 ILE A CA 1
ATOM 2659 C C . ILE A 1 339 ? 29.095 -10.136 -18.074 1.00 70.75 339 ILE A C 1
ATOM 2661 O O . ILE A 1 339 ? 29.219 -11.241 -17.529 1.00 70.75 339 ILE A O 1
ATOM 2665 N N . PRO A 1 340 ? 30.080 -9.631 -18.843 1.00 61.59 340 PRO A N 1
ATOM 2666 C CA . PRO A 1 340 ? 31.330 -10.349 -19.068 1.00 61.59 340 PRO A CA 1
ATOM 2667 C C . PRO A 1 340 ? 32.090 -10.552 -17.748 1.00 61.59 340 PRO A C 1
ATOM 2669 O O . PRO A 1 340 ? 32.409 -9.591 -17.054 1.00 61.59 340 PRO A O 1
ATOM 2672 N N . GLY A 1 341 ? 32.420 -11.804 -17.411 1.00 55.16 341 GLY A N 1
ATOM 2673 C CA . GLY A 1 341 ? 33.288 -12.138 -16.271 1.00 55.16 341 GLY A CA 1
ATOM 2674 C C . GLY A 1 341 ? 32.593 -12.734 -15.042 1.00 55.16 341 GLY A C 1
ATOM 2675 O O . GLY A 1 341 ? 33.286 -13.245 -14.167 1.00 55.16 341 GLY A O 1
ATOM 2676 N N . LEU A 1 342 ? 31.258 -12.774 -15.003 1.00 50.84 342 LEU A N 1
ATOM 2677 C CA . LEU A 1 342 ? 30.482 -13.543 -14.019 1.00 50.84 342 LEU A CA 1
ATOM 2678 C C . LEU A 1 342 ? 30.234 -14.966 -14.543 1.00 50.84 342 LEU A C 1
ATOM 2680 O O . LEU A 1 342 ? 29.112 -15.379 -14.829 1.00 50.84 342 LEU A O 1
ATOM 2684 N N . TYR A 1 343 ? 31.310 -15.730 -14.726 1.00 47.53 343 TYR A N 1
ATOM 2685 C CA . TYR A 1 343 ? 31.173 -17.176 -14.886 1.00 47.53 343 TYR A CA 1
ATOM 2686 C C . TYR A 1 343 ? 30.899 -17.771 -13.505 1.00 47.53 343 TYR A C 1
ATOM 2688 O O . TYR A 1 343 ? 31.638 -17.481 -12.566 1.00 47.53 343 TYR A O 1
ATOM 2696 N N . LEU A 1 344 ? 29.814 -18.549 -13.402 1.00 45.72 344 LEU A N 1
ATOM 2697 C CA . LEU A 1 344 ? 29.355 -19.261 -12.205 1.00 45.72 344 LEU A CA 1
ATOM 2698 C C . LEU A 1 344 ? 30.539 -19.727 -11.353 1.00 45.72 344 LEU A C 1
ATOM 2700 O O . LEU A 1 344 ? 31.293 -20.626 -11.729 1.00 45.72 344 LEU A O 1
ATOM 2704 N N . TYR A 1 345 ? 30.707 -19.041 -10.227 1.00 45.09 345 TYR A N 1
ATOM 2705 C CA . TYR A 1 345 ? 31.775 -19.258 -9.272 1.00 45.09 345 TYR A CA 1
ATOM 2706 C C . TYR A 1 345 ? 31.623 -20.672 -8.705 1.00 45.09 345 TYR A C 1
ATOM 2708 O O . TYR A 1 345 ? 30.605 -20.992 -8.094 1.00 45.09 345 TYR A O 1
ATOM 2716 N N . ASN A 1 346 ? 32.612 -21.535 -8.936 1.00 45.31 346 ASN A N 1
ATOM 2717 C CA . ASN A 1 346 ? 32.688 -22.815 -8.247 1.00 45.31 346 ASN A CA 1
ATOM 2718 C C . ASN A 1 346 ? 32.961 -22.509 -6.758 1.00 45.31 346 ASN A C 1
ATOM 2720 O O . ASN A 1 346 ? 33.997 -21.900 -6.472 1.00 45.31 346 ASN A O 1
ATOM 2724 N N . PRO A 1 347 ? 32.058 -22.853 -5.819 1.00 54.84 347 PRO A N 1
ATOM 2725 C CA . PRO A 1 347 ? 32.157 -22.430 -4.417 1.00 54.84 347 PRO A CA 1
ATOM 2726 C C . PRO A 1 347 ? 33.433 -22.910 -3.699 1.00 54.84 347 PRO A C 1
ATOM 2728 O O . PRO A 1 347 ? 33.791 -22.349 -2.666 1.00 54.84 347 PRO A O 1
ATOM 2731 N N . ASP A 1 348 ? 34.156 -23.883 -4.260 1.00 51.78 348 ASP A N 1
ATOM 2732 C CA . ASP A 1 348 ? 35.278 -24.551 -3.591 1.00 51.78 348 ASP A CA 1
ATOM 2733 C C . ASP A 1 348 ? 36.659 -23.885 -3.779 1.00 51.78 348 ASP A C 1
ATOM 2735 O O . ASP A 1 348 ? 37.648 -24.356 -3.217 1.00 51.78 348 ASP A O 1
ATOM 2739 N N . VAL A 1 349 ? 36.778 -22.780 -4.530 1.00 49.81 349 VAL A N 1
ATOM 2740 C CA . VAL A 1 349 ? 38.084 -22.137 -4.809 1.00 49.81 349 VAL A CA 1
ATOM 2741 C C . VAL A 1 349 ? 38.094 -20.669 -4.365 1.00 49.81 349 VAL A C 1
ATOM 2743 O O . VAL A 1 349 ? 38.048 -19.744 -5.170 1.00 49.81 349 VAL A O 1
ATOM 2746 N N . LEU A 1 350 ? 38.164 -20.440 -3.051 1.00 44.56 350 LEU A N 1
ATOM 2747 C CA . LEU A 1 350 ? 38.134 -19.108 -2.431 1.00 44.56 350 LEU A CA 1
ATOM 2748 C C . LEU A 1 350 ? 39.540 -18.569 -2.112 1.00 44.56 350 LEU A C 1
ATOM 2750 O O . LEU A 1 350 ? 40.083 -18.783 -1.029 1.00 44.56 350 LEU A O 1
ATOM 2754 N N . ARG A 1 351 ? 40.095 -17.784 -3.041 1.00 41.38 351 ARG A N 1
ATOM 2755 C CA . ARG A 1 351 ? 40.952 -16.618 -2.743 1.00 41.38 351 ARG A CA 1
ATOM 2756 C C . ARG A 1 351 ? 40.680 -15.535 -3.787 1.00 41.38 351 ARG A C 1
ATOM 2758 O O . ARG A 1 351 ? 41.436 -15.371 -4.740 1.00 41.38 351 ARG A O 1
ATOM 2765 N N . VAL A 1 352 ? 39.581 -14.800 -3.606 1.00 47.66 352 VAL A N 1
ATOM 2766 C CA . VAL A 1 352 ? 39.346 -13.535 -4.318 1.00 47.66 352 VAL A CA 1
ATOM 2767 C C . VAL A 1 352 ? 40.277 -12.499 -3.707 1.00 47.66 352 VAL A C 1
ATOM 2769 O O . VAL A 1 352 ? 39.973 -11.867 -2.703 1.00 47.66 352 VAL A O 1
ATOM 2772 N N . GLN A 1 353 ? 41.464 -12.388 -4.279 1.00 44.81 353 GLN A N 1
ATOM 2773 C CA . GLN A 1 353 ? 42.389 -11.309 -3.995 1.00 44.81 353 GLN A CA 1
ATOM 2774 C C . GLN A 1 353 ? 41.907 -10.085 -4.774 1.00 44.81 353 GLN A C 1
ATOM 2776 O O . GLN A 1 353 ? 42.194 -10.035 -5.961 1.00 44.81 353 GLN A O 1
ATOM 2781 N N . ASP A 1 354 ? 41.127 -9.196 -4.140 1.00 48.62 354 ASP A N 1
ATOM 2782 C CA . ASP A 1 354 ? 40.890 -7.754 -4.411 1.00 48.62 354 ASP A CA 1
ATOM 2783 C C . ASP A 1 354 ? 41.014 -7.220 -5.857 1.00 48.62 354 ASP A C 1
ATOM 2785 O O . ASP A 1 354 ? 41.293 -6.039 -6.087 1.00 48.62 354 ASP A O 1
ATOM 2789 N N . ALA A 1 355 ? 40.796 -8.055 -6.869 1.00 46.56 355 ALA A N 1
ATOM 2790 C CA . ALA A 1 355 ? 40.967 -7.719 -8.269 1.00 46.56 355 ALA A CA 1
ATOM 2791 C C . ALA A 1 355 ? 39.726 -6.962 -8.741 1.00 46.56 355 ALA A C 1
ATOM 2793 O O . ALA A 1 355 ? 38.893 -7.489 -9.466 1.00 46.56 355 ALA A O 1
ATOM 2794 N N . GLY A 1 356 ? 39.617 -5.720 -8.268 1.00 49.78 356 GLY A N 1
ATOM 2795 C CA . GLY A 1 356 ? 38.821 -4.632 -8.812 1.00 49.78 356 GLY A CA 1
ATOM 2796 C C . GLY A 1 356 ? 37.448 -5.024 -9.341 1.00 49.78 356 GLY A C 1
ATOM 2797 O O . GLY A 1 356 ? 37.272 -5.164 -10.551 1.00 49.78 356 GLY A O 1
ATOM 2798 N N . LEU A 1 357 ? 36.445 -5.007 -8.458 1.00 52.22 357 LEU A N 1
ATOM 2799 C CA . LEU A 1 357 ? 35.024 -4.915 -8.828 1.00 52.22 357 LEU A CA 1
ATOM 2800 C C . LEU A 1 357 ? 34.722 -3.750 -9.803 1.00 52.22 357 LEU A C 1
ATOM 2802 O O . LEU A 1 357 ? 33.659 -3.713 -10.406 1.00 52.22 357 LEU A O 1
ATOM 2806 N N . SER A 1 358 ? 35.673 -2.832 -10.026 1.00 52.22 358 SER A N 1
ATOM 2807 C CA . SER A 1 358 ? 35.607 -1.754 -11.018 1.00 52.22 358 SER A CA 1
ATOM 2808 C C . SER A 1 358 ? 35.636 -2.199 -12.488 1.00 52.22 358 SER A C 1
ATOM 2810 O O . SER A 1 358 ? 35.507 -1.343 -13.359 1.00 52.22 358 SER A O 1
ATOM 2812 N N . ARG A 1 359 ? 35.829 -3.491 -12.802 1.00 52.22 359 ARG A N 1
ATOM 2813 C CA . ARG A 1 359 ? 35.919 -3.980 -14.195 1.00 52.22 359 ARG A CA 1
ATOM 2814 C C . ARG A 1 359 ? 34.646 -4.620 -14.759 1.00 52.22 359 ARG A C 1
ATOM 2816 O O . ARG A 1 359 ? 34.661 -5.000 -15.925 1.00 52.22 359 ARG A O 1
ATOM 2823 N N . PHE A 1 360 ? 33.567 -4.740 -13.985 1.00 55.31 360 PHE A N 1
ATOM 2824 C CA . PHE A 1 360 ? 32.372 -5.492 -14.409 1.00 55.31 360 PHE A CA 1
ATOM 2825 C C . PHE A 1 360 ? 31.285 -4.657 -15.100 1.00 55.31 360 PHE A C 1
ATOM 2827 O O . PHE A 1 360 ? 30.240 -5.192 -15.459 1.00 55.31 360 PHE A O 1
ATOM 2834 N N . ASN A 1 361 ? 31.535 -3.373 -15.351 1.00 63.94 361 ASN A N 1
ATOM 2835 C CA . ASN A 1 361 ? 30.524 -2.475 -15.898 1.00 63.94 361 ASN A CA 1
ATOM 2836 C C . ASN A 1 361 ? 30.824 -2.185 -17.370 1.00 63.94 361 ASN A C 1
ATOM 2838 O O . ASN A 1 361 ? 31.522 -1.228 -17.695 1.00 63.94 361 ASN A O 1
ATOM 2842 N N . SER A 1 362 ? 30.330 -3.046 -18.264 1.00 75.56 362 SER A N 1
ATOM 2843 C CA . SER A 1 362 ? 30.247 -2.705 -19.686 1.00 75.56 362 SER A CA 1
ATOM 2844 C C . SER A 1 362 ? 29.201 -1.611 -19.858 1.00 75.56 362 SER A C 1
ATOM 2846 O O . SER A 1 362 ? 28.046 -1.811 -19.470 1.00 75.56 362 SER A O 1
ATOM 2848 N N . ASP A 1 363 ? 29.593 -0.485 -20.448 1.00 86.00 363 ASP A N 1
ATOM 2849 C CA . ASP A 1 363 ? 28.643 0.556 -20.828 1.00 86.00 363 ASP A CA 1
ATOM 2850 C C . ASP A 1 363 ? 27.615 -0.055 -21.804 1.00 86.00 363 ASP A C 1
ATOM 2852 O O . ASP A 1 363 ? 27.969 -0.866 -22.659 1.00 86.00 363 ASP A O 1
ATOM 2856 N N . LEU A 1 364 ? 26.335 0.291 -21.685 1.00 90.38 364 LEU A N 1
ATOM 2857 C CA . LEU A 1 364 ? 25.300 -0.191 -22.612 1.00 90.38 364 LEU A CA 1
ATOM 2858 C C . LEU A 1 364 ? 24.924 0.919 -23.587 1.00 90.38 364 LEU A C 1
ATOM 2860 O O . LEU A 1 364 ? 24.738 2.057 -23.165 1.00 90.38 364 LEU A O 1
ATOM 2864 N N . LEU A 1 365 ? 24.784 0.574 -24.865 1.00 92.62 365 LEU A N 1
ATOM 2865 C CA . LEU A 1 365 ? 24.257 1.420 -25.929 1.00 92.62 365 LEU A CA 1
ATOM 2866 C C . LEU A 1 365 ? 22.886 0.890 -26.351 1.00 92.62 365 LEU A C 1
ATOM 2868 O O . LEU A 1 365 ? 22.791 -0.120 -27.047 1.00 92.62 365 LEU A O 1
ATOM 2872 N N . VAL A 1 366 ? 21.821 1.578 -25.949 1.00 94.12 366 VAL A N 1
ATOM 2873 C CA . VAL A 1 366 ? 20.459 1.277 -26.417 1.00 94.12 366 VAL A CA 1
ATOM 2874 C C . VAL A 1 366 ? 20.142 2.193 -27.587 1.00 94.12 366 VAL A C 1
ATOM 2876 O O . VAL A 1 366 ? 20.186 3.406 -27.423 1.00 94.12 366 VAL A O 1
ATOM 2879 N N . THR A 1 367 ? 19.810 1.634 -28.747 1.00 94.88 367 THR A N 1
ATOM 2880 C CA . THR A 1 367 ? 19.428 2.401 -29.938 1.00 94.88 367 THR A CA 1
ATOM 2881 C C . THR A 1 367 ? 18.006 2.057 -30.347 1.00 94.88 367 THR A C 1
ATOM 2883 O O . THR A 1 367 ? 17.669 0.883 -30.486 1.00 94.88 367 THR A O 1
ATOM 2886 N N . VAL A 1 368 ? 17.181 3.083 -30.566 1.00 95.00 368 VAL A N 1
ATOM 2887 C CA . VAL A 1 368 ? 15.808 2.938 -31.067 1.00 95.00 368 VAL A CA 1
ATOM 2888 C C . VAL A 1 368 ? 15.693 3.559 -32.453 1.00 95.00 368 VAL A C 1
ATOM 2890 O O . VAL A 1 368 ? 15.996 4.739 -32.643 1.00 95.00 368 VAL A O 1
ATOM 2893 N N . ASN A 1 369 ? 15.230 2.770 -33.420 1.00 95.25 369 ASN A N 1
ATOM 2894 C CA . ASN A 1 369 ? 14.931 3.207 -34.775 1.00 95.25 369 ASN A CA 1
ATOM 2895 C C . ASN A 1 369 ? 13.447 3.582 -34.898 1.00 95.25 369 ASN A C 1
ATOM 2897 O O . ASN A 1 369 ? 12.591 2.762 -35.237 1.00 95.25 369 ASN A O 1
ATOM 2901 N N . PHE A 1 370 ? 13.141 4.854 -34.651 1.00 93.56 370 PHE A N 1
ATOM 2902 C CA . PHE A 1 370 ? 11.767 5.362 -34.703 1.00 93.56 370 PHE A CA 1
ATOM 2903 C C . PHE A 1 370 ? 11.144 5.298 -36.105 1.00 93.56 370 PHE A C 1
ATOM 2905 O O . PHE A 1 370 ? 9.927 5.165 -36.225 1.00 93.56 370 PHE A O 1
ATOM 2912 N N . THR A 1 371 ? 11.956 5.296 -37.170 1.00 93.75 371 THR A N 1
ATOM 2913 C CA . THR A 1 371 ? 11.464 5.110 -38.544 1.00 93.75 371 THR A CA 1
ATOM 2914 C C . THR A 1 371 ? 10.897 3.708 -38.760 1.00 93.75 371 THR A C 1
ATOM 2916 O O . THR A 1 371 ? 9.840 3.578 -39.374 1.00 93.75 371 THR A O 1
ATOM 2919 N N . GLN A 1 372 ? 11.534 2.663 -38.219 1.00 94.50 372 GLN A N 1
ATOM 2920 C CA . GLN A 1 372 ? 10.994 1.294 -38.276 1.00 94.50 372 GLN A CA 1
ATOM 2921 C C . GLN A 1 372 ? 9.710 1.140 -37.452 1.00 94.50 372 GLN A C 1
ATOM 2923 O O . GLN A 1 372 ? 8.807 0.407 -37.851 1.00 94.50 372 GLN A O 1
ATOM 2928 N N . LEU A 1 373 ? 9.587 1.893 -36.355 1.00 93.38 373 LEU A N 1
ATOM 2929 C CA . LEU A 1 373 ? 8.353 1.985 -35.569 1.00 93.38 373 LEU A CA 1
ATOM 2930 C C . LEU A 1 373 ? 7.280 2.870 -36.229 1.00 93.38 373 LEU A C 1
ATOM 2932 O O . LEU A 1 373 ? 6.212 3.049 -35.654 1.00 93.38 373 LEU A O 1
ATOM 2936 N N . LYS A 1 374 ? 7.536 3.450 -37.412 1.00 93.19 374 LYS A N 1
ATOM 2937 C CA . LYS A 1 374 ? 6.641 4.411 -38.083 1.00 93.19 374 LYS A CA 1
ATOM 2938 C C . LYS A 1 374 ? 6.253 5.602 -37.187 1.00 93.19 374 LYS A C 1
ATOM 2940 O O . LYS A 1 374 ? 5.190 6.194 -37.369 1.00 93.19 374 LYS A O 1
ATOM 2945 N N . ILE A 1 375 ? 7.115 5.964 -36.235 1.00 90.06 375 ILE A N 1
ATOM 2946 C CA . ILE A 1 375 ? 6.916 7.102 -35.337 1.00 90.06 375 ILE A CA 1
ATOM 2947 C C . ILE A 1 375 ? 7.576 8.327 -35.980 1.00 90.06 375 ILE A C 1
ATOM 2949 O O . ILE A 1 375 ? 8.786 8.317 -36.224 1.00 90.06 375 ILE A O 1
ATOM 2953 N N . PRO A 1 376 ? 6.806 9.379 -36.295 1.00 87.38 376 PRO A N 1
ATOM 2954 C CA . PRO A 1 376 ? 7.328 10.553 -36.978 1.00 87.38 376 PRO A CA 1
ATOM 2955 C C . PRO A 1 376 ? 8.233 11.374 -36.043 1.00 87.38 376 PRO A C 1
ATOM 2957 O O . PRO A 1 376 ? 7.828 11.765 -34.950 1.00 87.38 376 PRO A O 1
ATOM 2960 N N . GLY A 1 377 ? 9.468 11.645 -36.475 1.00 82.25 377 GLY A N 1
ATOM 2961 C CA . GLY A 1 377 ? 10.461 12.360 -35.660 1.00 82.25 377 GLY A CA 1
ATOM 2962 C C . GLY A 1 377 ? 10.231 13.870 -35.527 1.00 82.25 377 GLY A C 1
ATOM 2963 O O . GLY A 1 377 ? 10.844 14.516 -34.686 1.00 82.25 377 GLY A O 1
ATOM 2964 N N . ASP A 1 378 ? 9.338 14.443 -36.332 1.00 81.12 378 ASP A N 1
ATOM 2965 C CA . ASP A 1 378 ? 9.000 15.870 -36.346 1.00 81.12 378 ASP A CA 1
ATOM 2966 C C . ASP A 1 378 ? 7.887 16.247 -35.343 1.00 81.12 378 ASP A C 1
ATOM 2968 O O . ASP A 1 378 ? 7.620 17.430 -35.118 1.00 81.12 378 ASP A O 1
ATOM 2972 N N . ARG A 1 379 ? 7.249 15.265 -34.685 1.00 78.69 379 ARG A N 1
ATOM 2973 C CA . ARG A 1 379 ? 6.114 15.485 -33.771 1.00 78.69 379 ARG A CA 1
ATOM 2974 C C . ARG A 1 379 ? 6.518 15.555 -32.299 1.00 78.69 379 ARG A C 1
ATOM 2976 O O . ARG A 1 379 ? 6.147 14.716 -31.484 1.00 78.69 379 ARG A O 1
ATOM 2983 N N . LEU A 1 380 ? 7.157 16.654 -31.905 1.00 75.44 380 LEU A N 1
ATOM 2984 C CA . LEU A 1 380 ? 7.437 16.935 -30.484 1.00 75.44 380 LEU A CA 1
ATOM 2985 C C . LEU A 1 380 ? 6.169 17.165 -29.631 1.00 75.44 380 LEU A C 1
ATOM 2987 O O . LEU A 1 380 ? 6.235 17.140 -28.405 1.00 75.44 380 LEU A O 1
ATOM 2991 N N . GLY A 1 381 ? 5.002 17.376 -30.250 1.00 77.56 381 GLY A N 1
ATOM 2992 C CA . GLY A 1 381 ? 3.742 17.624 -29.537 1.00 77.56 381 GLY A CA 1
ATOM 2993 C C . GLY A 1 381 ? 3.184 16.421 -28.763 1.00 77.56 381 GLY A C 1
ATOM 2994 O O . GLY A 1 381 ? 2.354 16.612 -27.876 1.00 77.56 381 GLY A O 1
ATOM 2995 N N . PHE A 1 382 ? 3.633 15.194 -29.062 1.00 81.31 382 PHE A N 1
ATOM 2996 C CA . PHE A 1 382 ? 3.087 13.958 -28.484 1.00 81.31 382 PHE A CA 1
ATOM 2997 C C . PHE A 1 382 ? 4.163 13.034 -27.898 1.00 81.31 382 PHE A C 1
ATOM 2999 O O . PHE A 1 382 ? 4.021 11.816 -27.930 1.00 81.31 382 PHE A O 1
ATOM 3006 N N . THR A 1 383 ? 5.210 13.590 -27.283 1.00 81.62 383 THR A N 1
ATOM 3007 C CA . THR A 1 383 ? 6.324 12.817 -26.689 1.00 81.62 383 THR A CA 1
ATOM 3008 C C . THR A 1 383 ? 5.892 11.741 -25.692 1.00 81.62 383 THR A C 1
ATOM 3010 O O . THR A 1 383 ? 6.578 10.739 -25.552 1.00 81.62 383 THR A O 1
ATOM 3013 N N . SER A 1 384 ? 4.747 11.881 -25.019 1.00 81.56 384 SER A N 1
ATOM 3014 C CA . SER A 1 384 ? 4.216 10.836 -24.123 1.00 81.56 384 SER A CA 1
ATOM 3015 C C . SER A 1 384 ? 3.682 9.587 -24.842 1.00 81.56 384 SER A C 1
ATOM 3017 O O . SER A 1 384 ? 3.444 8.570 -24.192 1.00 81.56 384 SER A O 1
ATOM 3019 N N . ARG A 1 385 ? 3.454 9.671 -26.157 1.00 82.50 385 ARG A N 1
ATOM 3020 C CA . ARG A 1 385 ? 2.942 8.597 -27.028 1.00 82.50 385 ARG A CA 1
ATOM 3021 C C . ARG A 1 385 ? 4.002 8.128 -28.018 1.00 82.50 385 ARG A C 1
ATOM 3023 O O . ARG A 1 385 ? 4.148 6.937 -28.251 1.00 82.50 385 ARG A O 1
ATOM 3030 N N . ASP A 1 386 ? 4.763 9.081 -28.539 1.00 89.00 386 ASP A N 1
ATOM 3031 C CA . ASP A 1 386 ? 5.740 8.890 -29.606 1.00 89.00 386 ASP A CA 1
ATOM 3032 C C . ASP A 1 386 ? 7.146 8.681 -29.019 1.00 89.00 386 ASP A C 1
ATOM 3034 O O . ASP A 1 386 ? 8.132 9.249 -29.484 1.00 89.00 386 ASP A O 1
ATOM 3038 N N . SER A 1 387 ? 7.235 7.905 -27.937 1.00 93.31 387 SER A N 1
ATOM 3039 C CA . SER A 1 387 ? 8.487 7.603 -27.246 1.00 93.31 387 SER A CA 1
ATOM 3040 C C . SER A 1 387 ? 8.564 6.149 -26.807 1.00 93.31 387 SER A C 1
ATOM 3042 O O . SER A 1 387 ? 7.552 5.476 -26.599 1.00 93.31 387 SER A O 1
ATOM 3044 N N . VAL A 1 388 ? 9.797 5.675 -26.652 1.00 95.06 388 VAL A N 1
ATOM 3045 C CA . VAL A 1 388 ? 10.090 4.360 -26.081 1.00 95.06 388 VAL A CA 1
ATOM 3046 C C . VAL A 1 388 ? 10.629 4.559 -24.675 1.00 95.06 388 VAL A C 1
ATOM 3048 O O . VAL A 1 388 ? 11.560 5.327 -24.451 1.00 95.06 388 VAL A O 1
ATOM 3051 N N . GLN A 1 389 ? 10.033 3.872 -23.713 1.00 95.81 389 GLN A N 1
ATOM 3052 C CA . GLN A 1 389 ? 10.461 3.866 -22.324 1.00 95.81 389 GLN A CA 1
ATOM 3053 C C . GLN A 1 389 ? 11.426 2.709 -22.090 1.00 95.81 389 GLN A C 1
ATOM 3055 O O . GLN A 1 389 ? 11.100 1.563 -22.385 1.00 95.81 389 GLN A O 1
ATOM 3060 N N . ILE A 1 390 ? 12.601 3.014 -21.549 1.00 95.88 390 ILE A N 1
ATOM 3061 C CA . ILE A 1 390 ? 13.631 2.043 -21.193 1.00 95.88 390 ILE A CA 1
ATOM 3062 C C . ILE A 1 390 ? 13.662 1.883 -19.680 1.00 95.88 390 ILE A C 1
ATOM 3064 O O . ILE A 1 390 ? 13.833 2.853 -18.940 1.00 95.88 390 ILE A O 1
ATOM 3068 N N . PHE A 1 391 ? 13.527 0.644 -19.236 1.00 95.31 391 PHE A N 1
ATOM 3069 C CA . PHE A 1 391 ? 13.624 0.221 -17.852 1.00 95.31 391 PHE A CA 1
ATOM 3070 C C . PHE A 1 391 ? 14.823 -0.723 -17.715 1.00 95.31 391 PHE A C 1
ATOM 3072 O O . PHE A 1 391 ? 15.103 -1.517 -18.614 1.00 95.31 391 PHE A O 1
ATOM 3079 N N . LEU A 1 392 ? 15.533 -0.646 -16.592 1.00 93.19 392 LEU A N 1
ATOM 3080 C CA . LEU A 1 392 ? 16.730 -1.446 -16.340 1.00 93.19 392 LEU A CA 1
ATOM 3081 C C . LEU A 1 392 ? 16.572 -2.193 -15.024 1.00 93.19 392 LEU A C 1
ATOM 3083 O O . LEU A 1 392 ? 16.358 -1.576 -13.982 1.00 93.19 392 LEU A O 1
ATOM 3087 N N . ALA A 1 393 ? 16.712 -3.511 -15.045 1.00 90.69 393 ALA A N 1
ATOM 3088 C CA . ALA A 1 393 ? 16.723 -4.324 -13.833 1.00 90.69 393 ALA A CA 1
ATOM 3089 C C . ALA A 1 393 ? 17.434 -5.652 -14.076 1.00 90.69 393 ALA A C 1
ATOM 3091 O O . ALA A 1 393 ? 17.683 -6.028 -15.213 1.00 90.69 393 ALA A O 1
ATOM 3092 N N . THR A 1 394 ? 17.735 -6.391 -13.014 1.00 87.38 394 THR A N 1
ATOM 3093 C CA . THR A 1 394 ? 18.304 -7.747 -13.126 1.00 87.38 394 THR A CA 1
ATOM 3094 C C . THR A 1 394 ? 17.241 -8.849 -13.078 1.00 87.38 394 THR A C 1
ATOM 3096 O O . THR A 1 394 ? 17.562 -10.032 -13.168 1.00 87.38 394 THR A O 1
ATOM 3099 N N . ASN A 1 395 ? 15.968 -8.480 -12.910 1.00 87.94 395 ASN A N 1
ATOM 3100 C CA . ASN A 1 395 ? 14.859 -9.421 -12.815 1.00 87.94 395 ASN A CA 1
ATOM 3101 C C . ASN A 1 395 ? 14.346 -9.799 -14.218 1.00 87.94 395 ASN A C 1
ATOM 3103 O O . ASN A 1 395 ? 14.101 -8.885 -15.004 1.00 87.94 395 ASN A O 1
ATOM 3107 N N . PRO A 1 396 ? 14.148 -11.096 -14.529 1.00 88.44 396 PRO A N 1
ATOM 3108 C CA . PRO A 1 396 ? 13.642 -11.528 -15.832 1.00 88.44 396 PRO A CA 1
ATOM 3109 C C . PRO A 1 396 ? 12.146 -11.240 -16.059 1.00 88.44 396 PRO A C 1
ATOM 3111 O O . PRO A 1 396 ? 11.694 -11.289 -17.196 1.00 88.44 396 PRO A O 1
ATOM 3114 N N . ASP A 1 397 ? 11.365 -10.920 -15.023 1.00 89.31 397 ASP A N 1
ATOM 3115 C CA . ASP A 1 397 ? 9.933 -10.620 -15.151 1.00 89.31 397 ASP A CA 1
ATOM 3116 C C . ASP A 1 397 ? 9.693 -9.165 -15.597 1.00 89.31 397 ASP A C 1
ATOM 3118 O O . ASP A 1 397 ? 9.791 -8.225 -14.802 1.00 89.31 397 ASP A O 1
ATOM 3122 N N . VAL A 1 398 ? 9.312 -8.979 -16.867 1.00 90.12 398 VAL A N 1
ATOM 3123 C CA . VAL A 1 398 ? 9.013 -7.666 -17.473 1.00 90.12 398 VAL A CA 1
ATOM 3124 C C . VAL A 1 398 ? 7.997 -6.855 -16.675 1.00 90.12 398 VAL A C 1
ATOM 3126 O O . VAL A 1 398 ? 8.216 -5.663 -16.438 1.00 90.12 398 VAL A O 1
ATOM 3129 N N . LYS A 1 399 ? 6.895 -7.475 -16.238 1.00 90.12 399 LYS A N 1
ATOM 3130 C CA . LYS A 1 399 ? 5.826 -6.776 -15.509 1.00 90.12 399 LYS A CA 1
ATOM 3131 C C . LYS A 1 399 ? 6.385 -6.216 -14.211 1.00 90.12 399 LYS A C 1
ATOM 3133 O O . LYS A 1 399 ? 6.164 -5.054 -13.869 1.00 90.12 399 LYS A O 1
ATOM 3138 N N . ARG A 1 400 ? 7.173 -7.026 -13.514 1.00 89.50 400 ARG A N 1
ATOM 3139 C CA . ARG A 1 400 ? 7.823 -6.620 -12.277 1.00 89.50 400 ARG A CA 1
ATOM 3140 C C . ARG A 1 400 ? 8.843 -5.510 -12.498 1.00 89.50 400 ARG A C 1
ATOM 3142 O O . ARG A 1 400 ? 8.788 -4.518 -11.772 1.00 89.50 400 ARG A O 1
ATOM 3149 N N . VAL A 1 401 ? 9.702 -5.610 -13.514 1.00 90.38 401 VAL A N 1
ATOM 3150 C CA . VAL A 1 401 ? 10.659 -4.545 -13.866 1.00 90.38 401 VAL A CA 1
ATOM 3151 C C . VAL A 1 401 ? 9.941 -3.217 -14.096 1.00 90.38 401 VAL A C 1
ATOM 3153 O O . VAL A 1 401 ? 10.299 -2.219 -13.470 1.00 90.38 401 VAL A O 1
ATOM 3156 N N . MET A 1 402 ? 8.876 -3.210 -14.899 1.00 91.69 402 MET A N 1
ATOM 3157 C CA . MET A 1 402 ? 8.097 -1.999 -15.177 1.00 91.69 402 MET A CA 1
ATOM 3158 C C . MET A 1 402 ? 7.455 -1.389 -13.921 1.00 91.69 402 MET A C 1
ATOM 3160 O O . MET A 1 402 ? 7.316 -0.173 -13.836 1.00 91.69 402 MET A O 1
ATOM 3164 N N . THR A 1 403 ? 7.069 -2.206 -12.933 1.00 90.44 403 THR A N 1
ATOM 3165 C CA . THR A 1 403 ? 6.477 -1.706 -11.673 1.00 90.44 403 THR A CA 1
ATOM 3166 C C . THR A 1 403 ? 7.498 -1.238 -10.638 1.00 90.44 403 THR A C 1
ATOM 3168 O O . THR A 1 403 ? 7.146 -0.478 -9.736 1.00 90.44 403 THR A O 1
ATOM 3171 N N . LEU A 1 404 ? 8.741 -1.718 -10.713 1.00 90.50 404 LEU A N 1
ATOM 3172 C CA . LEU A 1 404 ? 9.771 -1.443 -9.707 1.00 90.50 404 LEU A CA 1
ATOM 3173 C C . LEU A 1 404 ? 10.742 -0.341 -10.120 1.00 90.50 404 LEU A C 1
ATOM 3175 O O . LEU A 1 404 ? 11.438 0.199 -9.258 1.00 90.50 404 LEU A O 1
ATOM 3179 N N . THR A 1 405 ? 10.798 -0.014 -11.410 1.00 91.50 405 THR A N 1
ATOM 3180 C CA . THR A 1 405 ? 11.817 0.872 -11.978 1.00 91.50 405 THR A CA 1
ATOM 3181 C C . THR A 1 405 ? 11.199 2.088 -12.647 1.00 91.50 405 THR A C 1
ATOM 3183 O O . THR A 1 405 ? 10.108 2.029 -13.210 1.00 91.50 405 THR A O 1
ATOM 3186 N N . ALA A 1 406 ? 11.889 3.224 -12.550 1.00 91.81 406 ALA A N 1
ATOM 3187 C CA . ALA A 1 406 ? 11.483 4.434 -13.247 1.00 91.81 406 ALA A CA 1
ATOM 3188 C C . ALA A 1 406 ? 11.958 4.360 -14.709 1.00 91.81 406 ALA A C 1
ATOM 3190 O O . ALA A 1 406 ? 13.143 4.100 -14.938 1.00 91.81 406 ALA A O 1
ATOM 3191 N N . PRO A 1 407 ? 11.081 4.595 -15.701 1.00 95.06 407 PRO A N 1
ATOM 3192 C CA . PRO A 1 407 ? 11.490 4.565 -17.096 1.00 95.06 407 PRO A CA 1
ATOM 3193 C C . PRO A 1 407 ? 12.342 5.778 -17.462 1.00 95.06 407 PRO A C 1
ATOM 3195 O O . PRO A 1 407 ? 12.035 6.906 -17.073 1.00 95.06 407 PRO A O 1
ATOM 3198 N N . THR A 1 408 ? 13.335 5.574 -18.324 1.00 94.56 408 THR A N 1
ATOM 3199 C CA . THR A 1 408 ? 13.938 6.654 -19.115 1.00 94.56 408 THR A CA 1
ATOM 3200 C C . THR A 1 408 ? 13.265 6.722 -20.472 1.00 94.56 408 THR A C 1
ATOM 3202 O O . THR A 1 408 ? 13.173 5.731 -21.187 1.00 94.56 408 THR A O 1
ATOM 3205 N N . THR A 1 409 ? 12.761 7.900 -20.821 1.00 94.50 409 THR A N 1
ATOM 3206 C CA . THR A 1 409 ? 12.013 8.102 -22.064 1.00 94.50 409 THR A CA 1
ATOM 3207 C C . THR A 1 409 ? 12.968 8.495 -23.187 1.00 94.50 409 THR A C 1
ATOM 3209 O O . THR A 1 409 ? 13.629 9.527 -23.099 1.00 94.50 409 THR A O 1
ATOM 3212 N N . LEU A 1 410 ? 13.020 7.687 -24.245 1.00 94.12 410 LEU A N 1
ATOM 3213 C CA . LEU A 1 410 ? 13.734 7.980 -25.484 1.00 94.12 410 LEU A CA 1
ATOM 3214 C C . LEU A 1 410 ? 12.785 8.651 -26.473 1.00 94.12 410 LEU A C 1
ATOM 3216 O O . LEU A 1 410 ? 11.716 8.119 -26.777 1.00 94.12 410 LEU A O 1
ATOM 3220 N N . ILE A 1 411 ? 13.188 9.818 -26.970 1.00 92.69 411 ILE A N 1
ATOM 3221 C CA . ILE A 1 411 ? 12.411 10.653 -27.891 1.00 92.69 411 ILE A CA 1
ATOM 3222 C C . ILE A 1 411 ? 13.120 10.655 -29.252 1.00 92.69 411 ILE A C 1
ATOM 3224 O O . ILE A 1 411 ? 14.346 10.804 -29.265 1.00 92.69 411 ILE A O 1
ATOM 3228 N N . PRO A 1 412 ? 12.388 10.545 -30.378 1.00 91.94 412 PRO A N 1
ATOM 3229 C CA . PRO A 1 412 ? 12.968 10.597 -31.715 1.00 91.94 412 PRO A CA 1
ATOM 3230 C C . PRO A 1 412 ? 13.937 11.767 -31.918 1.00 91.94 412 PRO A C 1
ATOM 3232 O O . PRO A 1 412 ? 13.627 12.908 -31.578 1.00 91.94 412 PRO A O 1
ATOM 3235 N N . GLY A 1 413 ? 15.108 11.481 -32.494 1.00 89.00 413 GLY A N 1
ATOM 3236 C CA . GLY A 1 413 ? 16.111 12.493 -32.849 1.00 89.00 413 GLY A CA 1
ATOM 3237 C C . GLY A 1 413 ? 16.876 13.095 -31.665 1.00 89.00 413 GLY A C 1
ATOM 3238 O O . GLY A 1 413 ? 17.697 13.988 -31.868 1.00 89.00 413 GLY A O 1
ATOM 3239 N N . VAL A 1 414 ? 16.633 12.623 -30.437 1.00 90.19 414 VAL A N 1
ATOM 3240 C CA . VAL A 1 414 ? 17.378 13.043 -29.246 1.00 90.19 414 VAL A CA 1
ATOM 3241 C C . VAL A 1 414 ? 18.336 11.938 -28.827 1.00 90.19 414 VAL A C 1
ATOM 3243 O O . VAL A 1 414 ? 17.918 10.821 -28.526 1.00 90.19 414 VAL A O 1
ATOM 3246 N N . ASN A 1 415 ? 19.619 12.278 -28.766 1.00 91.56 415 ASN A N 1
ATOM 3247 C CA . ASN A 1 415 ? 20.675 11.404 -28.273 1.00 91.56 415 ASN A CA 1
ATOM 3248 C C . ASN A 1 415 ? 20.876 11.660 -26.783 1.00 91.56 415 ASN A C 1
ATOM 3250 O O . ASN A 1 415 ? 20.948 12.821 -26.374 1.00 91.56 415 ASN A O 1
ATOM 3254 N N . LEU A 1 416 ? 20.940 10.607 -25.970 1.00 93.31 416 LEU A N 1
ATOM 3255 C CA . LEU A 1 416 ? 20.994 10.716 -24.517 1.00 93.31 416 LEU A CA 1
ATOM 3256 C C . LEU A 1 416 ? 22.212 9.976 -23.949 1.00 93.31 416 LEU A C 1
ATOM 3258 O O . LEU A 1 416 ? 22.614 8.915 -24.413 1.00 93.31 416 LEU A O 1
ATOM 3262 N N . VAL A 1 417 ? 22.789 10.521 -22.887 1.00 92.69 417 VAL A N 1
ATOM 3263 C CA . VAL A 1 417 ? 23.787 9.846 -22.054 1.00 92.69 417 VAL A CA 1
ATOM 3264 C C . VAL A 1 417 ? 23.247 9.814 -20.637 1.00 92.69 417 VAL A C 1
ATOM 3266 O O . VAL A 1 417 ? 22.927 10.851 -20.052 1.00 92.69 417 VAL A O 1
ATOM 3269 N N . GLY A 1 418 ? 23.120 8.608 -20.098 1.00 90.94 418 GLY A N 1
ATOM 3270 C CA . GLY A 1 418 ? 22.626 8.337 -18.761 1.00 90.94 418 GLY A CA 1
ATOM 3271 C C . GLY A 1 418 ? 23.706 7.749 -17.859 1.00 90.94 418 GLY A C 1
ATOM 3272 O O . GLY A 1 418 ? 24.580 6.996 -18.286 1.00 90.94 418 GLY A O 1
ATOM 3273 N N . MET A 1 419 ? 23.632 8.063 -1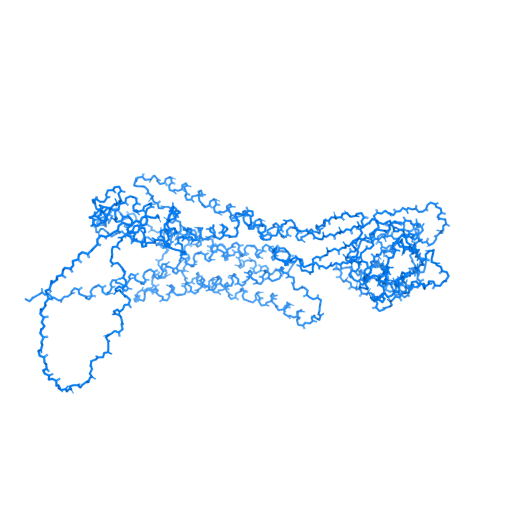6.570 1.00 89.31 419 MET A N 1
ATOM 3274 C CA . MET A 1 419 ? 24.336 7.282 -15.551 1.00 89.31 419 MET A CA 1
ATOM 3275 C C . MET A 1 419 ? 23.341 6.342 -14.883 1.00 89.31 419 MET A C 1
ATOM 3277 O O . MET A 1 419 ? 22.354 6.809 -14.312 1.00 89.31 419 MET A O 1
ATOM 3281 N N . VAL A 1 420 ? 23.614 5.042 -14.938 1.00 87.44 420 VAL A N 1
ATOM 3282 C CA . VAL A 1 420 ? 22.839 4.014 -14.239 1.00 87.44 420 VAL A CA 1
ATOM 3283 C C . VAL A 1 420 ? 23.431 3.851 -12.865 1.00 87.44 420 VAL A C 1
ATOM 3285 O O . VAL A 1 420 ? 24.614 3.615 -12.748 1.00 87.44 420 VAL A O 1
ATOM 3288 N N . LYS A 1 421 ? 22.633 3.957 -11.816 1.00 87.38 421 LYS A N 1
ATOM 3289 C CA . LYS A 1 421 ? 23.038 3.596 -10.464 1.00 87.38 421 LYS A CA 1
ATOM 3290 C C . LYS A 1 421 ? 22.324 2.322 -10.086 1.00 87.38 421 LYS A C 1
ATOM 3292 O O . LYS A 1 421 ? 21.094 2.273 -10.120 1.00 87.38 421 LYS A O 1
ATOM 3297 N N . MET A 1 422 ? 23.087 1.321 -9.676 1.00 84.75 422 MET A N 1
ATOM 3298 C CA . MET A 1 422 ? 22.500 0.125 -9.097 1.00 84.75 422 MET A CA 1
ATOM 3299 C C . MET A 1 422 ? 21.835 0.449 -7.762 1.00 84.75 422 MET A C 1
ATOM 3301 O O . MET A 1 422 ? 22.460 0.965 -6.828 1.00 84.75 422 MET A O 1
ATOM 3305 N N . ALA A 1 423 ? 20.545 0.140 -7.681 1.00 88.75 423 ALA A N 1
ATOM 3306 C CA . ALA A 1 423 ? 19.764 0.293 -6.473 1.00 88.75 423 ALA A CA 1
ATOM 3307 C C . ALA A 1 423 ? 19.059 -1.014 -6.107 1.00 88.75 423 ALA A C 1
ATOM 3309 O O . ALA A 1 423 ? 18.490 -1.694 -6.954 1.00 88.75 423 ALA A O 1
ATOM 3310 N N . ILE A 1 424 ? 19.061 -1.362 -4.826 1.00 90.69 424 ILE A N 1
ATOM 3311 C CA . ILE A 1 424 ? 18.245 -2.456 -4.300 1.00 90.69 424 ILE A CA 1
ATOM 3312 C C . ILE A 1 424 ? 16.881 -1.870 -3.972 1.00 90.69 424 ILE A C 1
ATOM 3314 O O . ILE A 1 424 ? 16.747 -1.074 -3.046 1.00 90.69 424 ILE A O 1
ATOM 3318 N N . ARG A 1 425 ? 15.859 -2.226 -4.738 1.00 92.94 425 ARG A N 1
ATOM 3319 C CA . ARG A 1 425 ? 14.472 -1.900 -4.431 1.00 92.94 425 ARG A CA 1
ATOM 3320 C C . ARG A 1 425 ? 13.914 -2.984 -3.522 1.00 92.94 425 ARG A C 1
ATOM 3322 O O . ARG A 1 425 ? 13.790 -4.126 -3.951 1.00 92.94 425 ARG A O 1
ATOM 3329 N N . ARG A 1 426 ? 13.551 -2.622 -2.294 1.00 93.19 426 ARG A N 1
ATOM 3330 C CA . ARG A 1 426 ? 12.807 -3.508 -1.393 1.00 93.19 426 ARG A CA 1
ATOM 3331 C C . ARG A 1 426 ? 11.347 -3.107 -1.403 1.00 93.19 426 ARG A C 1
ATOM 3333 O O . ARG A 1 426 ? 11.030 -1.978 -1.030 1.00 93.19 426 ARG A O 1
ATOM 3340 N N . LYS A 1 427 ? 10.472 -3.997 -1.860 1.00 93.06 427 LYS A N 1
ATOM 3341 C CA . LYS A 1 427 ? 9.022 -3.769 -1.875 1.00 93.06 427 LYS A CA 1
ATOM 3342 C C . LYS A 1 427 ? 8.361 -4.676 -0.850 1.00 93.06 427 LYS A C 1
ATOM 3344 O O . LYS A 1 427 ? 8.778 -5.818 -0.700 1.00 93.06 427 LYS A O 1
ATOM 3349 N N . PHE A 1 428 ? 7.322 -4.209 -0.165 1.00 92.38 428 PHE A N 1
ATOM 3350 C CA . PHE A 1 428 ? 6.519 -5.113 0.660 1.00 92.38 428 PHE A CA 1
ATOM 3351 C C . PHE A 1 428 ? 5.844 -6.161 -0.227 1.00 92.38 428 PHE A C 1
ATOM 3353 O O . PHE A 1 428 ? 5.069 -5.805 -1.118 1.00 92.38 428 PHE A O 1
ATOM 3360 N N . GLN A 1 429 ? 6.071 -7.444 0.059 1.00 89.69 429 GLN A N 1
ATOM 3361 C CA . GLN A 1 429 ? 5.375 -8.539 -0.621 1.00 89.69 429 GLN A CA 1
ATOM 3362 C C . GLN A 1 429 ? 3.861 -8.462 -0.356 1.00 89.69 429 GLN A C 1
ATOM 3364 O O . GLN A 1 429 ? 3.041 -8.693 -1.243 1.00 89.69 429 GLN A O 1
ATOM 3369 N N . PHE A 1 430 ? 3.489 -8.063 0.866 1.00 88.44 430 PHE A N 1
ATOM 3370 C CA . PHE A 1 430 ? 2.105 -7.944 1.317 1.00 88.44 430 PHE A CA 1
ATOM 3371 C C . PHE A 1 430 ? 1.827 -6.562 1.921 1.00 88.44 430 PHE A C 1
ATOM 3373 O O . PHE A 1 430 ? 1.585 -6.446 3.121 1.00 88.44 430 PHE A O 1
ATOM 3380 N N . GLN A 1 431 ? 1.795 -5.515 1.085 1.00 84.50 431 GLN A N 1
ATOM 3381 C CA . GLN A 1 431 ? 1.611 -4.114 1.517 1.00 84.50 431 GLN A CA 1
ATOM 3382 C C . GLN A 1 431 ? 0.503 -3.897 2.566 1.00 84.50 431 GLN A C 1
ATOM 3384 O O . GLN A 1 431 ? 0.659 -3.081 3.473 1.00 84.50 431 GLN A O 1
ATOM 3389 N N . GLY A 1 432 ? -0.628 -4.607 2.471 1.00 82.69 432 GLY A N 1
ATOM 3390 C CA . GLY A 1 432 ? -1.699 -4.433 3.453 1.00 82.69 432 GLY A CA 1
ATOM 3391 C C . GLY A 1 432 ? -1.481 -5.181 4.777 1.00 82.69 432 GLY A C 1
ATOM 3392 O O . GLY A 1 432 ? -1.976 -4.709 5.794 1.00 82.69 432 GLY A O 1
ATOM 3393 N N . LEU A 1 433 ? -0.731 -6.289 4.818 1.00 86.62 433 LEU A N 1
ATOM 3394 C CA . LEU A 1 433 ? -0.347 -6.909 6.097 1.00 86.62 433 LEU A CA 1
ATOM 3395 C C . LEU A 1 433 ? 0.730 -6.081 6.804 1.00 86.62 433 LEU A C 1
ATOM 3397 O O . LEU A 1 433 ? 0.691 -5.954 8.027 1.00 86.62 433 LEU A O 1
ATOM 3401 N N . SER A 1 434 ? 1.624 -5.454 6.040 1.00 88.38 434 SER A N 1
ATOM 3402 C CA . SER A 1 434 ? 2.611 -4.505 6.566 1.00 88.38 434 SER A CA 1
ATOM 3403 C C . SER A 1 434 ? 1.936 -3.284 7.201 1.00 88.38 434 SER A C 1
ATOM 3405 O O . SER A 1 434 ? 2.337 -2.868 8.284 1.00 88.38 434 SER A O 1
ATOM 3407 N N . SER A 1 435 ? 0.793 -2.828 6.660 1.00 88.69 435 SER A N 1
ATOM 3408 C CA . SER A 1 435 ? 0.001 -1.749 7.284 1.00 88.69 435 SER A CA 1
ATOM 3409 C C . SER A 1 435 ? -0.545 -2.090 8.673 1.00 88.69 435 SER A C 1
ATOM 3411 O O . SER A 1 435 ? -0.830 -1.190 9.464 1.00 88.69 435 SER A O 1
ATOM 3413 N N . LEU A 1 436 ? -0.660 -3.379 9.022 1.00 88.94 436 LEU A N 1
ATOM 3414 C CA . LEU A 1 436 ? -0.986 -3.761 10.393 1.00 88.94 436 LEU A CA 1
ATOM 3415 C C . LEU A 1 436 ? 0.184 -3.450 11.329 1.00 88.94 436 LEU A C 1
ATOM 3417 O O . LEU A 1 436 ? -0.067 -2.973 12.430 1.00 88.94 436 LEU A O 1
ATOM 3421 N N . GLY A 1 437 ? 1.429 -3.635 10.876 1.00 87.62 437 GLY A N 1
ATOM 3422 C CA . GLY A 1 437 ? 2.660 -3.455 11.652 1.00 87.62 437 GLY A CA 1
ATOM 3423 C C . GLY A 1 437 ? 3.198 -4.739 12.291 1.00 87.62 437 GLY A C 1
ATOM 3424 O O . GLY A 1 437 ? 3.905 -4.656 13.289 1.00 87.62 437 GLY A O 1
ATOM 3425 N N . ILE A 1 438 ? 2.811 -5.918 11.780 1.00 84.75 438 ILE A N 1
ATOM 3426 C CA . ILE A 1 438 ? 3.285 -7.228 12.280 1.00 84.75 438 ILE A CA 1
ATOM 3427 C C . ILE A 1 438 ? 4.261 -7.890 11.297 1.00 84.75 438 ILE A C 1
ATOM 3429 O O . ILE A 1 438 ? 5.188 -8.575 11.720 1.00 84.75 438 ILE A O 1
ATOM 3433 N N . PHE A 1 439 ? 4.036 -7.727 9.990 1.00 86.88 439 PHE A N 1
ATOM 3434 C CA . PHE A 1 439 ? 4.730 -8.497 8.960 1.00 86.88 439 PHE A CA 1
ATOM 3435 C C . PHE A 1 439 ? 5.367 -7.575 7.925 1.00 86.88 439 PHE A C 1
ATOM 3437 O O . PHE A 1 439 ? 4.720 -7.135 6.972 1.00 86.88 439 PHE A O 1
ATOM 3444 N N . ASP A 1 440 ? 6.664 -7.354 8.096 1.00 88.94 440 ASP A N 1
ATOM 3445 C CA . ASP A 1 440 ? 7.499 -6.639 7.138 1.00 88.94 440 ASP A CA 1
ATOM 3446 C C . ASP A 1 440 ? 8.264 -7.671 6.309 1.00 88.94 440 ASP A C 1
ATOM 3448 O O . ASP A 1 440 ? 9.442 -7.951 6.528 1.00 88.94 440 ASP A O 1
ATOM 3452 N N . ILE A 1 441 ? 7.537 -8.326 5.400 1.00 91.19 441 ILE A N 1
ATOM 3453 C CA . ILE A 1 441 ? 8.134 -9.256 4.441 1.00 91.19 441 ILE A CA 1
ATOM 3454 C C . ILE A 1 441 ? 8.462 -8.459 3.186 1.00 91.19 441 ILE A C 1
ATOM 3456 O O . ILE A 1 441 ? 7.562 -7.983 2.484 1.00 91.19 441 ILE A O 1
ATOM 3460 N N . TYR A 1 442 ? 9.758 -8.310 2.933 1.00 91.75 442 TYR A N 1
ATOM 3461 C CA . TYR A 1 442 ? 10.278 -7.590 1.784 1.00 91.75 442 TYR A CA 1
ATOM 3462 C C . TYR A 1 442 ? 10.648 -8.535 0.658 1.00 91.75 442 TYR A C 1
ATOM 3464 O O . TYR A 1 442 ? 11.107 -9.658 0.865 1.00 91.75 442 TYR A O 1
ATOM 3472 N N . GLU A 1 443 ? 10.478 -8.022 -0.545 1.00 90.50 443 GLU A N 1
ATOM 3473 C CA . GLU A 1 443 ? 11.011 -8.597 -1.750 1.00 90.50 443 GLU A CA 1
ATOM 3474 C C . GLU A 1 443 ? 12.095 -7.671 -2.306 1.00 90.50 443 GLU A C 1
ATOM 3476 O O . GLU A 1 443 ? 11.822 -6.544 -2.733 1.00 90.50 443 GLU A O 1
ATOM 3481 N N . ASP A 1 444 ? 13.333 -8.157 -2.283 1.00 89.62 444 ASP A N 1
ATOM 3482 C CA . ASP A 1 444 ? 14.507 -7.413 -2.725 1.00 89.62 444 ASP A CA 1
ATOM 3483 C C . ASP A 1 444 ? 14.709 -7.636 -4.228 1.00 89.62 444 ASP A C 1
ATOM 3485 O O . ASP A 1 444 ? 14.774 -8.765 -4.714 1.00 89.62 444 ASP A O 1
ATOM 3489 N N . THR A 1 445 ? 14.797 -6.551 -4.992 1.00 88.94 445 THR A N 1
ATOM 3490 C CA . THR A 1 445 ? 15.057 -6.588 -6.435 1.00 88.94 445 THR A CA 1
ATOM 3491 C C . THR A 1 445 ? 16.129 -5.573 -6.775 1.00 88.94 445 THR A C 1
ATOM 3493 O O . THR A 1 445 ? 16.025 -4.418 -6.373 1.00 88.94 445 THR A O 1
ATOM 3496 N N . VAL A 1 446 ? 17.149 -5.968 -7.533 1.00 87.88 446 VAL A N 1
ATOM 3497 C CA . VAL A 1 446 ? 18.146 -5.010 -8.015 1.00 87.88 446 VAL A CA 1
ATOM 3498 C C . VAL A 1 446 ? 17.648 -4.354 -9.296 1.00 87.88 446 VAL A C 1
ATOM 3500 O O . VAL A 1 446 ? 17.209 -5.012 -10.242 1.00 87.88 446 VAL A O 1
ATOM 3503 N N . ILE A 1 447 ? 17.683 -3.030 -9.285 1.00 91.88 447 ILE A N 1
ATOM 3504 C CA . ILE A 1 447 ? 17.183 -2.165 -10.339 1.00 91.88 447 ILE A CA 1
ATOM 3505 C C . ILE A 1 447 ? 18.283 -1.201 -10.783 1.00 91.88 447 ILE A C 1
ATOM 3507 O O . ILE A 1 447 ? 19.119 -0.786 -9.980 1.00 91.88 447 ILE A O 1
ATOM 3511 N N . GLY A 1 448 ? 18.267 -0.828 -12.059 1.00 90.00 448 GLY A N 1
ATOM 3512 C CA . GLY A 1 448 ? 19.078 0.258 -12.591 1.00 90.00 448 GLY A CA 1
ATOM 3513 C C . GLY A 1 448 ? 18.285 1.558 -12.543 1.00 90.00 448 GLY A C 1
ATOM 3514 O O . GLY A 1 448 ? 17.347 1.744 -13.314 1.00 90.00 448 GLY A O 1
ATOM 3515 N N . ASP A 1 449 ? 18.651 2.459 -11.636 1.00 90.31 449 ASP A N 1
ATOM 3516 C CA . ASP A 1 449 ? 18.069 3.799 -11.556 1.00 90.31 449 ASP A CA 1
ATOM 3517 C C . ASP A 1 449 ? 18.867 4.770 -12.433 1.00 90.31 449 ASP A C 1
ATOM 3519 O O . ASP A 1 449 ? 20.094 4.761 -12.406 1.00 90.31 449 ASP A O 1
ATOM 3523 N N . MET A 1 450 ? 18.201 5.638 -13.191 1.00 91.00 450 MET A N 1
ATOM 3524 C CA . MET A 1 450 ? 18.850 6.617 -14.075 1.00 91.00 450 MET A CA 1
ATOM 3525 C C . MET A 1 450 ? 18.533 8.044 -13.613 1.00 91.00 450 MET A C 1
ATOM 3527 O O . MET A 1 450 ? 17.774 8.758 -14.267 1.00 91.00 450 MET A O 1
ATOM 3531 N N . PRO A 1 451 ? 19.102 8.507 -12.482 1.00 86.81 451 PRO A N 1
ATOM 3532 C CA . PRO A 1 451 ? 18.760 9.813 -11.914 1.00 86.81 451 PRO A CA 1
ATOM 3533 C C . PRO A 1 451 ? 19.264 10.991 -12.758 1.00 86.81 451 PRO A C 1
ATOM 3535 O O . PRO A 1 451 ? 18.848 12.129 -12.547 1.00 86.81 451 PRO A O 1
ATOM 3538 N N . HIS A 1 452 ? 20.205 10.735 -13.669 1.00 89.75 452 HIS A N 1
ATOM 3539 C CA . HIS A 1 452 ? 20.853 11.749 -14.483 1.00 89.75 452 HIS A CA 1
ATOM 3540 C C . HIS A 1 452 ? 20.906 11.275 -15.931 1.00 89.75 452 HIS A C 1
ATOM 3542 O O . HIS A 1 452 ? 21.657 10.353 -16.253 1.00 89.75 452 HIS A O 1
ATOM 3548 N N . VAL A 1 453 ? 20.111 11.922 -16.778 1.00 92.00 453 VAL A N 1
ATOM 3549 C CA . VAL A 1 453 ? 20.078 11.713 -18.224 1.00 92.00 453 VAL A CA 1
ATOM 3550 C C . VAL A 1 453 ? 20.266 13.076 -18.877 1.00 92.00 453 VAL A C 1
ATOM 3552 O O . VAL A 1 453 ? 19.543 14.022 -18.565 1.00 92.00 453 VAL A O 1
ATOM 3555 N N . TYR A 1 454 ? 21.264 13.187 -19.745 1.00 93.75 454 TYR A N 1
ATOM 3556 C CA . TYR A 1 454 ? 21.633 14.423 -20.427 1.00 93.75 454 TYR A CA 1
ATOM 3557 C C . TYR A 1 454 ? 21.575 14.213 -21.934 1.00 93.75 454 TYR A C 1
ATOM 3559 O O . TYR A 1 454 ? 21.848 13.113 -22.407 1.00 93.75 454 TYR A O 1
ATOM 3567 N N . SER A 1 455 ? 21.258 15.257 -22.697 1.00 91.88 455 SER A N 1
ATOM 3568 C CA . SER A 1 455 ? 21.430 15.214 -24.151 1.00 91.88 455 SER A CA 1
ATOM 3569 C C . SER A 1 455 ? 22.912 15.102 -24.496 1.00 91.88 455 SER A C 1
ATOM 3571 O O . SER A 1 455 ? 23.718 15.852 -23.946 1.00 91.88 455 SER A O 1
ATOM 3573 N N . ASP A 1 456 ? 23.269 14.190 -25.399 1.00 87.38 456 ASP A N 1
ATOM 3574 C CA . ASP A 1 456 ? 24.627 14.097 -25.932 1.00 87.38 456 ASP A CA 1
ATOM 3575 C C . ASP A 1 456 ? 24.855 15.221 -26.955 1.00 87.38 456 ASP A C 1
ATOM 3577 O O . ASP A 1 456 ? 24.243 15.192 -28.027 1.00 87.38 456 ASP A O 1
ATOM 3581 N N . PRO A 1 457 ? 25.716 16.215 -26.671 1.00 80.50 457 PRO A N 1
ATOM 3582 C CA . PRO A 1 457 ? 25.970 17.301 -27.610 1.00 80.50 457 PRO A CA 1
ATOM 3583 C C . PRO A 1 457 ? 26.805 16.867 -28.825 1.00 80.50 457 PRO A C 1
ATOM 3585 O O . PRO A 1 457 ? 26.860 17.605 -29.806 1.00 80.50 457 PRO A O 1
ATOM 3588 N N . LEU A 1 458 ? 27.490 15.718 -28.766 1.00 81.56 458 LEU A N 1
ATOM 3589 C CA . LEU A 1 458 ? 28.398 15.256 -29.823 1.00 81.56 458 LEU A CA 1
ATOM 3590 C C . LEU A 1 458 ? 27.713 14.334 -30.829 1.00 81.56 458 LEU A C 1
ATOM 3592 O O . LEU A 1 458 ? 28.167 14.204 -31.969 1.00 81.56 458 LEU A O 1
ATOM 3596 N N . ALA A 1 459 ? 26.616 13.702 -30.429 1.00 77.25 459 ALA A N 1
ATOM 3597 C CA . ALA A 1 459 ? 25.862 12.836 -31.307 1.00 77.25 459 ALA A CA 1
ATOM 3598 C C . ALA A 1 459 ? 25.045 13.692 -32.293 1.00 77.25 459 ALA A C 1
ATOM 3600 O O . ALA A 1 459 ? 24.066 14.344 -31.932 1.00 77.25 459 ALA A O 1
ATOM 3601 N N . SER A 1 460 ? 25.462 13.687 -33.560 1.00 66.25 460 SER A N 1
ATOM 3602 C CA . SER A 1 460 ? 24.722 14.267 -34.682 1.00 66.25 460 SER A CA 1
ATOM 3603 C C . SER A 1 460 ? 24.215 13.126 -35.563 1.00 66.25 460 SER A C 1
ATOM 3605 O O . SER A 1 460 ? 24.971 12.475 -36.278 1.00 66.25 460 SER A O 1
ATOM 3607 N N . GLY A 1 461 ? 22.923 12.823 -35.457 1.00 66.75 461 GLY A N 1
ATOM 3608 C CA . GLY A 1 461 ? 22.306 11.697 -36.152 1.00 66.75 461 GLY A CA 1
ATOM 3609 C C . GLY A 1 461 ? 20.790 11.885 -36.219 1.00 66.75 461 GLY A C 1
ATOM 3610 O O . GLY A 1 461 ? 20.176 12.070 -35.174 1.00 66.75 461 GLY A O 1
ATOM 3611 N N . PRO A 1 462 ? 20.167 11.879 -37.410 1.00 60.53 462 PRO A N 1
ATOM 3612 C CA . PRO A 1 462 ? 18.786 12.341 -37.560 1.00 60.53 462 PRO A CA 1
ATOM 3613 C C . PRO A 1 462 ? 17.696 11.344 -37.129 1.00 60.53 462 PRO A C 1
ATOM 3615 O O . PRO A 1 462 ? 16.526 11.712 -37.157 1.00 60.53 462 PRO A O 1
ATOM 3618 N N . VAL A 1 463 ? 18.021 10.090 -36.779 1.00 61.25 463 VAL A N 1
ATOM 3619 C CA . VAL A 1 463 ? 16.991 9.025 -36.680 1.00 61.25 463 VAL A CA 1
ATOM 3620 C C . VAL A 1 463 ? 17.144 8.078 -35.486 1.00 61.25 463 VAL A C 1
ATOM 3622 O O . VAL A 1 463 ? 16.147 7.559 -34.986 1.00 61.25 463 VAL A O 1
ATOM 3625 N N . ALA A 1 464 ? 18.367 7.849 -35.016 1.00 68.75 464 ALA A N 1
ATOM 3626 C CA . ALA A 1 464 ? 18.650 6.932 -33.920 1.00 68.75 464 ALA A CA 1
ATOM 3627 C C . ALA A 1 464 ? 18.804 7.708 -32.610 1.00 68.75 464 ALA A C 1
ATOM 3629 O O . ALA A 1 464 ? 19.488 8.724 -32.602 1.00 68.75 464 ALA A O 1
ATOM 3630 N N . SER A 1 465 ? 18.211 7.209 -31.525 1.00 75.56 465 SER A N 1
ATOM 3631 C CA . SER A 1 465 ? 18.419 7.733 -30.168 1.00 75.56 465 SER A CA 1
ATOM 3632 C C . SER A 1 465 ? 19.280 6.755 -29.364 1.00 75.56 465 SER A C 1
ATOM 3634 O O . SER A 1 465 ? 18.721 5.824 -28.780 1.00 75.56 465 SER A O 1
ATOM 3636 N N . PRO A 1 466 ? 20.618 6.908 -29.361 1.00 79.56 466 PRO A N 1
ATOM 3637 C CA . PRO A 1 466 ? 21.504 6.173 -28.488 1.00 79.56 466 PRO A CA 1
ATOM 3638 C C . PRO A 1 466 ? 21.303 6.642 -27.045 1.00 79.56 466 PRO A C 1
ATOM 3640 O O . PRO A 1 466 ? 21.202 7.841 -26.775 1.00 79.56 466 PRO A O 1
ATOM 3643 N N . LEU A 1 467 ? 21.273 5.684 -26.126 1.00 80.50 467 LEU A N 1
ATOM 3644 C CA . LEU A 1 467 ? 21.399 5.887 -24.690 1.00 80.50 467 LEU A CA 1
ATOM 3645 C C . LEU A 1 467 ? 22.649 5.154 -24.215 1.00 80.50 467 LEU A C 1
ATOM 3647 O O . LEU A 1 467 ? 22.670 3.925 -24.244 1.00 80.50 467 LEU A O 1
ATOM 3651 N N . ILE A 1 468 ? 23.670 5.907 -23.796 1.00 77.44 468 ILE A N 1
ATOM 3652 C CA . ILE A 1 468 ? 24.885 5.350 -23.182 1.00 77.44 468 ILE A CA 1
ATOM 3653 C C . ILE A 1 468 ? 24.681 5.279 -21.674 1.00 77.44 468 ILE A C 1
ATOM 3655 O O . ILE A 1 468 ? 24.346 6.290 -21.063 1.00 77.44 468 ILE A O 1
ATOM 3659 N N . LEU A 1 469 ? 24.909 4.112 -21.081 1.00 72.31 469 LEU A N 1
ATOM 3660 C CA . LEU A 1 469 ? 24.709 3.850 -19.658 1.00 72.31 469 LEU A CA 1
ATOM 3661 C C . LEU A 1 469 ? 26.045 3.611 -18.954 1.00 72.31 469 LEU A C 1
ATOM 3663 O O . LEU A 1 469 ? 26.736 2.661 -19.298 1.00 72.31 469 LEU A O 1
ATOM 3667 N N . ARG A 1 470 ? 26.380 4.445 -17.960 1.00 69.69 470 ARG A N 1
ATOM 3668 C CA . ARG A 1 470 ? 27.583 4.299 -17.111 1.00 69.69 470 ARG A CA 1
ATOM 3669 C C . ARG A 1 470 ? 27.225 4.012 -15.664 1.00 69.69 470 ARG A C 1
ATOM 3671 O O . ARG A 1 470 ? 26.397 4.738 -15.117 1.00 69.69 470 ARG A O 1
ATOM 3678 N N . ASP A 1 471 ? 27.892 3.048 -15.033 1.00 65.25 471 ASP A N 1
ATOM 3679 C CA . ASP A 1 471 ? 27.650 2.694 -13.628 1.00 65.25 471 ASP A CA 1
ATOM 3680 C C . ASP A 1 471 ? 28.701 3.291 -12.673 1.00 65.25 471 ASP A C 1
ATOM 3682 O O . ASP A 1 471 ? 29.867 2.881 -12.699 1.00 65.25 471 ASP A O 1
ATOM 3686 N N . PRO A 1 472 ? 28.340 4.280 -11.831 1.00 60.66 472 PRO A N 1
ATOM 3687 C CA . PRO A 1 472 ? 29.187 4.729 -10.748 1.00 60.66 472 PRO A CA 1
ATOM 3688 C C . PRO A 1 472 ? 29.000 3.800 -9.541 1.00 60.66 472 PRO A C 1
ATOM 3690 O O . PRO A 1 472 ? 27.881 3.604 -9.082 1.00 60.66 472 PRO A O 1
ATOM 3693 N N . ASN A 1 473 ? 30.111 3.336 -8.960 1.00 66.88 473 ASN A N 1
ATOM 3694 C CA . ASN A 1 473 ? 30.221 2.379 -7.839 1.00 66.88 473 ASN A CA 1
ATOM 3695 C C . ASN A 1 473 ? 29.456 2.712 -6.524 1.00 66.88 473 ASN A C 1
ATOM 3697 O O . ASN A 1 473 ? 29.746 2.132 -5.480 1.00 66.88 473 ASN A O 1
ATOM 3701 N N . SER A 1 474 ? 28.513 3.655 -6.506 1.00 72.31 474 SER A N 1
ATOM 3702 C CA . SER A 1 474 ? 27.692 3.992 -5.344 1.00 72.31 474 SER A CA 1
ATOM 3703 C C . SER A 1 474 ? 26.421 3.143 -5.293 1.00 72.31 474 SER A C 1
ATOM 3705 O O . SER A 1 474 ? 25.522 3.324 -6.117 1.00 72.31 474 SER A O 1
ATOM 3707 N N . GLY A 1 475 ? 26.314 2.287 -4.279 1.00 76.81 475 GLY A N 1
ATOM 3708 C CA . GLY A 1 475 ? 25.097 1.536 -4.004 1.00 76.81 475 GLY A CA 1
ATOM 3709 C C . GLY A 1 475 ? 24.003 2.388 -3.373 1.00 76.81 475 GLY A C 1
ATOM 3710 O O . GLY A 1 475 ? 24.244 3.190 -2.466 1.00 76.81 475 GLY A O 1
ATOM 3711 N N . LYS A 1 476 ? 22.768 2.191 -3.828 1.00 87.81 476 LYS A N 1
ATOM 3712 C CA . LYS A 1 476 ? 21.578 2.721 -3.159 1.00 87.81 476 LYS A CA 1
ATOM 3713 C C . LYS A 1 476 ? 20.665 1.576 -2.745 1.00 87.81 476 LYS A C 1
ATOM 3715 O O . LYS A 1 476 ? 20.572 0.569 -3.433 1.00 87.81 476 LYS A O 1
ATOM 3720 N N . SER A 1 477 ? 19.964 1.726 -1.635 1.00 89.88 477 SER A N 1
ATOM 3721 C CA . SER A 1 477 ? 18.840 0.861 -1.287 1.00 89.88 477 SER A CA 1
ATOM 3722 C C . SER A 1 477 ? 17.606 1.736 -1.135 1.00 89.88 477 SER A C 1
ATOM 3724 O O . SER A 1 477 ? 17.639 2.744 -0.433 1.00 89.88 477 SER A O 1
ATOM 3726 N N . ARG A 1 478 ? 16.536 1.403 -1.850 1.00 91.69 478 ARG A N 1
ATOM 3727 C CA . ARG A 1 478 ? 15.255 2.099 -1.809 1.00 91.69 478 ARG A CA 1
ATOM 3728 C C . ARG A 1 478 ? 14.216 1.146 -1.243 1.00 91.69 478 ARG A C 1
ATOM 3730 O O . ARG A 1 478 ? 13.688 0.289 -1.951 1.00 91.69 478 ARG A O 1
ATOM 3737 N N . GLU A 1 479 ? 13.920 1.322 0.030 1.00 94.06 479 GLU A N 1
ATOM 3738 C CA . GLU A 1 479 ? 13.018 0.463 0.785 1.00 94.06 479 GLU A CA 1
ATOM 3739 C C . GLU A 1 479 ? 11.638 1.108 0.870 1.00 94.06 479 GLU A C 1
ATOM 3741 O O . GLU A 1 479 ? 11.525 2.289 1.199 1.00 94.06 479 GLU A O 1
ATOM 3746 N N . ASP A 1 480 ? 10.589 0.365 0.520 1.00 92.06 480 ASP A N 1
ATOM 3747 C CA . ASP A 1 480 ? 9.228 0.769 0.860 1.00 92.06 480 ASP A CA 1
ATOM 3748 C C . ASP A 1 480 ? 9.107 0.850 2.374 1.00 92.06 480 ASP A C 1
ATOM 3750 O O . ASP A 1 480 ? 9.493 -0.065 3.091 1.00 92.06 480 ASP A O 1
ATOM 3754 N N . TYR A 1 481 ? 8.587 1.968 2.858 1.00 93.00 481 TYR A N 1
ATOM 3755 C CA . TYR A 1 481 ? 8.615 2.273 4.273 1.00 93.00 481 TYR A CA 1
ATOM 3756 C C . TYR A 1 481 ? 7.304 2.927 4.689 1.00 93.00 481 TYR A C 1
ATOM 3758 O O . TYR A 1 481 ? 6.837 3.861 4.042 1.00 93.00 481 TYR A O 1
ATOM 3766 N N . GLN A 1 482 ? 6.721 2.441 5.781 1.00 91.81 482 GLN A N 1
ATOM 3767 C CA . GLN A 1 482 ? 5.505 2.986 6.382 1.00 91.81 482 GLN A CA 1
ATOM 3768 C C . GLN A 1 482 ? 5.850 3.557 7.759 1.00 91.81 482 GLN A C 1
ATOM 3770 O O . GLN A 1 482 ? 6.499 2.899 8.571 1.00 91.81 482 GLN A O 1
ATOM 3775 N N . ASN A 1 483 ? 5.434 4.794 8.024 1.00 92.06 483 ASN A N 1
ATOM 3776 C CA . ASN A 1 483 ? 5.589 5.424 9.337 1.00 92.06 483 ASN A CA 1
ATOM 3777 C C . ASN A 1 483 ? 4.412 5.089 10.263 1.00 92.06 483 ASN A C 1
ATOM 3779 O O . ASN A 1 483 ? 4.559 5.089 11.489 1.00 92.06 483 ASN A O 1
ATOM 3783 N N . GLN A 1 484 ? 3.240 4.827 9.688 1.00 93.38 484 GLN A N 1
ATOM 3784 C CA . GLN A 1 484 ? 2.000 4.570 10.395 1.00 93.38 484 GLN A CA 1
ATOM 3785 C C . GLN A 1 484 ? 1.483 3.181 10.059 1.00 93.38 484 GLN A C 1
ATOM 3787 O O . GLN A 1 484 ? 1.067 2.876 8.946 1.00 93.38 484 GLN A O 1
ATOM 3792 N N . SER A 1 485 ? 1.455 2.353 11.091 1.00 93.81 485 SER A N 1
ATOM 3793 C CA . SER A 1 485 ? 0.771 1.072 11.097 1.00 93.81 485 SER A CA 1
ATOM 3794 C C . SER A 1 485 ? -0.395 1.100 12.079 1.00 93.81 485 SER A C 1
ATOM 3796 O O . SER A 1 485 ? -0.464 1.962 12.958 1.00 93.81 485 SER A O 1
ATOM 3798 N N . VAL A 1 486 ? -1.302 0.132 11.978 1.00 90.25 486 VAL A N 1
ATOM 3799 C CA . VAL A 1 486 ? -2.407 -0.036 12.934 1.00 90.25 486 VAL A CA 1
ATOM 3800 C C . VAL A 1 486 ? -1.870 -0.179 14.368 1.00 90.25 486 VAL A C 1
ATOM 3802 O O . VAL A 1 486 ? -2.399 0.450 15.286 1.00 90.25 486 VAL A O 1
ATOM 3805 N N . PHE A 1 487 ? -0.780 -0.934 14.577 1.00 91.62 487 PHE A N 1
ATOM 3806 C CA . PHE A 1 487 ? -0.119 -1.020 15.889 1.00 91.62 487 PHE A CA 1
ATOM 3807 C C . PHE A 1 487 ? 0.505 0.301 16.340 1.00 91.62 487 PHE A C 1
ATOM 3809 O O . PHE A 1 487 ? 0.389 0.641 17.519 1.00 91.62 487 PHE A O 1
ATOM 3816 N N . SER A 1 488 ? 1.111 1.067 15.429 1.00 91.69 488 SER A N 1
ATOM 3817 C CA . SER A 1 488 ? 1.592 2.421 15.735 1.00 91.69 488 SER A CA 1
ATOM 3818 C C . SER A 1 488 ? 0.431 3.324 16.169 1.00 91.69 488 SER A C 1
ATOM 3820 O O . SER A 1 488 ? 0.522 3.987 17.202 1.00 91.69 488 SER A O 1
ATOM 3822 N N . GLY A 1 489 ? -0.713 3.249 15.480 1.00 90.81 489 GLY A N 1
ATOM 3823 C CA . GLY A 1 489 ? -1.950 3.929 15.862 1.00 90.81 489 GLY A CA 1
ATOM 3824 C C . GLY A 1 489 ? -2.428 3.538 17.263 1.00 90.81 489 GLY A C 1
ATOM 3825 O O . GLY A 1 489 ? -2.720 4.409 18.080 1.00 90.81 489 GLY A O 1
ATOM 3826 N N . PHE A 1 490 ? -2.428 2.243 17.604 1.00 91.00 490 PHE A N 1
ATOM 3827 C CA . PHE A 1 490 ? -2.720 1.806 18.974 1.00 91.00 490 PHE A CA 1
ATOM 3828 C C . PHE A 1 490 ? -1.719 2.370 19.983 1.00 91.00 490 PHE A C 1
ATOM 3830 O O . PHE A 1 490 ? -2.133 2.831 21.044 1.00 91.00 490 PHE A O 1
ATOM 3837 N N . SER A 1 491 ? -0.422 2.365 19.666 1.00 92.69 491 SER A N 1
ATOM 3838 C CA . SER A 1 491 ? 0.625 2.927 20.524 1.00 92.69 491 SER A CA 1
ATOM 3839 C C . SER A 1 491 ? 0.411 4.420 20.789 1.00 92.69 491 SER A C 1
ATOM 3841 O O . SER A 1 491 ? 0.538 4.856 21.932 1.00 92.69 491 SER A O 1
ATOM 3843 N N . GLN A 1 492 ? 0.017 5.195 19.775 1.00 91.69 492 GLN A N 1
ATOM 3844 C CA . GLN A 1 492 ? -0.274 6.629 19.908 1.00 91.69 492 GLN A CA 1
ATOM 3845 C C . GLN A 1 492 ? -1.463 6.913 20.838 1.00 91.69 492 GLN A C 1
ATOM 3847 O O . GLN A 1 492 ? -1.458 7.904 21.562 1.00 91.69 492 GLN A O 1
ATOM 3852 N N . VAL A 1 493 ? -2.452 6.014 20.894 1.00 88.44 493 VAL A N 1
ATOM 3853 C CA . VAL A 1 493 ? -3.609 6.113 21.810 1.00 88.44 493 VAL A CA 1
ATOM 3854 C C . VAL A 1 493 ? -3.267 5.609 23.232 1.00 88.44 493 VAL A C 1
ATOM 3856 O O . VAL A 1 493 ? -4.139 5.468 24.088 1.00 88.44 493 VAL A O 1
ATOM 3859 N N . GLY A 1 494 ? -1.989 5.348 23.526 1.00 88.12 494 GLY A N 1
ATOM 3860 C CA . GLY A 1 494 ? -1.525 4.829 24.818 1.00 88.12 494 GLY A CA 1
ATOM 3861 C C . GLY A 1 494 ? -1.414 3.303 24.869 1.00 88.12 494 GLY A C 1
ATOM 3862 O O . GLY A 1 494 ? -1.385 2.721 25.953 1.00 88.12 494 GLY A O 1
ATOM 3863 N N . GLY A 1 495 ? -1.371 2.647 23.711 1.00 90.94 495 GLY A N 1
ATOM 3864 C CA . GLY A 1 495 ? -1.253 1.202 23.553 1.00 90.94 495 GLY A CA 1
ATOM 3865 C C . GLY A 1 495 ? -2.592 0.490 23.363 1.00 90.94 495 GLY A C 1
ATOM 3866 O O . GLY A 1 495 ? -3.665 0.984 23.717 1.00 90.94 495 GLY A O 1
ATOM 3867 N N . LEU A 1 496 ? -2.513 -0.739 22.846 1.00 84.44 496 LEU A N 1
ATOM 3868 C CA . LEU A 1 496 ? -3.669 -1.608 22.599 1.00 84.44 496 LEU A CA 1
ATOM 3869 C C . LEU A 1 496 ? -4.505 -1.836 23.872 1.00 84.44 496 LEU A C 1
ATOM 3871 O O . LEU A 1 496 ? -5.735 -1.815 23.832 1.00 84.44 496 LEU A O 1
ATOM 3875 N N . TRP A 1 497 ? -3.840 -1.999 25.021 1.00 82.88 497 TRP A N 1
ATOM 3876 C CA . TRP A 1 497 ? -4.505 -2.192 26.311 1.00 82.88 497 TRP A CA 1
ATOM 3877 C C . TRP A 1 497 ? -5.312 -0.967 26.745 1.00 82.88 497 TRP A C 1
ATOM 3879 O O . TRP A 1 497 ? -6.459 -1.107 27.164 1.00 82.88 497 TRP A O 1
ATOM 3889 N N . THR A 1 498 ? -4.743 0.232 26.612 1.00 84.31 498 THR A N 1
ATOM 3890 C CA . THR A 1 498 ? -5.417 1.488 26.967 1.00 84.31 498 THR A CA 1
ATOM 3891 C C . THR A 1 498 ? -6.600 1.749 26.046 1.00 84.31 498 THR A C 1
ATOM 3893 O O . THR A 1 498 ? -7.667 2.138 26.518 1.00 84.31 498 THR A O 1
ATOM 3896 N N . PHE A 1 499 ? -6.460 1.451 24.753 1.00 83.88 499 PHE A N 1
ATOM 3897 C CA . PHE A 1 499 ? -7.561 1.536 23.800 1.00 83.88 499 PHE A CA 1
ATOM 3898 C C . PHE A 1 499 ? -8.720 0.604 24.178 1.00 83.88 499 PHE A C 1
ATOM 3900 O O . PHE A 1 499 ? -9.862 1.055 24.299 1.00 83.88 499 PHE A O 1
ATOM 3907 N N . PHE A 1 500 ? -8.437 -0.677 24.451 1.00 79.69 500 PHE A N 1
ATOM 3908 C CA . PHE A 1 500 ? -9.466 -1.593 24.939 1.00 79.69 500 PHE A CA 1
ATOM 3909 C C . PHE A 1 500 ? -10.046 -1.115 26.267 1.00 79.69 500 PHE A C 1
ATOM 3911 O O . PHE A 1 500 ? -11.263 -1.104 26.416 1.00 79.69 500 PHE A O 1
ATOM 3918 N N . ALA A 1 501 ? -9.221 -0.647 27.203 1.00 80.06 501 ALA A N 1
ATOM 3919 C CA . ALA A 1 501 ? -9.693 -0.068 28.455 1.00 80.06 501 ALA A CA 1
ATOM 3920 C C . ALA A 1 501 ? -10.639 1.114 28.254 1.00 80.06 501 ALA A C 1
ATOM 3922 O O . ALA A 1 501 ? -11.652 1.187 28.948 1.00 80.06 501 ALA A O 1
ATOM 3923 N N . GLY A 1 502 ? -10.371 1.969 27.269 1.00 79.69 502 GLY A N 1
ATOM 3924 C CA . GLY A 1 502 ? -11.264 3.039 26.843 1.00 79.69 502 GLY A CA 1
ATOM 3925 C C . GLY A 1 502 ? -12.595 2.509 26.310 1.00 79.69 502 GLY A C 1
ATOM 3926 O O . GLY A 1 502 ? -13.648 2.941 26.778 1.00 79.69 502 GLY A O 1
ATOM 3927 N N . ILE A 1 503 ? -12.573 1.528 25.400 1.00 73.88 503 ILE A N 1
ATOM 3928 C CA . ILE A 1 503 ? -13.794 0.899 24.867 1.00 73.88 503 ILE A CA 1
ATOM 3929 C C . ILE A 1 503 ? -14.600 0.239 25.985 1.00 73.88 503 ILE A C 1
ATOM 3931 O O . ILE A 1 503 ? -15.804 0.458 26.090 1.00 73.88 503 ILE A O 1
ATOM 3935 N N . PHE A 1 504 ? -13.962 -0.553 26.843 1.00 71.25 504 PHE A N 1
ATOM 3936 C CA . PHE A 1 504 ? -14.631 -1.222 27.953 1.00 71.25 504 PHE A CA 1
ATOM 3937 C C . PHE A 1 504 ? -15.184 -0.205 28.960 1.00 71.25 504 PHE A C 1
ATOM 3939 O O . PHE A 1 504 ? -16.334 -0.326 29.379 1.00 71.25 504 PHE A O 1
ATOM 3946 N N . ALA A 1 505 ? -14.434 0.848 29.285 1.00 71.75 505 ALA A N 1
ATOM 3947 C CA . ALA A 1 505 ? -14.927 1.933 30.127 1.00 71.75 505 ALA A CA 1
ATOM 3948 C C . ALA A 1 505 ? -16.142 2.635 29.508 1.00 71.75 505 ALA A C 1
ATOM 3950 O O . ALA A 1 505 ? -17.131 2.856 30.204 1.00 71.75 505 ALA A O 1
ATOM 3951 N N . ALA A 1 506 ? -16.115 2.917 28.206 1.00 66.06 506 ALA A N 1
ATOM 3952 C CA . ALA A 1 506 ? -17.225 3.544 27.498 1.00 66.06 506 ALA A CA 1
ATOM 3953 C C . ALA A 1 506 ? -18.461 2.630 27.426 1.00 66.06 506 ALA A C 1
ATOM 3955 O O . ALA A 1 506 ? -19.577 3.055 27.720 1.00 66.06 506 ALA A O 1
ATOM 3956 N N . VAL A 1 507 ? -18.270 1.357 27.071 1.00 60.28 507 VAL A N 1
ATOM 3957 C CA . VAL A 1 507 ? -19.358 0.391 26.877 1.00 60.28 507 VAL A CA 1
ATOM 3958 C C . VAL A 1 507 ? -19.965 -0.031 28.209 1.00 60.28 507 VAL A C 1
ATOM 3960 O O . VAL A 1 507 ? -21.183 -0.175 28.300 1.00 60.28 507 VAL A O 1
ATOM 3963 N N . PHE A 1 508 ? -19.158 -0.258 29.245 1.00 64.88 508 PHE A N 1
ATOM 3964 C CA . PHE A 1 508 ? -19.600 -0.819 30.526 1.00 64.88 508 PHE A CA 1
ATOM 3965 C C . PHE A 1 508 ? -19.710 0.204 31.658 1.00 64.88 508 PHE A C 1
ATOM 3967 O O . PHE A 1 508 ? -20.251 -0.134 32.706 1.00 64.88 508 PHE A O 1
ATOM 3974 N N . GLY A 1 509 ? -19.259 1.445 31.460 1.00 63.53 509 GLY A N 1
ATOM 3975 C CA . GLY A 1 509 ? -19.200 2.453 32.525 1.00 63.53 509 GLY A CA 1
ATOM 3976 C C . GLY A 1 509 ? -18.189 2.103 33.625 1.00 63.53 509 GLY A C 1
ATOM 3977 O O . GLY A 1 509 ? -18.211 2.685 34.708 1.00 63.53 509 GLY A O 1
ATOM 3978 N N . THR A 1 510 ? -17.327 1.115 33.379 1.00 68.75 510 THR A N 1
ATOM 3979 C CA . THR A 1 510 ? -16.366 0.554 34.332 1.00 68.75 510 THR A CA 1
ATOM 3980 C C . THR 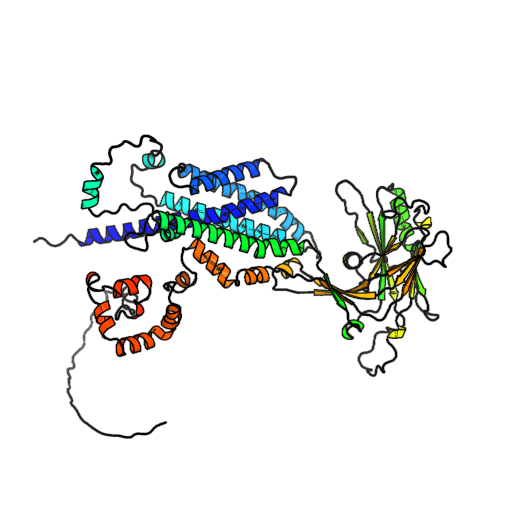A 1 510 ? -15.086 0.164 33.604 1.00 68.75 510 THR A C 1
ATOM 3982 O O . THR A 1 510 ? -15.171 -0.360 32.497 1.00 68.75 510 THR A O 1
ATOM 3985 N N . SER A 1 511 ? -13.913 0.357 34.217 1.00 70.19 511 SER A N 1
ATOM 3986 C CA . SER A 1 511 ? -12.644 -0.063 33.603 1.00 70.19 511 SER A CA 1
ATOM 3987 C C . SER A 1 511 ? -12.616 -1.576 33.343 1.00 70.19 511 SER A C 1
ATOM 3989 O O . SER A 1 511 ? -13.246 -2.348 34.070 1.00 70.19 511 SER A O 1
ATOM 3991 N N . THR A 1 512 ? -11.849 -2.020 32.343 1.00 66.38 512 THR A N 1
ATOM 3992 C CA . THR A 1 512 ? -11.650 -3.455 32.050 1.00 66.38 512 THR A CA 1
ATOM 3993 C C . THR A 1 512 ? -11.179 -4.225 33.275 1.00 66.38 512 THR A C 1
ATOM 3995 O O . THR A 1 512 ? -11.606 -5.353 33.484 1.00 66.38 512 THR A O 1
ATOM 3998 N N . MET A 1 513 ? -10.367 -3.596 34.132 1.00 64.62 513 MET A N 1
ATOM 3999 C CA . MET A 1 513 ? -9.912 -4.195 35.389 1.00 64.62 513 MET A CA 1
ATOM 4000 C C . MET A 1 513 ? -11.075 -4.555 36.318 1.00 64.62 513 MET A C 1
ATOM 4002 O O . MET A 1 513 ? -11.063 -5.616 36.936 1.00 64.62 513 MET A O 1
ATOM 4006 N N . ARG A 1 514 ? -12.123 -3.728 36.375 1.00 66.06 514 ARG A N 1
ATOM 4007 C CA . ARG A 1 514 ? -13.324 -4.038 37.159 1.00 66.06 514 ARG A CA 1
ATOM 4008 C C . ARG A 1 514 ? -14.134 -5.184 36.561 1.00 66.06 514 ARG A C 1
ATOM 4010 O O . ARG A 1 514 ? -14.759 -5.928 37.303 1.00 66.06 514 ARG A O 1
ATOM 4017 N N . ILE A 1 515 ? -14.133 -5.326 35.238 1.00 64.31 515 ILE A N 1
ATOM 4018 C CA . ILE A 1 515 ? -14.860 -6.401 34.549 1.00 64.31 515 ILE A CA 1
ATOM 4019 C C . ILE A 1 515 ? -14.117 -7.731 34.690 1.00 64.31 515 ILE A C 1
ATOM 4021 O O . ILE A 1 515 ? -14.738 -8.735 35.015 1.00 64.31 515 ILE A O 1
ATOM 4025 N N . LEU A 1 516 ? -12.802 -7.733 34.460 1.00 63.03 516 LEU A N 1
ATOM 4026 C CA . LEU A 1 516 ? -11.979 -8.943 34.488 1.00 63.03 516 LEU A CA 1
ATOM 4027 C C . LEU A 1 516 ? -11.722 -9.444 35.909 1.00 63.03 516 LEU A C 1
ATOM 4029 O O . LEU A 1 516 ? -11.718 -10.648 36.132 1.00 63.03 516 LEU A O 1
ATOM 4033 N N . PHE A 1 517 ? -11.527 -8.533 36.865 1.00 67.56 517 PHE A N 1
ATOM 4034 C CA . PHE A 1 517 ? -11.105 -8.891 38.222 1.00 67.56 517 PHE A CA 1
ATOM 4035 C C . PHE A 1 517 ? -12.135 -8.540 39.302 1.00 67.56 517 PHE A C 1
ATOM 4037 O O . PHE A 1 517 ? -11.897 -8.804 40.475 1.00 67.56 517 PHE A O 1
ATOM 4044 N N . GLY A 1 518 ? -13.266 -7.915 38.952 1.00 58.88 518 GLY A N 1
ATOM 4045 C CA . GLY A 1 518 ? -14.270 -7.468 39.929 1.00 58.88 518 GLY A CA 1
ATOM 4046 C C . GLY A 1 518 ? -13.834 -6.274 40.791 1.00 58.88 518 GLY A C 1
ATOM 4047 O O . GLY A 1 518 ? -14.591 -5.831 41.651 1.00 58.88 518 GLY A O 1
ATOM 4048 N N . LEU A 1 519 ? -12.637 -5.725 40.561 1.00 62.94 519 LEU A N 1
ATOM 4049 C CA . LEU A 1 519 ? -11.995 -4.765 41.461 1.00 62.94 519 LEU A CA 1
ATOM 4050 C C . LEU A 1 519 ? -12.600 -3.357 41.367 1.00 62.94 519 LEU A C 1
ATOM 4052 O O . LEU A 1 519 ? -12.924 -2.853 40.286 1.00 62.94 519 LEU A O 1
ATOM 4056 N N . LYS A 1 520 ? -12.710 -2.671 42.511 1.00 63.97 520 LYS A N 1
ATOM 4057 C CA . LYS A 1 520 ? -13.091 -1.250 42.554 1.00 63.97 520 LYS A CA 1
ATOM 4058 C C . LYS A 1 520 ? -12.008 -0.394 41.856 1.00 63.97 520 LYS A C 1
ATOM 4060 O O . LYS A 1 520 ? -10.821 -0.604 42.089 1.00 63.97 520 LYS A O 1
ATOM 4065 N N . PRO A 1 521 ? -12.389 0.584 41.009 1.00 53.03 521 PRO A N 1
ATOM 4066 C CA . PRO A 1 521 ? -11.512 1.164 39.983 1.00 53.03 521 PRO A CA 1
ATOM 4067 C C . PRO A 1 521 ? -10.409 2.115 40.486 1.00 53.03 521 PRO A C 1
ATOM 4069 O O . PRO A 1 521 ? -9.620 2.571 39.667 1.00 53.03 521 PRO A O 1
ATOM 4072 N N . LEU A 1 522 ? -10.340 2.429 41.786 1.00 50.19 522 LEU A N 1
ATOM 4073 C CA . LEU A 1 522 ? -9.409 3.432 42.332 1.00 50.19 522 LEU A CA 1
ATOM 4074 C C . LEU A 1 522 ? -8.270 2.864 43.190 1.00 50.19 522 LEU A C 1
ATOM 4076 O O . LEU A 1 522 ? -7.375 3.615 43.566 1.00 50.19 522 LEU A O 1
ATOM 4080 N N . ALA A 1 523 ? -8.246 1.564 43.482 1.00 51.22 523 ALA A N 1
ATOM 4081 C CA . ALA A 1 523 ? -7.187 0.993 44.306 1.00 51.22 523 ALA A CA 1
ATOM 4082 C C . ALA A 1 523 ? -6.197 0.220 43.428 1.00 51.22 523 ALA A C 1
ATOM 4084 O O . ALA A 1 523 ? -6.441 -0.934 43.088 1.00 51.22 523 ALA A O 1
ATOM 4085 N N . ILE A 1 524 ? -5.041 0.818 43.118 1.00 54.62 524 ILE A N 1
ATOM 4086 C CA . ILE A 1 524 ? -3.854 0.081 42.627 1.00 54.62 524 ILE A CA 1
ATOM 4087 C C . ILE A 1 524 ? -3.527 -1.075 43.599 1.00 54.62 524 ILE A C 1
ATOM 4089 O O . ILE A 1 524 ? -3.133 -2.167 43.193 1.00 54.62 524 ILE A O 1
ATOM 4093 N N . PHE A 1 525 ? -3.836 -0.868 44.882 1.00 54.84 525 PHE A N 1
ATOM 4094 C CA . PHE A 1 525 ? -3.806 -1.875 45.936 1.00 54.84 525 PHE A CA 1
ATOM 4095 C C . PHE A 1 525 ? -4.752 -3.065 45.707 1.00 54.84 525 PHE A C 1
ATOM 4097 O O . PHE A 1 525 ? -4.455 -4.148 46.183 1.00 54.84 525 PHE A O 1
ATOM 4104 N N . GLY A 1 526 ? -5.841 -2.939 44.944 1.00 57.03 526 GLY A N 1
ATOM 4105 C CA . GLY A 1 526 ? -6.794 -4.032 44.709 1.00 57.03 526 GLY A CA 1
ATOM 4106 C C . GLY A 1 526 ? -6.186 -5.240 43.985 1.00 57.03 526 GLY A C 1
ATOM 4107 O O . GLY A 1 526 ? -6.464 -6.379 44.354 1.00 57.03 526 GLY A O 1
ATOM 4108 N N . LEU A 1 527 ? -5.303 -5.011 43.003 1.00 61.47 527 LEU A N 1
ATOM 4109 C CA . LEU A 1 527 ? -4.596 -6.098 42.310 1.00 61.47 527 LEU A CA 1
ATOM 4110 C C . LEU A 1 527 ? -3.598 -6.792 43.242 1.00 61.47 527 LEU A C 1
ATOM 4112 O O . LEU A 1 527 ? -3.635 -8.017 43.366 1.00 61.47 527 LEU A O 1
ATOM 4116 N N . ALA A 1 528 ? -2.773 -6.013 43.952 1.00 65.12 528 ALA A N 1
ATOM 4117 C CA . ALA A 1 528 ? -1.819 -6.531 44.935 1.00 65.12 528 ALA A CA 1
ATOM 4118 C C . ALA A 1 528 ? -2.521 -7.301 46.073 1.00 65.12 528 ALA A C 1
ATOM 4120 O O . ALA A 1 528 ? -2.084 -8.386 46.457 1.00 65.12 528 ALA A O 1
ATOM 4121 N N . HIS A 1 529 ? -3.664 -6.795 46.547 1.00 66.44 529 HIS A N 1
ATOM 4122 C CA . HIS A 1 529 ? -4.501 -7.444 47.556 1.00 66.44 529 HIS A CA 1
ATOM 4123 C C . HIS A 1 529 ? -5.145 -8.736 47.045 1.00 66.44 529 HIS A C 1
ATOM 4125 O O . HIS A 1 529 ? -5.357 -9.643 47.845 1.00 66.44 529 HIS A O 1
ATOM 4131 N N . SER A 1 530 ? -5.442 -8.864 45.744 1.00 67.44 530 SER A N 1
ATOM 4132 C CA . SER A 1 530 ? -5.963 -10.127 45.201 1.00 67.44 530 SER A CA 1
ATOM 4133 C C . SER A 1 530 ? -4.908 -11.239 45.242 1.00 67.44 530 SER A C 1
ATOM 4135 O O . SER A 1 530 ? -5.219 -12.357 45.651 1.00 67.44 530 SER A O 1
ATOM 4137 N N . PHE A 1 531 ? -3.647 -10.918 44.924 1.00 78.44 531 PHE A N 1
ATOM 4138 C CA . PHE A 1 531 ? -2.546 -11.887 44.918 1.00 78.44 531 PHE A CA 1
ATOM 4139 C C . PHE A 1 531 ? -2.038 -12.233 46.323 1.00 78.44 531 PHE A C 1
ATOM 4141 O O . PHE A 1 531 ? -1.563 -13.342 46.545 1.00 78.44 531 PHE A O 1
ATOM 4148 N N . GLN A 1 532 ? -2.150 -11.313 47.286 1.00 83.38 532 GLN A N 1
ATOM 4149 C CA . GLN A 1 532 ? -1.672 -11.507 48.663 1.00 83.38 532 GLN A CA 1
ATOM 4150 C C . GLN A 1 532 ? -2.801 -11.557 49.699 1.00 83.38 532 GLN A C 1
ATOM 4152 O O . GLN A 1 532 ? -2.576 -11.303 50.881 1.00 83.38 532 GLN A O 1
ATOM 4157 N N . LYS A 1 533 ? -4.018 -11.910 49.272 1.00 80.62 533 LYS A N 1
ATOM 4158 C CA . LYS A 1 533 ? -5.247 -11.827 50.076 1.00 80.62 533 LYS A CA 1
ATOM 4159 C C . LYS A 1 533 ? -5.122 -12.460 51.466 1.00 80.62 533 LYS A C 1
ATOM 4161 O O . LYS A 1 533 ? -5.639 -11.902 52.428 1.00 80.62 533 LYS A O 1
ATOM 4166 N N . SER A 1 534 ? -4.435 -13.600 51.579 1.00 81.31 534 SER A N 1
ATOM 4167 C CA . SER A 1 534 ? -4.219 -14.310 52.849 1.00 81.31 534 SER A CA 1
ATOM 4168 C C . SER A 1 534 ? -3.239 -13.582 53.770 1.00 81.31 534 SER A C 1
ATOM 4170 O O . SER A 1 534 ? -3.615 -13.234 54.885 1.00 81.31 534 SER A O 1
ATOM 4172 N N . LYS A 1 535 ? -2.027 -13.279 53.286 1.00 85.00 535 LYS A N 1
ATOM 4173 C CA . LYS A 1 535 ? -0.984 -12.578 54.058 1.00 85.00 535 LYS A CA 1
ATOM 4174 C C . LYS A 1 535 ? -1.437 -11.198 54.513 1.00 85.00 535 LYS A C 1
ATOM 4176 O O . LYS A 1 535 ? -1.185 -10.795 55.640 1.00 85.00 535 LYS A O 1
ATOM 4181 N N . LEU A 1 536 ? -2.131 -10.482 53.636 1.00 80.88 536 LEU A N 1
ATOM 4182 C CA . LEU A 1 536 ? -2.590 -9.129 53.908 1.00 80.88 536 LEU A CA 1
ATOM 4183 C C . LEU A 1 536 ? -3.777 -9.136 54.875 1.00 80.88 536 LEU A C 1
ATOM 4185 O O . LEU A 1 536 ? -3.851 -8.281 55.746 1.00 80.88 536 LEU A O 1
ATOM 4189 N N . ARG A 1 537 ? -4.662 -10.140 54.800 1.00 84.31 537 ARG A N 1
ATOM 4190 C CA . ARG A 1 537 ? -5.693 -10.365 55.823 1.00 84.31 537 ARG A CA 1
ATOM 4191 C C . ARG A 1 537 ? -5.076 -10.688 57.180 1.00 84.31 537 ARG A C 1
ATOM 4193 O O . ARG A 1 537 ? -5.541 -10.159 58.179 1.00 84.31 537 ARG A O 1
ATOM 4200 N N . GLU A 1 538 ? -4.053 -11.533 57.222 1.00 88.50 538 GLU A N 1
ATOM 4201 C CA . GLU A 1 538 ? -3.364 -11.895 58.463 1.00 88.50 538 GLU A CA 1
ATOM 4202 C C . GLU A 1 538 ? -2.652 -10.687 59.087 1.00 88.50 538 GLU A C 1
ATOM 4204 O O . GLU A 1 538 ? -2.908 -10.367 60.245 1.00 88.50 538 GLU A O 1
ATOM 4209 N N . ALA A 1 539 ? -1.874 -9.940 58.296 1.00 87.06 539 ALA A N 1
ATOM 4210 C CA . ALA A 1 539 ? -1.213 -8.713 58.738 1.00 87.06 539 ALA A CA 1
ATOM 4211 C C . ALA A 1 539 ? -2.217 -7.636 59.179 1.00 87.06 539 ALA A C 1
ATOM 4213 O O . ALA A 1 539 ? -2.061 -7.033 60.235 1.00 87.06 539 ALA A O 1
ATOM 4214 N N . CYS A 1 540 ? -3.298 -7.434 58.420 1.00 84.50 540 CYS A N 1
ATOM 4215 C CA . CYS A 1 540 ? -4.316 -6.437 58.747 1.00 84.50 540 CYS A CA 1
ATOM 4216 C C . CYS A 1 540 ? -5.112 -6.824 60.006 1.00 84.50 540 CYS A C 1
ATOM 4218 O O . CYS A 1 540 ? -5.440 -5.957 60.809 1.00 84.50 540 CYS A O 1
ATOM 4220 N N . ASN A 1 541 ? -5.363 -8.119 60.231 1.00 87.25 541 ASN A N 1
ATOM 4221 C CA . ASN A 1 541 ? -5.973 -8.603 61.471 1.00 87.25 541 ASN A CA 1
ATOM 4222 C C . ASN A 1 541 ? -5.034 -8.456 62.676 1.00 87.25 541 ASN A C 1
ATOM 4224 O O . ASN A 1 541 ? -5.512 -8.176 63.774 1.00 87.25 541 ASN A O 1
ATOM 4228 N N . ALA A 1 542 ? -3.728 -8.651 62.478 1.00 92.31 542 ALA A N 1
ATOM 4229 C CA . ALA A 1 542 ? -2.728 -8.495 63.528 1.00 92.31 542 ALA A CA 1
ATOM 4230 C C . ALA A 1 542 ? -2.546 -7.022 63.929 1.00 92.31 542 ALA A C 1
ATOM 4232 O O . ALA A 1 542 ? -2.517 -6.704 65.115 1.00 92.31 542 ALA A O 1
ATOM 423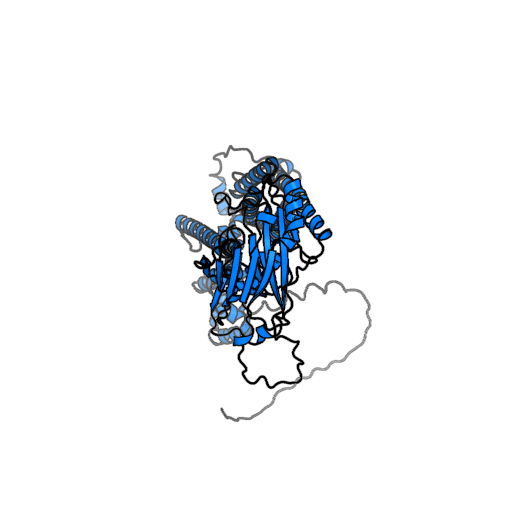3 N N . GLU A 1 543 ? -2.461 -6.121 62.950 1.00 93.06 543 GLU A N 1
ATOM 4234 C CA . GLU A 1 543 ? -2.147 -4.706 63.175 1.00 93.06 543 GLU A CA 1
ATOM 4235 C C . GLU A 1 543 ? -3.393 -3.859 63.482 1.00 93.06 543 GLU A C 1
ATOM 4237 O O . GLU A 1 543 ? -3.336 -2.918 64.276 1.00 93.06 543 GLU A O 1
ATOM 4242 N N . TYR A 1 544 ? -4.553 -4.228 62.925 1.00 88.31 544 TYR A N 1
ATOM 4243 C CA . TYR A 1 544 ? -5.809 -3.485 63.066 1.00 88.31 544 TYR A CA 1
ATOM 4244 C C . TYR A 1 544 ? -6.997 -4.379 63.467 1.00 88.31 544 TYR A C 1
ATOM 4246 O O . TYR A 1 544 ? -8.022 -4.406 62.776 1.00 88.31 544 TYR A O 1
ATOM 4254 N N . PRO A 1 545 ? -6.952 -5.065 64.624 1.00 86.12 545 PRO A N 1
ATOM 4255 C CA . PRO A 1 545 ? -8.010 -5.994 65.037 1.00 86.12 545 PRO A CA 1
ATOM 4256 C C . PRO A 1 545 ? -9.389 -5.325 65.194 1.00 86.12 545 PRO A C 1
ATOM 4258 O O . PRO A 1 545 ? -10.423 -5.965 65.003 1.00 86.12 545 PRO A O 1
ATOM 4261 N N . ARG A 1 546 ? -9.428 -4.015 65.484 1.00 86.50 546 ARG A N 1
ATOM 4262 C CA . ARG A 1 546 ? -10.678 -3.240 65.608 1.00 86.50 546 ARG A CA 1
ATOM 4263 C C . ARG A 1 546 ? -11.423 -3.065 64.286 1.00 86.50 546 ARG A C 1
ATOM 4265 O O . ARG A 1 546 ? -12.642 -2.958 64.299 1.00 86.50 546 ARG A O 1
ATOM 4272 N N . VAL A 1 547 ? -10.733 -3.127 63.146 1.00 84.44 547 VAL A N 1
ATOM 4273 C CA . VAL A 1 547 ? -11.372 -2.971 61.829 1.00 84.44 547 VAL A CA 1
ATOM 4274 C C . VAL A 1 547 ? -12.386 -4.089 61.575 1.00 84.44 547 VAL A C 1
ATOM 4276 O O . VAL A 1 547 ? -13.429 -3.835 60.980 1.00 84.44 547 VAL A O 1
ATOM 4279 N N . GLN A 1 548 ? -12.151 -5.305 62.083 1.00 83.75 548 GLN A N 1
ATOM 4280 C CA . GLN A 1 548 ? -13.156 -6.373 62.027 1.00 83.75 548 GLN A CA 1
ATOM 4281 C C . GLN A 1 548 ? -14.395 -6.055 62.867 1.00 83.75 548 GLN A C 1
ATOM 4283 O O . GLN A 1 548 ? -15.511 -6.328 62.423 1.00 83.75 548 GLN A O 1
ATOM 4288 N N . GLN A 1 549 ? -14.212 -5.468 64.054 1.00 87.38 549 GLN A N 1
ATOM 4289 C CA . GLN A 1 549 ? -15.328 -5.065 64.911 1.00 87.38 549 GLN A CA 1
ATOM 4290 C C . GLN A 1 549 ? -16.160 -3.983 64.219 1.00 87.38 549 GLN A C 1
ATOM 4292 O O . GLN A 1 549 ? -17.374 -4.146 64.088 1.00 87.38 549 GLN A O 1
ATOM 4297 N N . ASP A 1 550 ? -15.511 -2.968 63.650 1.00 85.31 550 ASP A N 1
ATOM 4298 C CA . ASP A 1 550 ? -16.188 -1.884 62.934 1.00 85.31 550 ASP A CA 1
ATOM 4299 C C . ASP A 1 550 ? -16.869 -2.376 61.641 1.00 85.31 550 ASP A C 1
ATOM 4301 O O . ASP A 1 550 ? -17.968 -1.940 61.300 1.00 85.31 550 ASP A O 1
ATOM 4305 N N . LEU A 1 551 ? -16.274 -3.346 60.936 1.00 83.50 551 LEU A N 1
ATOM 4306 C CA . LEU A 1 551 ? -16.896 -4.008 59.780 1.00 83.50 551 LEU A CA 1
ATOM 4307 C C . LEU A 1 551 ? -18.111 -4.853 60.165 1.00 83.50 551 LEU A C 1
ATOM 4309 O O . LEU A 1 551 ? -19.046 -4.980 59.371 1.00 83.50 551 LEU A O 1
ATOM 4313 N N . SER A 1 552 ? -18.100 -5.444 61.360 1.00 84.00 552 SER A N 1
ATOM 4314 C CA . SER A 1 552 ? -19.213 -6.236 61.887 1.00 84.00 552 SER A CA 1
ATOM 4315 C C . SER A 1 552 ? -20.333 -5.381 62.491 1.00 84.00 552 SER A C 1
ATOM 4317 O O . SER A 1 552 ? -21.472 -5.845 62.558 1.00 84.00 552 SER A O 1
ATOM 4319 N N . ALA A 1 553 ? -20.047 -4.125 62.857 1.00 86.56 553 ALA A N 1
ATOM 4320 C CA . ALA A 1 553 ? -21.019 -3.188 63.411 1.00 86.56 553 ALA A CA 1
ATOM 4321 C C . ALA A 1 553 ? -22.179 -2.905 62.438 1.00 86.56 553 ALA A C 1
ATOM 4323 O O . ALA A 1 553 ? -22.069 -3.097 61.218 1.00 86.56 553 ALA A O 1
ATOM 4324 N N . LEU A 1 554 ? -23.316 -2.447 62.972 1.00 82.06 554 LEU A N 1
ATOM 4325 C CA . LEU A 1 554 ? -24.492 -2.092 62.175 1.00 82.06 554 LEU A CA 1
ATOM 4326 C C . LEU A 1 554 ? -24.140 -0.982 61.167 1.00 82.06 554 LEU A C 1
ATOM 4328 O O . LEU A 1 554 ? -23.360 -0.092 61.495 1.00 82.06 554 LEU A O 1
ATOM 4332 N N . PRO A 1 555 ? -24.719 -0.977 59.949 1.00 75.94 555 PRO A N 1
ATOM 4333 C CA . PRO A 1 555 ? -24.374 -0.007 58.904 1.00 75.94 555 PRO A CA 1
ATOM 4334 C C . PRO A 1 555 ? -24.478 1.463 59.334 1.00 75.94 555 PRO A C 1
ATOM 4336 O O . PRO A 1 555 ? -23.750 2.300 58.810 1.00 75.94 555 PRO A O 1
ATOM 4339 N N . VAL A 1 556 ? -25.367 1.764 60.285 1.00 81.06 556 VAL A N 1
ATOM 4340 C CA . VAL A 1 556 ? -25.587 3.108 60.842 1.00 81.06 556 VAL A CA 1
ATOM 4341 C C . VAL A 1 556 ? -24.389 3.587 61.670 1.00 81.06 556 VAL A C 1
ATOM 4343 O O . VAL A 1 556 ? -24.078 4.775 61.653 1.00 81.06 556 VAL A O 1
ATOM 4346 N N . ASP A 1 557 ? -23.665 2.666 62.307 1.00 83.38 557 ASP A N 1
ATOM 4347 C CA . ASP A 1 557 ? -22.559 2.972 63.222 1.00 83.38 557 ASP A CA 1
ATOM 4348 C C . ASP A 1 557 ? -21.196 2.986 62.515 1.00 83.38 557 ASP A C 1
ATOM 4350 O O . ASP A 1 557 ? -20.192 3.415 63.078 1.00 83.38 557 ASP A O 1
ATOM 4354 N N . ARG A 1 558 ? -21.145 2.562 61.244 1.00 79.12 558 ARG A N 1
ATOM 4355 C CA . ARG A 1 558 ? -19.897 2.448 60.469 1.00 79.12 558 ARG A CA 1
ATOM 4356 C C . ARG A 1 558 ? -19.284 3.792 60.069 1.00 79.12 558 ARG A C 1
ATOM 4358 O O . ARG A 1 558 ? -18.164 3.801 59.569 1.00 79.12 558 ARG A O 1
ATOM 4365 N N . GLY A 1 559 ? -19.982 4.917 60.253 1.00 82.38 559 GLY A N 1
ATOM 4366 C CA . GLY A 1 559 ? -19.444 6.274 60.072 1.00 82.38 559 GLY A CA 1
ATOM 4367 C C . GLY A 1 559 ? -18.563 6.452 58.822 1.00 82.38 559 GLY A C 1
ATOM 4368 O O . GLY A 1 559 ? -18.951 6.078 57.713 1.00 82.38 559 GLY A O 1
ATOM 4369 N N . ILE A 1 560 ? -17.348 6.987 59.012 1.00 80.94 560 ILE A N 1
ATOM 4370 C CA . ILE A 1 560 ? -16.329 7.190 57.959 1.00 80.94 560 ILE A CA 1
ATOM 4371 C C . ILE A 1 560 ? -15.897 5.866 57.312 1.00 80.94 560 ILE A C 1
ATOM 4373 O O . ILE A 1 560 ? -15.603 5.839 56.118 1.00 80.94 560 ILE A O 1
ATOM 4377 N N . LEU A 1 561 ? -15.907 4.754 58.052 1.00 78.12 561 LEU A N 1
ATOM 4378 C CA . LEU A 1 561 ? -15.547 3.443 57.514 1.00 78.12 561 LEU A CA 1
ATOM 4379 C C . LEU A 1 561 ? -16.534 2.992 56.430 1.00 78.12 561 LEU A C 1
ATOM 4381 O O . LEU A 1 561 ? -16.112 2.374 55.460 1.00 78.12 561 LEU A O 1
ATOM 4385 N N . SER A 1 562 ? -17.823 3.343 56.539 1.00 77.44 562 SER A N 1
ATOM 4386 C CA . SER A 1 562 ? -18.802 3.086 55.468 1.00 77.44 562 SER A CA 1
ATOM 4387 C C . SER A 1 562 ? -18.482 3.878 54.198 1.00 77.44 562 SER A C 1
ATOM 4389 O O . SER A 1 562 ? -18.527 3.325 53.103 1.00 77.44 562 SER A O 1
ATOM 4391 N N . LEU A 1 563 ? -18.052 5.137 54.345 1.00 75.19 563 LEU A N 1
ATOM 4392 C CA . LEU A 1 563 ? -17.632 5.991 53.235 1.00 75.19 563 LEU A CA 1
ATOM 4393 C C . LEU A 1 563 ? -16.367 5.433 52.565 1.00 75.19 563 LEU A C 1
ATOM 4395 O O . LEU A 1 563 ? -16.301 5.329 51.340 1.00 75.19 563 LEU A O 1
ATOM 4399 N N . MET A 1 564 ? -15.372 5.030 53.362 1.00 79.38 564 MET A N 1
ATOM 4400 C CA . MET A 1 564 ? -14.148 4.414 52.851 1.00 79.38 564 MET A CA 1
ATOM 4401 C C . MET A 1 564 ? -14.426 3.045 52.223 1.00 79.38 564 MET A C 1
ATOM 4403 O O . MET A 1 564 ? -13.880 2.752 51.165 1.00 79.38 564 MET A O 1
ATOM 4407 N N . HIS A 1 565 ? -15.307 2.229 52.802 1.00 75.38 565 HIS A N 1
ATOM 4408 C CA . HIS A 1 565 ? -15.741 0.949 52.241 1.00 75.38 565 HIS A CA 1
ATOM 4409 C C . HIS A 1 565 ? -16.449 1.139 50.894 1.00 75.38 565 HIS A C 1
ATOM 4411 O O . HIS A 1 565 ? -16.153 0.447 49.923 1.00 75.38 565 HIS A O 1
ATOM 4417 N N . ASP A 1 566 ? -17.375 2.086 50.790 1.00 68.81 566 ASP A N 1
ATOM 4418 C CA . ASP A 1 566 ? -18.177 2.238 49.577 1.00 68.81 566 ASP A CA 1
ATOM 4419 C C . ASP A 1 566 ? -17.387 2.866 48.424 1.00 68.81 566 ASP A C 1
ATOM 4421 O O . ASP A 1 566 ? -17.649 2.547 47.259 1.00 68.81 566 ASP A O 1
ATOM 4425 N N . HIS A 1 567 ? -16.376 3.687 48.732 1.00 66.06 567 HIS A N 1
ATOM 4426 C CA . HIS A 1 567 ? -15.672 4.475 47.720 1.00 66.06 567 HIS A CA 1
ATOM 4427 C C . HIS A 1 567 ? -14.184 4.152 47.527 1.00 66.06 567 HIS A C 1
ATOM 4429 O O . HIS A 1 567 ? -13.682 4.381 46.427 1.00 66.06 567 HIS A O 1
ATOM 4435 N N . LEU A 1 568 ? -13.476 3.618 48.529 1.00 68.88 568 LEU A N 1
ATOM 4436 C CA . LEU A 1 568 ? -12.004 3.535 48.518 1.00 68.88 568 LEU A CA 1
ATOM 4437 C C . LEU A 1 568 ? -11.444 2.124 48.747 1.00 68.88 568 LEU A C 1
ATOM 4439 O O . LEU A 1 568 ? -10.445 1.765 48.128 1.00 68.88 568 LEU A O 1
ATOM 4443 N N . LEU A 1 569 ? -12.073 1.316 49.602 1.00 71.56 569 LEU A N 1
ATOM 4444 C CA . LEU A 1 569 ? -11.554 0.022 50.042 1.00 71.56 569 LEU A CA 1
ATOM 4445 C C . LEU A 1 569 ? -12.486 -1.113 49.615 1.00 71.56 569 LEU A C 1
ATOM 4447 O O . LEU A 1 569 ? -13.702 -1.073 49.808 1.00 71.56 569 LEU A O 1
ATOM 4451 N N . ASP A 1 570 ? -11.920 -2.157 49.020 1.00 68.88 570 ASP A N 1
ATOM 4452 C CA . ASP A 1 570 ? -12.638 -3.411 48.830 1.00 68.88 570 ASP A CA 1
ATOM 4453 C C . ASP A 1 570 ? -12.426 -4.269 50.070 1.00 68.88 570 ASP A C 1
ATOM 4455 O O . ASP A 1 570 ? -11.351 -4.815 50.255 1.00 68.88 570 ASP A O 1
ATOM 4459 N N . VAL A 1 571 ? -13.397 -4.305 50.977 1.00 76.81 571 VAL A N 1
ATOM 4460 C CA . VAL A 1 571 ? -13.229 -4.896 52.317 1.00 76.81 571 VAL A CA 1
ATOM 4461 C C . VAL A 1 571 ? -13.850 -6.291 52.402 1.00 76.81 571 VAL A C 1
ATOM 4463 O O . VAL A 1 571 ? -13.792 -6.961 53.434 1.00 76.81 571 VAL A O 1
ATOM 4466 N N . GLU A 1 572 ? -14.396 -6.774 51.282 1.00 74.62 572 GLU A N 1
ATOM 4467 C CA . GLU A 1 572 ? -15.025 -8.089 51.180 1.00 74.62 572 GLU A CA 1
ATOM 4468 C C . GLU A 1 572 ? -14.015 -9.222 51.446 1.00 74.62 572 GLU A C 1
ATOM 4470 O O . GLU A 1 572 ? -14.389 -10.287 51.934 1.00 74.62 572 GLU A O 1
ATOM 4475 N N . PHE A 1 573 ? -12.710 -8.982 51.245 1.00 77.62 573 PHE A N 1
ATOM 4476 C CA . PHE A 1 573 ? -11.665 -9.956 51.577 1.00 77.62 573 PHE A CA 1
ATOM 4477 C C . PHE A 1 573 ? -11.439 -10.174 53.079 1.00 77.62 573 PHE A C 1
ATOM 4479 O O . PHE A 1 573 ? -10.973 -11.251 53.461 1.00 77.62 573 PHE A O 1
ATOM 4486 N N . LEU A 1 574 ? -11.771 -9.188 53.919 1.00 77.81 574 LEU A N 1
ATOM 4487 C CA . LEU A 1 574 ? -11.621 -9.272 55.375 1.00 77.81 574 LEU A CA 1
ATOM 4488 C C . LEU A 1 574 ? -12.791 -10.006 56.045 1.00 77.81 574 LEU A C 1
ATOM 4490 O O . LEU A 1 574 ? -12.686 -10.373 57.211 1.00 77.81 574 LEU A O 1
ATOM 4494 N N . SER A 1 575 ? -13.887 -10.264 55.322 1.00 78.56 575 SER A N 1
ATOM 4495 C CA . SER A 1 575 ? -15.064 -10.946 55.871 1.00 78.56 575 SER A CA 1
ATOM 4496 C C . SER A 1 575 ? -14.745 -12.414 56.192 1.00 78.56 575 SER A C 1
ATOM 4498 O O . SER A 1 575 ? -14.384 -13.170 55.283 1.00 78.56 575 SER A O 1
ATOM 4500 N N . PRO A 1 576 ? -14.874 -12.858 57.458 1.00 69.81 576 PRO A N 1
ATOM 4501 C CA . PRO A 1 576 ? -14.245 -14.103 57.866 1.00 69.81 576 PRO A CA 1
ATOM 4502 C C . PRO A 1 576 ? -14.829 -15.397 57.280 1.00 69.81 576 PRO A C 1
ATOM 4504 O O . PRO A 1 576 ? -14.104 -16.383 57.270 1.00 69.81 576 PRO A O 1
ATOM 4507 N N . ASN A 1 577 ? -16.047 -15.403 56.716 1.00 57.25 577 ASN A N 1
ATOM 4508 C CA . ASN A 1 577 ? -16.845 -16.637 56.595 1.00 57.25 577 ASN A CA 1
ATOM 4509 C C . ASN A 1 577 ? -17.598 -16.868 55.267 1.00 57.25 577 ASN A C 1
ATOM 4511 O O . ASN A 1 577 ? -18.617 -17.550 55.261 1.00 57.25 577 ASN A O 1
ATOM 4515 N N . LYS A 1 578 ? -17.130 -16.352 54.124 1.00 55.66 578 LYS A N 1
ATOM 4516 C CA . LYS A 1 578 ? -17.694 -16.750 52.809 1.00 55.66 578 LYS A CA 1
ATOM 4517 C C . LYS A 1 578 ? -16.908 -17.850 52.091 1.00 55.66 578 LYS A C 1
ATOM 4519 O O . LYS A 1 578 ? -17.213 -18.175 50.949 1.00 55.66 578 LYS A O 1
ATOM 4524 N N . SER A 1 579 ? -15.886 -18.425 52.722 1.00 53.47 579 SER A N 1
ATOM 4525 C CA . SER A 1 579 ? -15.139 -19.522 52.116 1.00 53.47 579 SER A CA 1
ATOM 4526 C C . SER A 1 579 ? -15.999 -20.788 52.075 1.00 53.47 579 SER A C 1
ATOM 4528 O O . SER A 1 579 ? -16.184 -21.462 53.083 1.00 53.47 579 SER A O 1
ATOM 4530 N N . HIS A 1 580 ? -16.458 -21.118 50.870 1.00 49.56 580 HIS A N 1
ATOM 4531 C CA . HIS A 1 580 ? -16.665 -22.485 50.389 1.00 49.56 580 HIS A CA 1
ATOM 4532 C C . HIS A 1 580 ? -17.908 -23.280 50.816 1.00 49.56 580 HIS A C 1
ATOM 4534 O O . HIS A 1 580 ? -18.074 -24.391 50.320 1.00 49.56 580 HIS A O 1
ATOM 4540 N N . LYS A 1 581 ? -18.793 -22.756 51.673 1.00 49.28 581 LYS A N 1
ATOM 4541 C CA . LYS A 1 581 ? -19.932 -23.550 52.178 1.00 49.28 581 LYS A CA 1
ATOM 4542 C C . LYS A 1 581 ? -21.149 -23.647 51.243 1.00 49.28 581 LYS A C 1
ATOM 4544 O O . LYS A 1 581 ? -21.981 -24.512 51.465 1.00 49.28 581 LYS A O 1
ATOM 4549 N N . ASP A 1 582 ? -21.222 -22.840 50.182 1.00 51.16 582 ASP A N 1
ATOM 4550 C CA . ASP A 1 582 ? -22.391 -22.817 49.281 1.00 51.16 582 ASP A CA 1
ATOM 4551 C C . ASP A 1 582 ? -22.231 -23.665 47.997 1.00 51.16 582 ASP A C 1
ATOM 4553 O O . ASP A 1 582 ? -23.204 -23.830 47.269 1.00 51.16 582 ASP A O 1
ATOM 4557 N N . ASP A 1 583 ? -21.050 -24.240 47.722 1.00 51.00 583 ASP A N 1
ATOM 4558 C CA . ASP A 1 583 ? -20.812 -25.035 46.495 1.00 51.00 583 ASP A CA 1
ATOM 4559 C C . ASP A 1 583 ? -20.943 -26.561 46.687 1.00 51.00 583 ASP A C 1
ATOM 4561 O O . ASP A 1 583 ? -20.940 -27.294 45.701 1.00 51.00 583 ASP A O 1
ATOM 4565 N N . TYR A 1 584 ? -21.097 -27.063 47.921 1.00 53.16 584 TYR A N 1
ATOM 4566 C CA . TYR A 1 584 ? -21.188 -28.512 48.192 1.00 53.16 584 TYR A CA 1
ATOM 4567 C C . TYR A 1 584 ? -22.600 -29.037 48.519 1.00 53.16 584 TYR A C 1
ATOM 4569 O O . TYR A 1 584 ? -22.836 -30.232 48.383 1.00 53.16 584 TYR A O 1
ATOM 4577 N N . ASP A 1 585 ? -23.575 -28.183 48.846 1.00 49.59 585 ASP A N 1
ATOM 4578 C CA . ASP A 1 585 ? -24.895 -28.630 49.343 1.00 49.59 585 ASP A CA 1
ATOM 4579 C C . ASP A 1 585 ? -25.971 -28.845 48.248 1.00 49.59 585 ASP A C 1
ATOM 4581 O O . ASP A 1 585 ? -27.165 -28.880 48.545 1.00 49.59 585 ASP A O 1
ATOM 4585 N N . SER A 1 586 ? -25.596 -29.004 46.970 1.00 50.56 586 SER A N 1
ATOM 4586 C CA . SER A 1 586 ? -26.574 -29.211 45.876 1.00 50.56 586 SER A CA 1
ATOM 4587 C C . SER A 1 586 ? -26.625 -30.612 45.252 1.00 50.56 586 SER A C 1
ATOM 4589 O O . SER A 1 586 ? -27.457 -30.815 44.370 1.00 50.56 586 SER A O 1
ATOM 4591 N N . ASN A 1 587 ? -25.842 -31.592 45.730 1.00 48.25 587 ASN A N 1
ATOM 4592 C CA . ASN A 1 587 ? -25.819 -32.941 45.134 1.00 48.25 587 ASN A CA 1
ATOM 4593 C C . ASN A 1 587 ? -26.274 -34.121 46.020 1.00 48.25 587 ASN A C 1
ATOM 4595 O O . ASN A 1 587 ? -26.453 -35.198 45.466 1.00 48.25 587 ASN A O 1
ATOM 4599 N N . ASP A 1 588 ? -26.573 -33.953 47.315 1.00 49.72 588 ASP A N 1
ATOM 4600 C CA . ASP A 1 588 ? -26.867 -35.100 48.211 1.00 49.72 588 ASP A CA 1
ATOM 4601 C C . ASP A 1 588 ? -28.341 -35.253 48.644 1.00 49.72 588 ASP A C 1
ATOM 4603 O O . ASP A 1 588 ? -28.650 -35.798 49.702 1.00 49.72 588 ASP A O 1
ATOM 4607 N N . ILE A 1 589 ? -29.300 -34.834 47.811 1.00 52.38 589 ILE A N 1
ATOM 4608 C CA . ILE A 1 589 ? -30.717 -35.205 48.003 1.00 52.38 589 ILE A CA 1
ATOM 4609 C C . ILE A 1 589 ? -31.165 -36.085 46.840 1.00 52.38 589 ILE A C 1
ATOM 4611 O O . ILE A 1 589 ? -31.902 -35.644 45.964 1.00 52.38 589 ILE A O 1
ATOM 4615 N N . ASN A 1 590 ? -30.666 -37.319 46.821 1.00 51.12 590 ASN A N 1
ATOM 4616 C CA . ASN A 1 590 ? -31.346 -38.504 46.296 1.00 51.12 590 ASN A CA 1
ATOM 4617 C C . ASN A 1 590 ? -30.460 -39.723 46.566 1.00 51.12 590 ASN A C 1
ATOM 4619 O O . ASN A 1 590 ? -29.756 -40.170 45.676 1.00 51.12 590 ASN A O 1
ATOM 4623 N N . ASP A 1 591 ? -30.502 -40.250 47.789 1.00 45.59 591 ASP A N 1
ATOM 4624 C CA . ASP A 1 591 ? -30.396 -41.695 47.998 1.00 45.59 591 ASP A CA 1
ATOM 4625 C C . ASP A 1 591 ? -30.886 -42.054 49.403 1.00 45.59 591 ASP A C 1
ATOM 4627 O O . ASP A 1 591 ? -30.203 -41.952 50.419 1.00 45.59 591 ASP A O 1
ATOM 4631 N N . THR A 1 592 ? -32.150 -42.461 49.469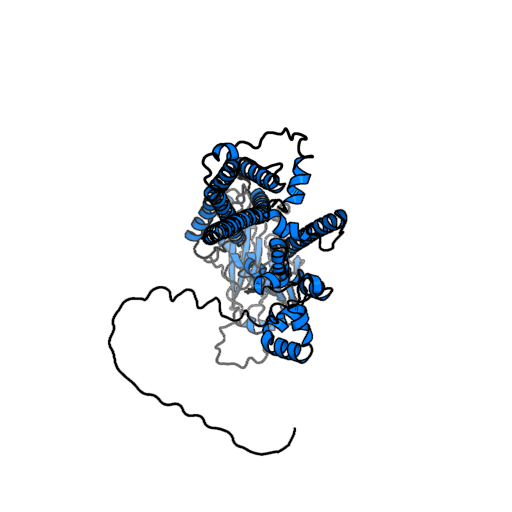 1.00 46.16 592 THR A N 1
ATOM 4632 C CA . THR A 1 592 ? -32.712 -43.163 50.621 1.00 46.16 592 THR A CA 1
ATOM 4633 C C . THR A 1 592 ? -33.586 -44.287 50.093 1.00 46.16 592 THR A C 1
ATOM 4635 O O . THR A 1 592 ? -34.783 -44.098 49.910 1.00 46.16 592 THR A O 1
ATOM 4638 N N . GLN A 1 593 ? -32.979 -45.443 49.812 1.00 48.50 593 GLN A N 1
ATOM 4639 C CA . GLN A 1 593 ? -33.573 -46.772 50.017 1.00 48.50 593 GLN A CA 1
ATOM 4640 C C . GLN A 1 593 ? -32.603 -47.875 49.562 1.00 48.50 593 GLN A C 1
ATOM 4642 O O . GLN A 1 593 ? -32.605 -48.238 48.389 1.00 48.50 593 GLN A O 1
ATOM 4647 N N . ARG A 1 594 ? -31.859 -48.489 50.496 1.00 37.75 594 ARG A N 1
ATOM 4648 C CA . ARG A 1 594 ? -31.913 -49.951 50.702 1.00 37.75 594 ARG A CA 1
ATOM 4649 C C . ARG A 1 594 ? -31.034 -50.450 51.853 1.00 37.75 594 ARG A C 1
ATOM 4651 O O . ARG A 1 594 ? -29.850 -50.149 51.922 1.00 37.75 594 ARG A O 1
ATOM 4658 N N . SER A 1 595 ? -31.665 -51.344 52.614 1.00 40.38 595 SER A N 1
ATOM 4659 C CA . SER A 1 595 ? -31.128 -52.488 53.364 1.00 40.38 595 SER A CA 1
ATOM 4660 C C . SER A 1 595 ? -30.320 -52.242 54.637 1.00 40.38 595 SER A C 1
ATOM 4662 O O . SER A 1 595 ? -29.107 -52.069 54.622 1.00 40.38 595 SER A O 1
ATOM 4664 N N . ASP A 1 596 ? -31.061 -52.389 55.734 1.00 50.25 596 ASP A N 1
ATOM 4665 C CA . ASP A 1 596 ? -30.717 -53.129 56.950 1.00 50.25 596 ASP A CA 1
ATOM 4666 C C . ASP A 1 596 ? -29.673 -54.247 56.758 1.00 50.25 596 ASP A C 1
ATOM 4668 O O . ASP A 1 596 ? -29.824 -55.087 55.869 1.00 50.25 596 ASP A O 1
ATOM 4672 N N . LEU A 1 597 ? -28.694 -54.326 57.668 1.00 42.41 597 LEU A N 1
ATOM 4673 C CA . LEU A 1 597 ? -28.433 -55.504 58.513 1.00 42.41 597 LEU A CA 1
ATOM 4674 C C . LEU A 1 597 ? -27.331 -55.213 59.549 1.00 42.41 597 LEU A C 1
ATOM 4676 O O . LEU A 1 597 ? -26.414 -54.431 59.326 1.00 42.41 597 LEU A O 1
ATOM 4680 N N . ALA A 1 598 ? -27.512 -55.832 60.711 1.00 42.50 598 ALA A N 1
ATOM 4681 C CA . ALA A 1 598 ? -26.854 -55.605 61.990 1.00 42.50 598 ALA A CA 1
ATOM 4682 C C . ALA A 1 598 ? -25.383 -56.056 62.081 1.00 42.50 598 ALA A C 1
ATOM 4684 O O . ALA A 1 598 ? -24.972 -56.952 61.354 1.00 42.50 598 ALA A O 1
ATOM 4685 N N . HIS A 1 599 ? -24.654 -55.466 63.037 1.00 35.12 599 HIS A N 1
ATOM 4686 C CA . HIS A 1 599 ? -23.720 -56.059 64.024 1.00 35.12 599 HIS A CA 1
ATOM 4687 C C . HIS A 1 599 ? -22.925 -54.881 64.626 1.00 35.12 599 HIS A C 1
ATOM 4689 O O . HIS A 1 599 ? -22.377 -54.072 63.890 1.00 35.12 599 HIS A O 1
ATOM 4695 N N . GLU A 1 600 ? -23.051 -54.538 65.906 1.00 33.72 600 GLU A N 1
ATOM 4696 C CA . GLU A 1 600 ? -22.546 -55.196 67.122 1.00 33.72 600 GLU A CA 1
ATOM 4697 C C . GLU A 1 600 ? -21.432 -54.328 67.735 1.00 33.72 600 GLU A C 1
ATOM 4699 O O . GLU A 1 600 ? -20.552 -53.838 67.038 1.00 33.72 600 GLU A O 1
ATOM 4704 N N . ASN A 1 601 ? -21.593 -54.097 69.041 1.00 36.66 601 ASN A N 1
ATOM 4705 C CA . ASN A 1 601 ? -20.713 -53.525 70.063 1.00 36.66 601 ASN A CA 1
ATOM 4706 C C . ASN A 1 601 ? -19.247 -53.222 69.706 1.00 36.66 601 ASN A C 1
ATOM 4708 O O . ASN A 1 601 ? -18.565 -54.047 69.112 1.00 36.66 601 ASN A O 1
ATOM 4712 N N . ILE A 1 602 ? -18.724 -52.126 70.274 1.00 35.31 602 ILE A N 1
ATOM 4713 C CA . ILE A 1 602 ? -17.639 -52.141 71.278 1.00 35.31 602 ILE A CA 1
ATOM 4714 C C . ILE A 1 602 ? -17.433 -50.708 71.806 1.00 35.31 602 ILE A C 1
ATOM 4716 O O . ILE A 1 602 ? -17.134 -49.779 71.057 1.00 35.31 602 ILE A O 1
ATOM 4720 N N . ASP A 1 603 ? -17.621 -50.558 73.119 1.00 39.09 603 ASP A N 1
ATOM 4721 C CA . ASP A 1 603 ? -17.124 -49.452 73.939 1.00 39.09 603 ASP A CA 1
ATOM 4722 C C . ASP A 1 603 ? -15.598 -49.346 73.844 1.00 39.09 603 ASP A C 1
ATOM 4724 O O . ASP A 1 603 ? -14.928 -50.373 73.807 1.00 39.09 603 ASP A O 1
ATOM 4728 N N . LEU A 1 604 ? -15.055 -48.125 73.914 1.00 34.22 604 LEU A N 1
ATOM 4729 C CA . LEU A 1 604 ? -13.913 -47.761 74.772 1.00 34.22 604 LEU A CA 1
ATOM 4730 C C . LEU A 1 604 ? -13.516 -46.292 74.540 1.00 34.22 604 LEU A C 1
ATOM 4732 O O . LEU A 1 604 ? -12.934 -45.924 73.523 1.00 34.22 604 LEU A O 1
ATOM 4736 N N . ASN A 1 605 ? -13.777 -45.466 75.554 1.00 38.34 605 ASN A N 1
ATOM 4737 C CA . ASN A 1 605 ? -12.919 -44.327 75.892 1.00 38.34 605 ASN A CA 1
ATOM 4738 C C . ASN A 1 605 ? -11.512 -44.851 76.246 1.00 38.34 605 ASN A C 1
ATOM 4740 O O . ASN A 1 605 ? -11.393 -45.958 76.779 1.00 38.34 605 ASN A O 1
ATOM 4744 N N . PRO A 1 606 ? -10.458 -44.036 76.072 1.00 48.72 606 PRO A N 1
ATOM 4745 C CA . PRO A 1 606 ? -9.940 -43.402 77.285 1.00 48.72 606 PRO A CA 1
ATOM 4746 C C . PRO A 1 606 ? -9.430 -41.960 77.122 1.00 48.72 606 PRO A C 1
ATOM 4748 O O . PRO A 1 606 ? -8.879 -41.545 76.105 1.00 48.72 606 PRO A O 1
ATOM 4751 N N . LEU A 1 607 ? -9.586 -41.233 78.232 1.00 35.22 607 LEU A N 1
ATOM 4752 C CA . LEU A 1 607 ? -8.738 -40.134 78.695 1.00 35.22 607 LEU A CA 1
ATOM 4753 C C . LEU A 1 607 ? -7.243 -40.510 78.681 1.00 35.22 607 LEU A C 1
ATOM 4755 O O . LEU A 1 607 ? -6.914 -41.632 79.044 1.00 35.22 607 LEU A O 1
ATOM 4759 N N . CYS A 1 608 ? -6.374 -39.520 78.440 1.00 30.30 608 CYS A N 1
ATOM 4760 C CA . CYS A 1 608 ? -5.129 -39.236 79.189 1.00 30.30 608 CYS A CA 1
ATOM 4761 C C . CYS A 1 608 ? -4.502 -37.944 78.609 1.00 30.30 608 CYS A C 1
ATOM 4763 O O . CYS A 1 608 ? -4.282 -37.856 77.408 1.00 30.30 608 CYS A O 1
ATOM 4765 N N . THR A 1 609 ? -4.482 -36.810 79.320 1.00 30.36 609 THR A N 1
ATOM 4766 C CA . THR A 1 609 ? -3.492 -36.345 80.325 1.00 30.36 609 THR A CA 1
ATOM 4767 C C . THR A 1 609 ? -2.070 -36.099 79.798 1.00 30.36 609 THR A C 1
ATOM 4769 O O . THR A 1 609 ? -1.343 -37.036 79.501 1.00 30.36 609 THR A O 1
ATOM 4772 N N . SER A 1 610 ? -1.706 -34.809 79.780 1.00 33.62 610 SER A N 1
ATOM 4773 C CA . SER A 1 610 ? -0.466 -34.174 80.281 1.00 33.62 610 SER A CA 1
ATOM 4774 C C . SER A 1 610 ? 0.886 -34.899 80.203 1.00 33.62 610 SER A C 1
ATOM 4776 O O . SER A 1 610 ? 1.062 -35.945 80.819 1.00 33.62 610 SER A O 1
ATOM 4778 N N . SER A 1 611 ? 1.902 -34.207 79.678 1.00 30.50 611 SER A N 1
ATOM 4779 C CA . SER A 1 611 ? 3.163 -33.807 80.361 1.00 30.50 611 SER A CA 1
ATOM 4780 C C . SER A 1 611 ? 4.172 -33.305 79.313 1.00 30.50 611 SER A C 1
ATOM 4782 O O . SER A 1 611 ? 4.173 -33.815 78.201 1.00 30.50 611 SER A O 1
ATOM 4784 N N . SER A 1 612 ? 4.740 -32.110 79.546 1.00 31.83 612 SER A N 1
ATOM 4785 C CA . SER A 1 612 ? 6.188 -31.833 79.737 1.00 31.83 612 SER A CA 1
ATOM 4786 C C . SER A 1 612 ? 6.991 -31.901 78.419 1.00 31.83 612 SER A C 1
ATOM 4788 O O . SER A 1 612 ? 6.585 -32.541 77.469 1.00 31.83 612 SER A O 1
ATOM 4790 N N . GLU A 1 613 ? 8.105 -31.228 78.174 1.00 33.53 613 GLU A N 1
ATOM 4791 C CA . GLU A 1 613 ? 8.990 -30.323 78.894 1.00 33.53 613 GLU A CA 1
ATOM 4792 C C . GLU A 1 613 ? 9.952 -29.767 77.818 1.00 33.53 613 GLU A C 1
ATOM 4794 O O . GLU A 1 613 ? 10.235 -30.450 76.840 1.00 33.53 613 GLU A O 1
ATOM 4799 N N . TYR A 1 614 ? 10.467 -28.555 78.032 1.00 33.94 614 TYR A N 1
ATOM 4800 C CA . TYR A 1 614 ? 11.854 -28.147 77.754 1.00 33.94 614 TYR A CA 1
ATOM 4801 C C . TYR A 1 614 ? 12.494 -28.385 76.360 1.00 33.94 614 TYR A C 1
ATOM 4803 O O . TYR A 1 614 ? 12.880 -29.492 76.003 1.00 33.94 614 TYR A O 1
ATOM 4811 N N . THR A 1 615 ? 12.827 -27.306 75.638 1.00 38.53 615 THR A N 1
ATOM 4812 C CA . THR A 1 615 ? 14.218 -26.794 75.563 1.00 38.53 615 THR A CA 1
ATOM 4813 C C . THR A 1 615 ? 14.327 -25.502 74.750 1.00 38.53 615 THR A C 1
ATOM 4815 O O . THR A 1 615 ? 13.840 -25.374 73.631 1.00 38.53 615 THR A O 1
ATOM 4818 N N . ASP A 1 616 ? 15.018 -24.557 75.378 1.00 38.59 616 ASP A N 1
ATOM 4819 C CA . ASP A 1 616 ? 15.661 -23.365 74.834 1.00 38.59 616 ASP A CA 1
ATOM 4820 C C . ASP A 1 616 ? 16.699 -23.712 73.747 1.00 38.59 616 ASP A C 1
ATOM 4822 O O . ASP A 1 616 ? 17.480 -24.638 73.946 1.00 38.59 616 ASP A O 1
ATOM 4826 N N . SER A 1 617 ? 16.813 -22.897 72.689 1.00 40.72 617 SER A N 1
ATOM 4827 C CA . SER A 1 617 ? 18.106 -22.299 72.294 1.00 40.72 617 SER A CA 1
ATOM 4828 C C . SER A 1 617 ? 17.982 -21.329 71.111 1.00 40.72 617 SER A C 1
ATOM 4830 O O . SER A 1 617 ? 17.477 -21.661 70.041 1.00 40.72 617 SER A O 1
ATOM 4832 N N . LYS A 1 618 ? 18.535 -20.134 71.330 1.00 50.06 618 LYS A N 1
ATOM 4833 C CA . LYS A 1 618 ? 18.923 -19.087 70.372 1.00 50.06 618 LYS A CA 1
ATOM 4834 C C . LYS A 1 618 ? 19.908 -19.606 69.306 1.00 50.06 618 LYS A C 1
ATOM 4836 O O . LYS A 1 618 ? 20.835 -20.314 69.680 1.00 50.06 618 LYS A O 1
ATOM 4841 N N . TYR A 1 619 ? 19.824 -19.132 68.058 1.00 46.09 619 TYR A N 1
ATOM 4842 C CA . TYR A 1 619 ? 20.761 -18.148 67.469 1.00 46.09 619 TYR A CA 1
ATOM 4843 C C . TYR A 1 619 ? 20.442 -17.826 65.987 1.00 46.09 619 TYR A C 1
ATOM 4845 O O . TYR A 1 619 ? 20.128 -18.696 65.184 1.00 46.09 619 TYR A O 1
ATOM 4853 N N . VAL A 1 620 ? 20.552 -16.524 65.718 1.00 48.31 620 VAL A N 1
ATOM 4854 C CA . VAL A 1 620 ? 20.612 -15.685 64.491 1.00 48.31 620 VAL A CA 1
ATOM 4855 C C . VAL A 1 620 ? 21.756 -16.143 63.549 1.00 48.31 620 VAL A C 1
ATOM 4857 O O . VAL A 1 620 ? 22.679 -16.781 64.067 1.00 48.31 620 VAL A O 1
ATOM 4860 N N . PRO A 1 621 ? 21.781 -15.837 62.225 1.00 60.12 621 PRO A N 1
ATOM 4861 C CA . PRO A 1 621 ? 21.276 -14.625 61.553 1.00 60.12 621 PRO A CA 1
ATOM 4862 C C . PRO A 1 621 ? 20.144 -14.751 60.542 1.00 60.12 621 PRO A C 1
ATOM 4864 O O . PRO A 1 621 ? 20.112 -15.740 59.780 1.00 60.12 621 PRO A O 1
#

Foldseek 3Di:
DDDDDPPVVVVVVVVVVVLLVVLLVLVLLLLLLLVVLLVLLVVVCVVCVPDPDDDPVVVVLSVVVSVLSVLVNVDDVSDDQLVVVLVSLVVVLVVLVVVLVVLCVVVVVCVVPDDPDDPPPVVSVVVNVSSVSNNVSSVSSSVSSVCSVVSVDPPVVCVCVSPVDPPPPPDPPPPPVVVVVVVVPDDPPDSCSCCFQLVVLQPDPDDPPDNVNSVVSSVVLVVVLVVLVVLLCCQQPVQLVVLLVDQDKDKDWDLFDDPVVVQPFFKKKKKKKAKAWDDDPVLVVQLLVCVLVQKFKAFAPDDPPFDGFDWDPVQWDWDQDCPPPIRITMTMTITIGGFPPPDNDPVPDDDPDPPDPVPRDGKMKMKGFLVSSVQDQVCPVPQVRSWMWIWIFRDRHNVVRVVQADTDTFHWQFAKEFEWEWEWEWDAPNSVVVLQVPDRDTDTTITTHTPDMDTDPPDDDRGMHIYIYHYDRIYMYIYRDRPGHSQVSQVVSVHPQVSVQSVCCNSRVAGPCCVVPVDQRADPVRVVCVVCLPVVLVVCCVVPVCVVVLVVDDCVSVPVVNVCCVHPDVCVSNPDPPPDPPPPPPPPPDDDDDDDDDDDDDDDDDDDDDDDDDDDDDDDD

pLDDT: mean 70.76, std 16.96, range [30.3, 95.88]

Radius of gyration: 40.54 Å; Cα contacts (8 Å, |Δi|>4): 700; chains: 1; bounding box: 98×77×119 Å

Solvent-accessible surface area (backbone atoms only — not comparable to full-atom values): 36650 Å² total; per-residue (Å²): 144,88,87,88,75,75,70,72,63,54,60,62,48,54,61,48,53,56,50,54,54,50,53,40,55,34,56,39,54,40,48,55,38,49,65,58,38,54,60,53,50,51,51,49,49,60,63,49,67,78,45,98,80,68,58,65,65,58,57,51,54,51,50,54,48,50,51,50,54,53,42,52,65,76,36,85,92,46,62,65,49,67,63,58,55,50,49,52,50,51,50,48,54,61,58,47,51,58,54,50,48,65,61,44,50,62,52,56,52,49,63,73,69,51,84,90,78,71,79,75,54,56,71,55,55,52,47,52,52,51,51,48,53,42,51,54,35,52,49,52,33,47,52,33,52,51,49,51,62,69,66,46,75,90,50,96,70,49,74,53,72,65,67,74,77,77,75,85,74,80,73,93,79,65,74,73,63,53,63,59,43,66,73,66,70,62,77,80,82,64,71,65,46,64,42,54,41,56,27,57,43,57,40,76,89,48,94,85,59,53,70,64,61,31,51,50,51,35,51,52,50,50,52,50,50,51,51,50,51,52,52,44,45,44,37,37,50,49,42,20,51,56,49,70,76,43,93,43,64,47,78,45,80,39,82,54,62,63,74,82,68,69,78,78,71,52,39,45,25,42,32,43,31,39,46,48,66,86,62,58,71,70,57,50,53,50,29,65,70,33,44,72,80,25,45,47,50,40,66,42,90,58,63,99,78,67,70,69,36,44,75,40,76,88,40,50,46,78,53,76,52,78,48,95,94,44,70,41,40,41,45,36,34,34,28,48,30,68,47,74,85,66,66,85,74,66,86,88,72,86,76,87,70,84,77,52,88,85,72,58,72,62,31,36,38,38,34,39,36,32,69,65,50,71,41,70,64,85,54,76,89,42,52,91,47,58,28,42,32,40,29,35,22,54,55,80,50,52,72,56,41,64,75,75,33,68,65,47,78,45,44,54,48,44,31,34,39,31,39,31,29,54,25,38,37,30,39,57,73,48,59,67,53,32,31,43,61,82,46,88,49,68,44,80,42,53,31,35,41,61,93,46,72,42,76,40,88,82,66,84,54,86,47,49,24,43,35,40,35,41,73,58,80,49,23,34,35,39,32,57,51,78,91,46,14,30,50,51,21,27,46,75,62,64,23,62,67,45,45,49,32,48,52,35,24,66,71,58,57,39,48,43,60,30,71,77,67,68,39,69,92,81,35,79,59,48,62,58,43,66,78,37,44,66,64,51,43,52,51,45,47,70,77,41,56,62,56,59,55,52,69,68,44,58,82,86,76,26,59,70,58,48,54,40,45,77,73,64,40,86,61,74,78,68,54,92,77,79,80,71,74,83,83,69,81,83,76,83,89,79,87,90,86,83,78,90,82,90,85,82,88,81,90,78,86,79,91,81,82,88,79,90,77,89,84,89,82,90,84,85,137

Mean predicted aligned error: 15.73 Å

Secondary structure (DSSP, 8-state):
-----SSHHHHHHHHHHHHHHHHHHHHHHHHHHHHHHHHHHHHHHHHHTTSTT--HHHHHHHHHHHHHHHHHHT-GGG---HHHHHHHHHHHHHHHHHHHHHHHHHHHHHHHH-SS-----HHHHHHHHHHHHHHHHHHHHHHHHHHHHHHS---TTHHHHHH--------S--SSHHHHHHHTT------TTTTTTHHHHSS--STT--HHHHHHHHHHHHHHHHHHHHHHHIIIIIHHHHHHTS--EEEEEESS--GGGGGG--EEEEEEEEEEES--HHHHHHHHHHHHHHEEEEEET--TTPPPPEEEEEEEEEEEEEETTEEEEEEEEEEEEEPTT-----TT--------GGG--PEEEEEEETTTTT--TT-GGGTTTS-EEEEEES-S-HHHHHHHSPPEEE-TT--EEEEEEEEEEEEETTHHHHTTTS---EEEEEEEEEEEEEE-SS---SSEEEEEEE--S-EEEEEE--S--HHHHHHHTT-HHHHHHHHHHHHHSS-HHHHHH---TT-HHHHHHHHTHHHHHHHHHHH-HHHHHHHHS-TTTTHHHHHHHHHT---GGG-TT-SSTTSSTTS-S--------------------------------

Organism: NCBI:txid179855